Protein AF-A0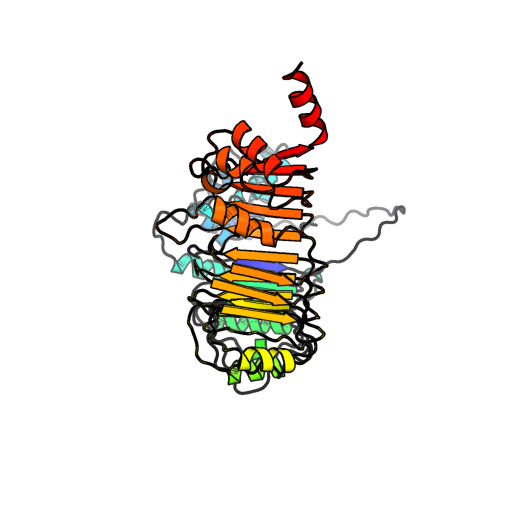A8K0HP21-F1 (afdb_monomer)

Secondary structure (DSSP, 8-state):
--------------S-----EEEEE--------------PPPPPPPPPPPPHHHHHHHHHHHTTTHHHHHHHHHSS----HHHHHHHHHH-HHHHHHHHHHHHTSGGGTTTHHHHHHHHHHHHH--GGGSSTTSS---HHHHHHHHHHHHHHHHHHHHH-TT-GGG--SEEEEEES---HHHHHHHHHHHHHTT-SEEEEEETTPBPPHHHHT-TT-SEEEEES-B---SS----TT--EEEEES-B--HHHHHHHHHT-TT--EEEEEEEEEE------TT-S---EEEEEEE---HHHHHHHHHH-TT--EEEEES-----SEEE--SS--EEEEEE-S--SEEEEEESS-SEEEEEE--SS-EEEEE-TT--EEEEEE-TT-EEEEE-TT--EEEEEE---SSSPPPHHHHHHHHHTTTT-SEEEEEE-HHHHS--HHHHHHS--S-TT--EEEEEESS--S-HHHHHHHHHHH-TT-SEEEEEEE-TTSS-EEEEEEEGGGTHHHHTTT--

Nearest PDB structures (foldseek):
  6bro-assembly1_B  TM=3.069E-01  e=3.587E-05  Oryza sativa Japonica Group
  5yud-assembly1_A  TM=3.662E-01  e=2.326E-01  Mus musculus

Sequence (515 aa):
MIVFVLAATHGKADEHFSTYDVLVLGEHSTSSFDPTGLAIRVPAPAPAPVSYEFLKECASKLEPCGEKIYEAVFENGKVSDNCCAKLVSTGKDCHDGLVKHLIADPNFKGNAAQVLAKSEQVWNSYSFYRNLKEDGFNRKLEEQSFLKFVGGCLRYRKLHKQVPETSIVRFRLRTSCYPASRIKDWFSFLIERNVKELDLNFDCYCLARSVLNATSLTVLKLCRMTLRTRSLSTLHSLKVLSLIDVIFDAKSLKNIISGCPIIEELYVHRESYARDHVDFSVSKTLKYLLLSGLQFNCQWLEGLIYGLPLLEGLTLYSCIGLKNIRIGSHSLKSLYFRNDFVSENLSIDSHSLTALEVNTRSGAWKATFRTPNLVYLRLHCGVRAVISIQAPNLFEGILDLRHYSKYAPSYDDTVHFLANFNSMKKMMLRIDEQEIIFPRNIRNTCSPPLPNLKHLKLKIRRELKTKSELEDSVYWCAPSLETLELDVMEYCNRKHLKVKMRCNELKRKSELEDS

InterPro domains:
  IPR008502 Prolamin-like domain [PF05617] (57-124)
  IPR032675 Leucine-rich repeat domain superfamily [G3DSA:3.80.10.10] (138-492)
  IPR050232 F-box/LRR-repeat protein 13/AtMIF1-like [PTHR31900] (113-292)
  IPR055411 F-box/LRR-repeat protein 15/At3g58940/PEG3-like, LRR domain [PF24758] (184-291)

Mean predicted aligned error: 17.19 Å

Radius of gyration: 30.57 Å; Cα contacts (8 Å, |Δi|>4): 953; chains: 1; bounding box: 83×54×82 Å

Structure (mmCIF, N/CA/C/O backbone):
data_AF-A0A8K0HP21-F1
#
_entry.id   AF-A0A8K0HP21-F1
#
loop_
_atom_site.group_PDB
_atom_site.id
_atom_site.type_symbol
_atom_site.label_atom_id
_atom_site.label_alt_id
_atom_site.label_comp_id
_atom_site.label_asym_id
_atom_site.label_entity_id
_atom_site.label_seq_id
_atom_site.pdbx_PDB_ins_code
_atom_site.Cartn_x
_atom_site.Cartn_y
_atom_site.Cartn_z
_atom_site.occupancy
_atom_site.B_iso_or_equiv
_atom_site.auth_seq_id
_atom_site.auth_comp_id
_atom_site.auth_asym_id
_atom_site.auth_atom_id
_atom_site.pdbx_PDB_model_num
ATOM 1 N N . MET A 1 1 ? -36.493 0.996 1.844 1.00 26.66 1 MET A N 1
ATOM 2 C CA . MET A 1 1 ? -35.662 0.890 0.625 1.00 26.66 1 MET A CA 1
ATOM 3 C C . MET A 1 1 ? -35.243 2.298 0.224 1.00 26.66 1 MET A C 1
ATOM 5 O O . MET A 1 1 ? -36.103 3.034 -0.222 1.00 26.66 1 MET A O 1
ATOM 9 N N . ILE A 1 2 ? -33.991 2.685 0.501 1.00 19.92 2 ILE A N 1
ATOM 10 C CA . ILE A 1 2 ? -33.126 3.611 -0.263 1.00 19.92 2 ILE A CA 1
ATOM 11 C C . ILE A 1 2 ? -31.751 3.572 0.428 1.00 19.92 2 ILE A C 1
ATOM 13 O O . ILE A 1 2 ? -31.605 3.912 1.599 1.00 19.92 2 ILE A O 1
ATOM 17 N N . VAL A 1 3 ? -30.772 3.081 -0.324 1.00 21.25 3 VAL A N 1
ATOM 18 C CA . VAL A 1 3 ? -29.335 3.026 -0.045 1.00 21.25 3 VAL A CA 1
ATOM 19 C C . VAL A 1 3 ? -28.669 3.848 -1.145 1.00 21.25 3 VAL A C 1
ATOM 21 O O . VAL A 1 3 ? -28.965 3.603 -2.306 1.00 21.25 3 VAL A O 1
ATOM 24 N N . PHE A 1 4 ? -27.750 4.746 -0.792 1.00 23.33 4 PHE A N 1
ATOM 25 C CA . PHE A 1 4 ? -26.614 5.223 -1.607 1.00 23.33 4 PHE A CA 1
ATOM 26 C C . PHE A 1 4 ? -25.562 5.691 -0.579 1.00 23.33 4 PHE A C 1
ATOM 28 O O . PHE A 1 4 ? -25.914 6.431 0.333 1.00 23.33 4 PHE A O 1
ATOM 35 N N . VAL A 1 5 ? -24.317 5.206 -0.468 1.00 22.02 5 VAL A N 1
ATOM 36 C CA . VAL A 1 5 ? -23.218 4.886 -1.406 1.00 22.02 5 VAL A CA 1
ATOM 37 C C . VAL A 1 5 ? -22.818 6.055 -2.304 1.00 22.02 5 VAL A C 1
ATOM 39 O O . VAL A 1 5 ? -23.428 6.293 -3.338 1.00 22.02 5 VAL A O 1
ATOM 42 N N . LEU A 1 6 ? -21.689 6.679 -1.955 1.00 23.58 6 LEU A N 1
ATOM 43 C CA . LEU A 1 6 ? -20.711 7.161 -2.928 1.00 23.58 6 LEU A CA 1
ATOM 44 C C . LEU A 1 6 ? -19.371 6.468 -2.649 1.00 23.58 6 LEU A C 1
ATOM 46 O O . LEU A 1 6 ? -18.816 6.548 -1.550 1.00 23.58 6 LEU A O 1
ATOM 50 N N . ALA A 1 7 ? -18.916 5.727 -3.658 1.00 21.53 7 ALA A N 1
ATOM 51 C CA . ALA A 1 7 ? -17.666 4.987 -3.702 1.00 21.53 7 ALA A CA 1
ATOM 52 C C . ALA A 1 7 ? -16.485 5.889 -4.093 1.00 21.53 7 ALA A C 1
ATOM 54 O O . ALA A 1 7 ? -16.639 6.917 -4.749 1.00 21.53 7 ALA A O 1
ATOM 55 N N . ALA A 1 8 ? -15.293 5.447 -3.695 1.00 22.34 8 ALA A N 1
ATOM 56 C CA . ALA A 1 8 ? -14.007 5.977 -4.119 1.00 22.34 8 ALA A CA 1
ATOM 57 C C . ALA A 1 8 ? -13.652 5.543 -5.553 1.00 22.34 8 ALA A C 1
ATOM 59 O O . ALA A 1 8 ? -13.962 4.425 -5.960 1.00 22.34 8 ALA A O 1
ATOM 60 N N . THR A 1 9 ? -12.862 6.361 -6.251 1.00 21.39 9 THR A N 1
ATOM 61 C CA . THR A 1 9 ? -11.942 5.897 -7.300 1.00 21.39 9 THR A CA 1
ATOM 62 C C . THR A 1 9 ? -10.532 6.405 -7.006 1.00 21.39 9 THR A C 1
ATOM 64 O O . THR A 1 9 ? -10.338 7.561 -6.640 1.00 21.39 9 THR A O 1
ATOM 67 N N . HIS A 1 10 ? -9.562 5.501 -7.139 1.00 23.30 10 HIS A N 1
ATOM 68 C CA . HIS A 1 10 ? -8.133 5.679 -6.893 1.00 23.30 10 HIS A CA 1
ATOM 69 C C . HIS A 1 10 ? -7.482 6.849 -7.650 1.00 23.30 10 HIS A C 1
ATOM 71 O O . HIS A 1 10 ? -7.695 7.017 -8.846 1.00 23.30 10 HIS A O 1
ATOM 77 N N . GLY A 1 11 ? -6.514 7.487 -6.982 1.00 21.72 11 GLY A N 1
ATOM 78 C CA . GLY A 1 11 ? -5.253 7.880 -7.615 1.00 21.72 11 GLY A CA 1
ATOM 79 C C . GLY A 1 11 ? -5.001 9.376 -7.783 1.00 21.72 11 GLY A C 1
ATOM 80 O O . GLY A 1 11 ? -5.144 9.890 -8.885 1.00 21.72 11 GLY A O 1
ATOM 81 N N . LYS A 1 12 ? -4.497 10.027 -6.728 1.00 22.25 12 LYS A N 1
ATOM 82 C CA . LYS A 1 12 ? -3.242 10.810 -6.703 1.00 22.25 12 LYS A CA 1
ATOM 83 C C . LYS A 1 12 ? -3.126 11.532 -5.358 1.00 22.25 12 LYS A C 1
ATOM 85 O O . LYS A 1 12 ? -4.093 12.113 -4.879 1.00 22.25 12 LYS A O 1
ATOM 90 N N . ALA A 1 13 ? -1.947 11.420 -4.753 1.00 27.02 13 ALA A N 1
ATOM 91 C CA . ALA A 1 13 ? -1.504 12.329 -3.710 1.00 27.02 13 ALA A CA 1
ATOM 92 C C . ALA A 1 13 ? -1.216 13.703 -4.336 1.00 27.02 13 ALA A C 1
ATOM 94 O O . ALA A 1 13 ? -0.842 13.767 -5.509 1.00 27.02 13 ALA A O 1
ATOM 95 N N . ASP A 1 14 ? -1.376 14.726 -3.502 1.00 24.50 14 ASP A N 1
ATOM 96 C CA . ASP A 1 14 ? -1.069 16.144 -3.701 1.00 24.50 14 ASP A CA 1
ATOM 97 C C . ASP A 1 14 ? -2.053 16.933 -4.581 1.00 24.50 14 ASP A C 1
ATOM 99 O O . ASP A 1 14 ? -1.966 16.938 -5.804 1.00 24.50 14 ASP A O 1
ATOM 103 N N . GLU A 1 15 ? -3.021 17.595 -3.928 1.00 24.00 15 GLU A N 1
ATOM 104 C CA . GLU A 1 15 ? -3.106 19.069 -3.851 1.00 24.00 15 GLU A CA 1
ATOM 105 C C . GLU A 1 15 ? -4.367 19.526 -3.070 1.00 24.00 15 GLU A C 1
ATOM 107 O O . GLU A 1 15 ? -5.497 19.173 -3.393 1.00 24.00 15 GLU A O 1
ATOM 112 N N . HIS A 1 16 ? -4.134 20.325 -2.019 1.00 24.20 16 HIS A N 1
ATOM 113 C CA . HIS A 1 16 ? -5.047 21.244 -1.312 1.00 24.20 16 HIS A CA 1
ATOM 114 C C . HIS A 1 16 ? -6.452 20.762 -0.872 1.00 24.20 16 HIS A C 1
ATOM 116 O O . HIS A 1 16 ? -7.456 20.893 -1.572 1.00 24.20 16 HIS A O 1
ATOM 122 N N . PHE A 1 17 ? -6.540 20.338 0.397 1.00 26.02 17 PHE A N 1
ATOM 123 C CA . PHE A 1 17 ? -7.786 20.015 1.099 1.00 26.02 17 PHE A CA 1
ATOM 124 C C . PHE A 1 17 ? -8.572 21.262 1.539 1.00 26.02 17 PHE A C 1
ATOM 126 O O . PHE A 1 17 ? -8.130 22.026 2.393 1.00 26.02 17 PHE A O 1
ATOM 133 N N . SER A 1 18 ? -9.796 21.381 1.033 1.00 27.30 18 SER A N 1
ATOM 134 C CA . SER A 1 18 ? -10.934 21.992 1.727 1.00 27.30 18 SER A CA 1
ATOM 135 C C . SER A 1 18 ? -12.155 21.146 1.378 1.00 27.30 18 SER A C 1
ATOM 137 O O . SER A 1 18 ? -12.477 21.056 0.196 1.00 27.30 18 SER A O 1
ATOM 139 N N . THR A 1 19 ? -12.755 20.448 2.351 1.00 30.88 19 THR A N 1
ATOM 140 C CA . THR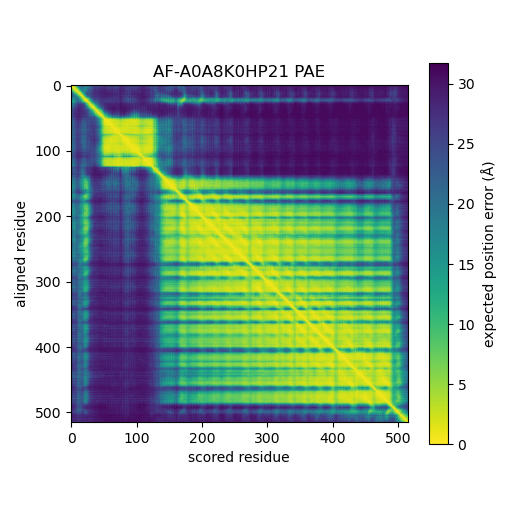 A 1 19 ? -14.117 19.865 2.276 1.00 30.88 19 THR A CA 1
ATOM 141 C C . THR A 1 19 ? -14.507 19.204 3.610 1.00 30.88 19 THR A C 1
ATOM 143 O O . THR A 1 19 ? -13.735 18.430 4.182 1.00 30.88 19 THR A O 1
ATOM 146 N N . TYR A 1 20 ? -15.714 19.507 4.099 1.00 32.03 20 TYR A N 1
ATOM 147 C CA . TYR A 1 20 ? -16.365 18.811 5.214 1.00 32.03 20 TYR A CA 1
ATOM 148 C C . TYR A 1 20 ? -17.140 17.611 4.666 1.00 32.03 20 TYR A C 1
ATOM 150 O O . TYR A 1 20 ? -18.029 17.792 3.841 1.00 32.03 20 TYR A O 1
ATOM 158 N N . ASP A 1 21 ? -16.843 16.406 5.154 1.00 30.67 21 ASP A N 1
ATOM 159 C CA . ASP A 1 21 ? -17.544 15.173 4.771 1.00 30.67 21 ASP A CA 1
ATOM 160 C C . ASP A 1 21 ? -18.009 14.421 6.025 1.00 30.67 21 ASP A C 1
ATOM 162 O O . ASP A 1 21 ? -17.208 14.200 6.942 1.00 30.67 21 ASP A O 1
ATOM 166 N N . VAL A 1 22 ? -19.266 13.951 6.038 1.00 30.39 22 VAL A N 1
ATOM 167 C CA . VAL A 1 22 ? -19.769 12.975 7.025 1.00 30.39 22 VAL A CA 1
ATOM 168 C C . VAL A 1 22 ? -20.365 11.771 6.319 1.00 30.39 22 VAL A C 1
ATOM 170 O O . VAL A 1 22 ? -21.227 11.917 5.459 1.00 30.39 22 VAL A O 1
ATOM 173 N N . LEU A 1 23 ? -19.945 10.570 6.716 1.00 35.72 23 LEU A N 1
ATOM 174 C CA . LEU A 1 23 ? -20.554 9.311 6.274 1.00 35.72 23 LEU A CA 1
ATOM 175 C C . LEU A 1 23 ? -20.951 8.490 7.503 1.00 35.72 23 LEU A C 1
ATOM 177 O O . LEU A 1 23 ? -20.104 8.203 8.352 1.00 35.72 23 LEU A O 1
ATOM 181 N N . VAL A 1 24 ? -22.231 8.112 7.582 1.00 36.50 24 VAL A N 1
ATOM 182 C CA . VAL A 1 24 ? -22.805 7.272 8.644 1.00 36.50 24 VAL A CA 1
ATOM 183 C C . VAL A 1 24 ? -23.508 6.079 8.001 1.00 36.50 24 VAL A C 1
ATOM 185 O O . VAL A 1 24 ? -24.458 6.277 7.249 1.00 36.50 24 VAL A O 1
ATOM 188 N N . LEU A 1 25 ? -23.050 4.854 8.277 1.00 37.31 25 LEU A N 1
ATOM 189 C CA . LEU A 1 25 ? -23.609 3.619 7.696 1.00 37.31 25 LEU A CA 1
ATOM 190 C C . LEU A 1 25 ? -24.157 2.686 8.791 1.00 37.31 25 LEU A C 1
ATOM 192 O O . LEU A 1 25 ? -23.563 2.606 9.869 1.00 37.31 25 LEU A O 1
ATOM 196 N N . GLY A 1 26 ? -25.267 1.996 8.501 1.00 31.80 26 GLY A N 1
ATOM 197 C CA . GLY A 1 26 ? -25.886 0.948 9.333 1.00 31.80 26 GLY A CA 1
ATOM 198 C C . GLY A 1 26 ? -25.810 -0.434 8.663 1.00 31.80 26 GLY A C 1
ATOM 199 O O . GLY A 1 26 ? -25.600 -0.507 7.453 1.00 31.80 26 GLY A O 1
ATOM 200 N N . GLU A 1 27 ? -25.947 -1.525 9.426 1.00 30.72 27 GLU A N 1
ATOM 201 C CA . GLU A 1 27 ? -25.954 -2.890 8.865 1.00 30.72 27 GLU A CA 1
ATOM 202 C C . GLU A 1 27 ? -27.314 -3.210 8.239 1.00 30.72 27 GLU A C 1
ATOM 204 O O . GLU A 1 27 ? -28.330 -3.041 8.903 1.00 30.72 27 GLU A O 1
ATOM 209 N N . HIS A 1 28 ? -27.330 -3.751 7.016 1.00 34.16 28 HIS A N 1
ATOM 210 C CA . HIS A 1 28 ? -28.262 -4.824 6.671 1.00 34.16 28 HIS A CA 1
ATOM 211 C C . HIS A 1 28 ? -27.667 -5.813 5.663 1.00 34.16 28 HIS A C 1
ATOM 213 O O . HIS A 1 28 ? -26.795 -5.501 4.853 1.00 34.16 28 HIS A O 1
ATOM 219 N N . SER A 1 29 ? -28.171 -7.029 5.835 1.00 25.97 29 SER A N 1
ATOM 220 C CA . SER A 1 29 ? -27.705 -8.365 5.500 1.00 25.97 29 SER A CA 1
ATOM 221 C C . SER A 1 29 ? -28.151 -8.890 4.132 1.00 25.97 29 SER A C 1
ATOM 223 O O . SER A 1 29 ? -29.118 -8.427 3.536 1.00 25.97 29 SER A O 1
ATOM 225 N N . THR A 1 30 ? -27.435 -9.934 3.715 1.00 29.47 30 THR A N 1
ATOM 226 C CA . THR A 1 30 ? -27.725 -10.965 2.706 1.00 29.47 30 THR A CA 1
ATOM 227 C C . THR A 1 30 ? -29.208 -11.300 2.485 1.00 29.47 30 THR A C 1
ATOM 229 O O . THR A 1 30 ? -29.922 -11.578 3.448 1.00 29.47 30 THR A O 1
ATOM 232 N N . SER A 1 31 ? -29.632 -11.415 1.221 1.00 25.92 31 SER A N 1
ATOM 233 C CA . SER A 1 31 ? -30.887 -12.081 0.838 1.00 25.92 31 SER A CA 1
ATOM 234 C C . SER A 1 31 ? -30.613 -13.293 -0.053 1.00 25.92 31 SER A C 1
ATOM 236 O O . SER A 1 31 ? -30.208 -13.148 -1.208 1.00 25.92 31 SER A O 1
ATOM 238 N N . SER A 1 32 ? -30.858 -14.484 0.492 1.00 25.78 32 SER A N 1
ATOM 239 C CA . SER A 1 32 ? -31.145 -15.699 -0.266 1.00 25.78 32 SER A CA 1
ATOM 240 C C . SER A 1 32 ? -32.537 -15.577 -0.888 1.00 25.78 32 SER A C 1
ATOM 242 O O . SER A 1 32 ? -33.491 -15.218 -0.198 1.00 25.78 32 SER A O 1
ATOM 244 N N . PHE A 1 33 ? -32.644 -15.878 -2.176 1.00 25.22 33 PHE A N 1
ATOM 245 C CA . PHE A 1 33 ? -33.914 -16.106 -2.857 1.00 25.22 33 PHE A CA 1
ATOM 246 C C . PHE A 1 33 ? -34.470 -17.485 -2.482 1.00 25.22 33 PHE A C 1
ATOM 248 O O . PHE A 1 33 ? -33.728 -18.458 -2.558 1.00 25.22 33 PHE A O 1
ATOM 255 N N . ASP A 1 34 ? -35.767 -17.564 -2.177 1.00 26.30 34 ASP A N 1
ATOM 256 C CA . ASP A 1 34 ? -36.649 -18.570 -2.785 1.00 26.30 34 ASP A CA 1
ATOM 257 C C . ASP A 1 34 ? -38.103 -18.034 -2.815 1.00 26.30 34 ASP A C 1
ATOM 259 O O . ASP A 1 34 ? -38.483 -17.280 -1.910 1.00 26.30 34 ASP A O 1
ATOM 263 N N . PRO A 1 35 ? -38.892 -18.305 -3.874 1.00 33.41 35 PRO A N 1
ATOM 264 C CA . PRO A 1 35 ? -40.133 -17.618 -4.185 1.00 33.41 35 PRO A CA 1
ATOM 265 C C . PRO A 1 35 ? -41.378 -18.414 -3.759 1.00 33.41 35 PRO A C 1
ATOM 267 O O . PRO A 1 35 ? -41.328 -19.607 -3.487 1.00 33.41 35 PRO A O 1
ATOM 270 N N . THR A 1 36 ? -42.524 -17.738 -3.864 1.00 32.97 36 THR A N 1
ATOM 271 C CA . THR A 1 36 ? -43.917 -18.229 -3.793 1.00 32.97 36 THR A CA 1
ATOM 272 C C . THR A 1 36 ? -44.574 -18.297 -2.410 1.00 32.97 36 THR A C 1
ATOM 274 O O . THR A 1 36 ? -44.114 -18.956 -1.489 1.00 32.97 36 THR A O 1
ATOM 277 N N . GLY A 1 37 ? -45.718 -17.608 -2.299 1.00 26.97 37 GLY A N 1
ATOM 278 C CA . GLY A 1 37 ? -46.654 -17.731 -1.179 1.00 26.97 37 GLY A CA 1
ATOM 279 C C . GLY A 1 37 ? -47.426 -16.443 -0.893 1.00 26.97 37 GLY A C 1
ATOM 280 O O . GLY A 1 37 ? -46.988 -15.621 -0.097 1.00 26.97 37 GLY A O 1
ATOM 281 N N . LEU A 1 38 ? -48.567 -16.258 -1.564 1.00 34.53 38 LEU A N 1
ATOM 282 C CA . LEU A 1 38 ? -49.511 -15.153 -1.358 1.00 34.53 38 LEU A CA 1
ATOM 283 C C . LEU A 1 38 ? -49.973 -15.020 0.107 1.00 34.53 38 LEU A C 1
ATOM 285 O O . LEU A 1 38 ? -50.334 -16.017 0.727 1.00 34.53 38 LEU A O 1
ATOM 289 N N . ALA A 1 39 ? -50.139 -13.780 0.585 1.00 29.25 39 ALA A N 1
ATOM 290 C CA . ALA A 1 39 ? -51.093 -13.454 1.646 1.00 29.25 39 ALA A CA 1
ATOM 291 C C . ALA A 1 39 ? -51.641 -12.021 1.499 1.00 29.25 39 ALA A C 1
ATOM 293 O O . ALA A 1 39 ? -50.972 -11.101 1.033 1.00 29.25 39 ALA A O 1
ATOM 294 N N . ILE A 1 40 ? -52.914 -11.890 1.852 1.00 29.73 40 ILE A N 1
ATOM 295 C CA . ILE A 1 40 ? -53.896 -10.873 1.467 1.00 29.73 40 ILE A CA 1
ATOM 296 C C . ILE A 1 40 ? -53.652 -9.513 2.154 1.00 29.73 40 ILE A C 1
ATOM 298 O O . ILE A 1 40 ? -53.381 -9.448 3.350 1.00 29.73 40 ILE A O 1
ATOM 302 N N . ARG A 1 41 ? -53.784 -8.410 1.396 1.00 29.88 41 ARG A N 1
ATOM 303 C CA . ARG A 1 41 ? -53.711 -7.021 1.894 1.00 29.88 41 ARG A CA 1
ATOM 304 C C . ARG A 1 41 ? -54.967 -6.650 2.690 1.00 29.88 41 ARG A C 1
ATOM 306 O O . ARG A 1 41 ? -56.055 -6.609 2.125 1.00 29.88 41 ARG A O 1
ATOM 313 N N . VAL A 1 42 ? -54.790 -6.250 3.947 1.00 32.62 42 VAL A N 1
ATOM 314 C CA . VAL A 1 42 ? -55.735 -5.370 4.658 1.00 32.62 42 VAL A CA 1
ATOM 315 C C . VAL A 1 42 ? -55.273 -3.919 4.443 1.00 32.62 42 VAL A C 1
ATOM 317 O O . VAL A 1 42 ? -54.076 -3.659 4.592 1.00 32.62 42 VAL A O 1
ATOM 320 N N . PRO A 1 43 ? -56.146 -2.961 4.070 1.00 33.09 43 PRO A N 1
ATOM 321 C CA . PRO A 1 43 ? -55.746 -1.562 3.942 1.00 33.09 43 PRO A CA 1
ATOM 322 C C . PRO A 1 43 ? -55.366 -0.990 5.312 1.00 33.09 43 PRO A C 1
ATOM 324 O O . PRO A 1 43 ? -56.156 -1.039 6.253 1.00 33.09 43 PRO A O 1
ATOM 327 N N . ALA A 1 44 ? -54.160 -0.434 5.417 1.00 32.41 44 ALA A N 1
ATOM 328 C CA . ALA A 1 44 ? -53.763 0.367 6.569 1.00 32.41 44 ALA A CA 1
ATOM 329 C C . ALA A 1 44 ? -54.599 1.665 6.624 1.00 32.41 44 ALA A C 1
ATOM 331 O O . ALA A 1 44 ? -54.923 2.215 5.565 1.00 32.41 44 ALA A O 1
ATOM 332 N N . PRO A 1 45 ? -54.938 2.180 7.820 1.00 34.22 45 PRO A N 1
ATOM 333 C CA . PRO A 1 45 ? -55.659 3.439 7.941 1.00 34.22 45 PRO A CA 1
ATOM 334 C C . PRO A 1 45 ? -54.802 4.600 7.422 1.00 34.22 45 PRO A C 1
ATOM 336 O O . PRO A 1 45 ? -53.582 4.618 7.603 1.00 34.22 45 PRO A O 1
ATOM 339 N N . ALA A 1 46 ? -55.447 5.563 6.761 1.00 35.28 46 ALA A N 1
ATOM 340 C CA . ALA A 1 46 ? -54.785 6.741 6.213 1.00 35.28 46 ALA A CA 1
ATOM 341 C C . ALA A 1 46 ? -54.055 7.535 7.323 1.00 35.28 46 ALA A C 1
ATOM 343 O O . ALA A 1 46 ? -54.623 7.725 8.402 1.00 35.28 46 ALA A O 1
ATOM 344 N N . PRO A 1 47 ? -52.814 8.004 7.087 1.00 39.84 47 PRO A N 1
ATOM 345 C CA . PRO A 1 47 ? -52.088 8.819 8.055 1.00 39.84 47 PRO A CA 1
ATOM 346 C C . PRO A 1 47 ? -52.814 10.149 8.311 1.00 39.84 47 PRO A C 1
ATOM 348 O O . PRO A 1 47 ? -53.377 10.746 7.393 1.00 39.84 47 PRO A O 1
ATOM 351 N N . ALA A 1 48 ? -52.802 10.599 9.569 1.00 42.38 48 ALA A N 1
ATOM 352 C CA . ALA A 1 48 ? -53.479 11.818 10.009 1.00 42.38 48 ALA A CA 1
ATOM 353 C C . ALA A 1 48 ? -52.987 13.072 9.245 1.00 42.38 48 ALA A C 1
ATOM 355 O O . ALA A 1 48 ? -51.801 13.144 8.904 1.00 42.38 48 ALA A O 1
ATOM 356 N N . PRO A 1 49 ? -53.854 14.076 8.994 1.00 51.84 49 PRO A N 1
ATOM 357 C CA . PRO A 1 49 ? -53.457 15.308 8.318 1.00 51.84 49 PRO A CA 1
ATOM 358 C C . PRO A 1 49 ? -52.409 16.081 9.129 1.00 51.84 49 PRO A C 1
ATOM 360 O O . PRO A 1 49 ? -52.532 16.231 10.344 1.00 51.84 49 PRO A O 1
ATOM 363 N N . VAL A 1 50 ? -51.395 16.610 8.445 1.00 58.12 50 VAL A N 1
ATOM 364 C CA . VAL A 1 50 ? -50.458 17.595 9.006 1.00 58.12 50 VAL A CA 1
ATOM 365 C C . VAL A 1 50 ? -51.252 18.842 9.433 1.00 58.12 50 VAL A C 1
ATOM 367 O O . VAL A 1 50 ? -52.061 19.335 8.648 1.00 58.12 50 VAL A O 1
ATOM 370 N N . SER A 1 51 ? -51.060 19.343 10.663 1.00 73.25 51 SER A N 1
ATOM 371 C CA . SER A 1 51 ? -51.826 20.494 11.180 1.00 73.25 51 SER A CA 1
ATOM 372 C C . SER A 1 51 ? -51.501 21.782 10.405 1.00 73.25 51 SER A C 1
ATOM 374 O O . SER A 1 51 ? -50.355 22.027 10.021 1.00 73.25 51 SER A O 1
ATOM 376 N N . TYR A 1 52 ? -52.515 22.618 10.170 1.00 63.56 52 TYR A N 1
ATOM 377 C CA . TYR A 1 52 ? -52.387 23.884 9.440 1.00 63.56 52 TYR A CA 1
ATOM 378 C C . TYR A 1 52 ? -51.411 24.860 10.124 1.00 63.56 52 TYR A C 1
ATOM 380 O O . TYR A 1 52 ? -50.662 25.569 9.454 1.00 63.56 52 TYR A O 1
ATOM 388 N N . GLU A 1 53 ? -51.347 24.850 11.457 1.00 67.38 53 GLU A N 1
ATOM 389 C CA . GLU A 1 53 ? -50.426 25.669 12.254 1.00 67.38 53 GLU A CA 1
ATOM 390 C C . GLU A 1 53 ? -48.960 25.332 11.967 1.00 67.38 53 GLU A C 1
ATOM 392 O O . GLU A 1 53 ? -48.139 26.240 11.827 1.00 67.38 53 GLU A O 1
ATOM 397 N N . PHE A 1 54 ? -48.642 24.044 11.810 1.00 77.56 54 PHE A N 1
ATOM 398 C CA . PHE A 1 54 ? -47.300 23.592 11.441 1.00 77.56 54 PHE A CA 1
ATOM 399 C C . PHE A 1 54 ? -46.898 24.114 10.057 1.00 77.56 54 PHE A C 1
ATOM 401 O O . PHE A 1 54 ? -45.801 24.644 9.882 1.00 77.56 54 PHE A O 1
ATOM 408 N N . LEU A 1 55 ? -47.803 24.026 9.078 1.00 64.88 55 LEU A N 1
ATOM 409 C CA . LEU A 1 55 ? -47.549 24.511 7.720 1.00 64.88 55 LEU A CA 1
ATOM 410 C C . LEU A 1 55 ? -47.400 26.039 7.675 1.00 64.88 55 LEU A C 1
ATOM 412 O O . LEU A 1 55 ? -46.538 26.557 6.969 1.00 64.88 55 LEU A O 1
ATOM 416 N N . LYS A 1 56 ? -48.175 26.769 8.482 1.00 65.25 56 LYS A N 1
ATOM 417 C CA . LYS A 1 56 ? -48.073 28.228 8.603 1.00 65.25 56 LYS A CA 1
ATOM 418 C C . LYS A 1 56 ? -46.736 28.672 9.204 1.00 65.25 56 LYS A C 1
ATOM 420 O O . LYS A 1 56 ? -46.131 29.627 8.719 1.00 65.25 56 LYS A O 1
ATOM 425 N N . GLU A 1 57 ? -46.254 27.981 10.237 1.00 75.06 57 GLU A N 1
ATOM 426 C CA . GLU A 1 57 ? -44.921 28.223 10.809 1.00 75.06 57 GLU A CA 1
ATOM 427 C C . GLU A 1 57 ? -43.808 27.880 9.806 1.00 75.06 57 GLU A C 1
ATOM 429 O O . GLU A 1 57 ? -42.774 28.544 9.739 1.00 75.06 57 GLU A O 1
ATOM 434 N N . CYS A 1 58 ? -44.032 26.851 8.996 1.00 73.56 58 CYS A N 1
ATOM 435 C CA . CYS A 1 58 ? -43.133 26.460 7.927 1.00 73.56 58 CYS A CA 1
ATOM 436 C C . CYS A 1 58 ? -42.999 27.522 6.835 1.00 73.56 58 CYS A C 1
ATOM 438 O O . CYS A 1 58 ? -41.883 27.896 6.475 1.00 73.56 58 CYS A O 1
ATOM 440 N N . ALA A 1 59 ? -44.125 28.047 6.355 1.00 65.25 59 ALA A N 1
ATOM 441 C CA . ALA A 1 59 ? -44.144 29.105 5.354 1.00 65.25 59 ALA A CA 1
ATOM 442 C C . ALA A 1 59 ? -43.451 30.381 5.862 1.00 65.25 59 ALA A C 1
ATOM 444 O O . ALA A 1 59 ? -42.602 30.934 5.167 1.00 65.25 59 ALA A O 1
ATOM 445 N N . SER A 1 60 ? -43.713 30.800 7.109 1.00 72.19 60 SER A N 1
ATOM 446 C CA . SER A 1 60 ? -43.102 32.016 7.669 1.00 72.19 60 SER A CA 1
ATOM 447 C C . SER A 1 60 ? -41.581 31.913 7.822 1.00 72.19 60 SER A C 1
ATOM 449 O O . SER A 1 60 ? -40.866 32.898 7.638 1.00 72.19 60 SER A O 1
ATOM 451 N N . LYS A 1 61 ? -41.057 30.714 8.107 1.00 76.44 61 LYS A N 1
ATOM 452 C CA . LYS A 1 61 ? -39.610 30.462 8.159 1.00 76.44 61 LYS A CA 1
ATOM 453 C C . LYS A 1 61 ? -38.946 30.545 6.792 1.00 76.44 61 LYS A C 1
ATOM 455 O O . LYS A 1 61 ? -37.741 30.787 6.751 1.00 76.44 61 LYS A O 1
ATOM 460 N N . LEU A 1 62 ? -39.685 30.346 5.704 1.00 70.88 62 LEU A N 1
ATOM 461 C CA . LEU A 1 62 ? -39.143 30.381 4.351 1.00 70.88 62 LEU A CA 1
ATOM 462 C C . LEU A 1 62 ? -39.144 31.775 3.729 1.00 70.88 62 LEU A C 1
ATOM 464 O O . LEU A 1 62 ? -38.533 31.922 2.683 1.00 70.88 62 LEU A O 1
ATOM 468 N N . GLU A 1 63 ? -39.724 32.803 4.345 1.00 65.88 63 GLU A N 1
ATOM 469 C CA . GLU A 1 63 ? -39.665 34.178 3.826 1.00 65.88 63 GLU A CA 1
ATOM 470 C C . GLU A 1 63 ? -38.222 34.737 3.791 1.00 65.88 63 GLU A C 1
ATOM 472 O O . GLU A 1 63 ? -37.454 34.526 4.744 1.00 65.88 63 GLU A O 1
ATOM 477 N N . PRO A 1 64 ? -37.805 35.448 2.716 1.00 71.88 64 PRO A N 1
ATOM 478 C CA . PRO A 1 64 ? -38.540 35.788 1.480 1.00 71.88 64 PRO A CA 1
ATOM 479 C C . PRO A 1 64 ? -38.375 34.754 0.341 1.00 71.88 64 PRO A C 1
ATOM 481 O O . PRO A 1 64 ? -38.568 35.043 -0.834 1.00 71.88 64 PRO A O 1
ATOM 484 N N . CYS A 1 65 ? -37.902 33.554 0.658 1.00 76.81 65 CYS A N 1
ATOM 485 C CA . CYS A 1 65 ? -37.534 32.510 -0.294 1.00 76.81 65 CYS A CA 1
ATOM 486 C C . CYS A 1 65 ? -38.681 31.589 -0.721 1.00 76.81 65 CYS A C 1
ATOM 488 O O . CYS A 1 65 ? -38.496 30.820 -1.665 1.00 76.81 65 CYS A O 1
ATOM 490 N N . GLY A 1 66 ? -39.835 31.651 -0.048 1.00 68.69 66 GLY A N 1
ATOM 491 C CA . GLY A 1 66 ? -40.983 30.780 -0.309 1.00 68.69 66 GLY A CA 1
ATOM 492 C C . GLY A 1 66 ? -41.423 30.795 -1.774 1.00 68.69 66 GLY A C 1
ATOM 493 O O . GLY A 1 66 ? -41.561 29.733 -2.375 1.00 68.69 66 GLY A O 1
ATOM 494 N N . GLU A 1 67 ? -41.534 31.984 -2.369 1.00 69.19 67 GLU A N 1
ATOM 495 C CA . GLU A 1 67 ? -41.941 32.182 -3.767 1.00 69.19 67 GLU A CA 1
ATOM 496 C C . GLU A 1 67 ? -40.966 31.526 -4.759 1.00 69.19 67 GLU A C 1
ATOM 498 O O . GLU A 1 67 ? -41.363 30.717 -5.591 1.00 69.19 67 GLU A O 1
ATOM 503 N N . LYS A 1 68 ? -39.658 31.752 -4.599 1.00 73.31 68 LYS A N 1
ATOM 504 C CA . LYS A 1 68 ? -38.634 31.169 -5.488 1.00 73.31 68 LYS A CA 1
ATOM 505 C C . LYS A 1 68 ? -38.555 29.647 -5.390 1.00 73.31 68 LYS A C 1
ATOM 507 O O . LYS A 1 68 ? -38.224 28.969 -6.360 1.00 73.31 68 LYS A O 1
ATOM 512 N N . ILE A 1 69 ? -38.813 29.103 -4.201 1.00 75.50 69 ILE A N 1
ATOM 513 C CA . ILE A 1 69 ? -38.865 27.654 -3.980 1.00 75.50 69 ILE A CA 1
ATOM 514 C C . ILE A 1 69 ? -40.124 27.082 -4.634 1.00 75.50 69 ILE A C 1
ATOM 516 O O . ILE A 1 69 ? -40.048 26.040 -5.281 1.00 75.50 69 ILE A O 1
ATOM 520 N N . TYR A 1 70 ? -41.254 27.781 -4.526 1.00 73.94 70 TYR A N 1
ATOM 521 C CA . TYR A 1 70 ? -42.485 27.420 -5.217 1.00 73.94 70 TYR A CA 1
ATOM 522 C C . TYR A 1 70 ? -42.287 27.387 -6.743 1.00 73.94 70 TYR A C 1
ATOM 524 O O . TYR A 1 70 ? -42.525 26.347 -7.354 1.00 73.94 70 TYR A O 1
ATOM 532 N N . GLU A 1 71 ? -41.746 28.448 -7.347 1.00 72.94 71 GLU A N 1
ATOM 533 C CA . GLU A 1 71 ? -41.461 28.513 -8.791 1.00 72.94 71 GLU A CA 1
ATOM 534 C C . GLU A 1 71 ? -40.530 27.380 -9.257 1.00 72.94 71 GLU A C 1
ATOM 536 O O . GLU A 1 71 ? -40.700 26.804 -10.331 1.00 72.94 71 GLU A O 1
ATOM 541 N N . ALA A 1 72 ? -39.529 27.014 -8.455 1.00 79.50 72 ALA A N 1
ATOM 542 C CA . ALA A 1 72 ? -38.612 25.937 -8.816 1.00 79.50 72 ALA A CA 1
ATOM 543 C C . ALA A 1 72 ? -39.251 24.539 -8.746 1.00 79.50 72 ALA A C 1
ATOM 545 O O . ALA A 1 72 ? -38.867 23.645 -9.502 1.00 79.50 72 ALA A O 1
ATOM 546 N N . VAL A 1 73 ? -40.208 24.330 -7.838 1.00 77.31 73 VAL A N 1
ATOM 547 C CA . VAL A 1 73 ? -40.867 23.029 -7.641 1.00 77.31 73 VAL A CA 1
ATOM 548 C C . VAL A 1 73 ? -42.060 22.848 -8.579 1.00 77.31 73 VAL A C 1
ATOM 550 O O . VAL A 1 73 ? -42.225 21.775 -9.165 1.00 77.31 73 VAL A O 1
ATOM 553 N N . PHE A 1 74 ? -42.889 23.880 -8.721 1.00 72.81 74 PHE A N 1
ATOM 554 C CA . PHE A 1 74 ? -44.156 23.822 -9.451 1.00 72.81 74 PHE A CA 1
ATOM 555 C C . PHE A 1 74 ? -44.036 24.336 -10.889 1.00 72.81 74 PHE A C 1
ATOM 557 O O . PHE A 1 74 ? -44.841 23.960 -11.739 1.00 72.81 74 PHE A O 1
ATOM 564 N N . GLU A 1 75 ? -42.992 25.107 -11.194 1.00 77.00 75 GLU A N 1
ATOM 565 C CA . GLU A 1 75 ? -42.749 25.680 -12.517 1.00 77.00 75 GLU A CA 1
ATOM 566 C C . GLU A 1 75 ? -41.352 25.273 -13.027 1.00 77.00 75 GLU A C 1
ATOM 568 O O . GLU A 1 75 ? -40.906 24.141 -12.808 1.00 77.00 75 GLU A O 1
ATOM 573 N N . ASN A 1 76 ? -40.668 26.151 -13.765 1.00 74.62 76 ASN A N 1
ATOM 574 C CA . ASN A 1 76 ? -39.304 25.938 -14.268 1.00 74.62 76 ASN A CA 1
ATOM 575 C C . ASN A 1 76 ? -38.314 26.970 -13.690 1.00 74.62 76 ASN A C 1
ATOM 577 O O . ASN A 1 76 ? -37.328 27.326 -14.341 1.00 74.62 76 ASN A O 1
ATOM 581 N N . GLY A 1 77 ? -38.597 27.468 -12.482 1.00 68.62 77 GLY A N 1
ATOM 582 C CA . GLY A 1 77 ? -37.761 28.434 -11.775 1.00 68.62 77 GLY A CA 1
ATOM 583 C C . GLY A 1 77 ? -36.428 27.853 -11.289 1.00 68.62 77 GLY A C 1
ATOM 584 O O . GLY A 1 77 ? -36.174 26.648 -11.344 1.00 68.62 77 GLY A O 1
ATOM 585 N N . LYS A 1 78 ? -35.551 28.729 -10.787 1.00 77.25 78 LYS A N 1
ATOM 586 C CA . LYS A 1 78 ? -34.290 28.352 -10.130 1.00 77.25 78 LYS A CA 1
ATOM 587 C C . LYS A 1 78 ? -34.245 28.958 -8.736 1.00 77.25 78 LYS A C 1
ATOM 589 O O . LYS A 1 78 ? -34.505 30.146 -8.565 1.00 77.25 78 LYS A O 1
ATOM 594 N N . VAL A 1 79 ? -33.845 28.160 -7.752 1.00 74.75 79 VAL A N 1
ATOM 595 C CA . VAL A 1 79 ? -33.646 28.642 -6.383 1.00 74.75 79 VAL A CA 1
ATOM 596 C C . VAL A 1 79 ? -32.246 29.243 -6.264 1.00 74.75 79 VAL A C 1
ATOM 598 O O . VAL A 1 79 ? -31.273 28.653 -6.731 1.00 74.75 79 VAL A O 1
ATOM 601 N N . SER A 1 80 ? -32.138 30.428 -5.659 1.00 72.12 80 SER A N 1
ATOM 602 C CA . SER A 1 80 ? -30.837 31.020 -5.337 1.00 72.12 80 SER A CA 1
ATOM 603 C C . SER A 1 80 ? -30.186 30.305 -4.157 1.00 72.12 80 SER A C 1
ATOM 605 O O . SER A 1 80 ? -30.865 29.734 -3.305 1.00 72.12 80 SER A O 1
ATOM 607 N N . ASP A 1 81 ? -28.870 30.414 -4.032 1.00 65.62 81 ASP A N 1
ATOM 608 C CA . ASP A 1 81 ? -28.118 29.670 -3.016 1.00 65.62 81 ASP A CA 1
ATOM 609 C C . ASP A 1 81 ? -28.506 30.044 -1.580 1.00 65.62 81 ASP A C 1
ATOM 611 O O . ASP A 1 81 ? -28.629 29.180 -0.710 1.00 65.62 81 ASP A O 1
ATOM 615 N N . ASN A 1 82 ? -28.818 31.323 -1.347 1.00 68.44 82 ASN A N 1
ATOM 616 C CA . ASN A 1 82 ? -29.357 31.798 -0.073 1.00 68.44 82 ASN A CA 1
ATOM 617 C C . ASN A 1 82 ? -30.715 31.145 0.256 1.00 68.44 82 ASN A C 1
ATOM 619 O O . ASN A 1 82 ? -30.981 30.774 1.400 1.00 68.44 82 ASN A O 1
ATOM 623 N N . CYS A 1 83 ? -31.564 30.946 -0.754 1.00 71.56 83 CYS A N 1
ATOM 624 C CA . CYS A 1 83 ? -32.866 30.311 -0.582 1.00 71.56 83 CYS A CA 1
ATOM 625 C C . CYS A 1 83 ? -32.774 28.790 -0.438 1.00 71.56 83 CYS A C 1
ATOM 627 O O . CYS A 1 83 ? -33.509 28.221 0.369 1.00 71.56 83 CYS A O 1
ATOM 629 N N . CYS A 1 84 ? -31.808 28.144 -1.095 1.00 72.56 84 CYS A N 1
ATOM 630 C CA . CYS A 1 84 ? -31.461 26.747 -0.835 1.00 72.56 84 CYS A CA 1
ATOM 631 C C . CYS A 1 84 ? -30.991 26.551 0.613 1.00 72.56 84 CYS A C 1
ATOM 633 O O . CYS A 1 84 ? -31.475 25.659 1.310 1.00 72.56 84 CYS A O 1
ATOM 635 N N . ALA A 1 85 ? -30.100 27.417 1.109 1.00 64.62 85 ALA A N 1
ATOM 636 C CA . ALA A 1 85 ? -29.625 27.361 2.490 1.00 64.62 85 ALA A CA 1
ATOM 637 C C . ALA A 1 85 ? -30.774 27.550 3.496 1.00 64.62 85 ALA A C 1
ATOM 639 O O . ALA A 1 85 ? -30.876 26.814 4.484 1.00 64.62 85 ALA A O 1
ATOM 640 N N . LYS A 1 86 ? -31.682 28.495 3.220 1.00 69.75 86 LYS A N 1
ATOM 641 C CA . LYS A 1 86 ? -32.871 28.731 4.044 1.00 69.75 86 LYS A CA 1
ATOM 642 C C . LYS A 1 86 ? -33.808 27.521 4.050 1.00 69.75 86 LYS A C 1
ATOM 644 O O . LYS A 1 86 ? -34.248 27.118 5.130 1.00 69.75 86 LYS A O 1
ATOM 649 N N . LEU A 1 87 ? -34.041 26.903 2.892 1.00 72.12 87 LEU A N 1
ATOM 650 C CA . LEU A 1 87 ? -34.851 25.695 2.744 1.00 72.12 87 LEU A CA 1
ATOM 651 C C . LEU A 1 87 ? -34.296 24.531 3.577 1.00 72.12 87 LEU A C 1
ATOM 653 O O . LEU A 1 87 ? -35.015 23.943 4.386 1.00 72.12 87 LEU A O 1
ATOM 657 N N . VAL A 1 88 ? -32.991 24.268 3.471 1.00 69.69 88 VAL A N 1
ATOM 658 C CA . VAL A 1 88 ? -32.317 23.218 4.251 1.00 69.69 88 VAL A CA 1
ATOM 659 C C . VAL A 1 88 ? -32.372 23.514 5.751 1.00 69.69 88 VAL A C 1
ATOM 661 O O . VAL A 1 88 ? -32.655 22.617 6.544 1.00 69.69 88 VAL A O 1
ATOM 664 N N . SER A 1 89 ? -32.152 24.771 6.155 1.00 60.91 89 SER A N 1
ATOM 665 C CA . SER A 1 89 ? -32.198 25.178 7.569 1.00 60.91 89 SER A CA 1
ATOM 666 C C . SER A 1 89 ? -33.585 25.028 8.201 1.00 60.91 89 SER A C 1
ATOM 668 O O . SER A 1 89 ? -33.697 24.802 9.407 1.00 60.91 89 SER A O 1
ATOM 670 N N . THR A 1 90 ? -34.625 25.138 7.374 1.00 69.38 90 THR A N 1
ATOM 671 C CA . THR A 1 90 ? -36.031 25.033 7.765 1.00 69.38 90 THR A CA 1
ATOM 672 C C . THR A 1 90 ? -36.461 23.569 7.919 1.00 69.38 90 THR A C 1
ATOM 674 O O . THR A 1 90 ? -37.308 23.257 8.755 1.00 69.38 90 THR A O 1
ATOM 677 N N . GLY A 1 91 ? -35.785 22.656 7.215 1.00 71.38 91 GLY A N 1
ATOM 678 C CA . GLY A 1 91 ? -35.869 21.214 7.424 1.00 71.38 91 GLY A CA 1
ATOM 679 C C . GLY A 1 91 ? -36.767 20.495 6.421 1.00 71.38 91 GLY A C 1
ATOM 680 O O . GLY A 1 91 ? -37.717 21.059 5.876 1.00 71.38 91 GLY A O 1
ATOM 681 N N . LYS A 1 92 ? -36.456 19.213 6.188 1.00 80.44 92 LYS A N 1
ATOM 682 C CA . LYS A 1 92 ? -37.112 18.409 5.149 1.00 80.44 92 LYS A CA 1
ATOM 683 C C . LYS A 1 92 ? -38.602 18.209 5.406 1.00 80.44 92 LYS A C 1
ATOM 685 O O . LYS A 1 92 ? -39.385 18.317 4.476 1.00 80.44 92 LYS A O 1
ATOM 690 N N . ASP A 1 93 ? -38.999 17.995 6.657 1.00 83.50 93 ASP A N 1
ATOM 691 C CA . ASP A 1 93 ? -40.411 17.804 7.017 1.00 83.50 93 ASP A CA 1
ATOM 692 C C . ASP A 1 93 ? -41.264 19.034 6.679 1.00 83.50 93 ASP A C 1
ATOM 694 O O . ASP A 1 93 ? -42.435 18.923 6.328 1.00 83.50 93 ASP A O 1
ATOM 698 N N . CYS A 1 94 ? -40.648 20.213 6.747 1.00 80.56 94 CYS A N 1
ATOM 699 C CA . CYS A 1 94 ? -41.273 21.491 6.464 1.00 80.56 94 CYS A CA 1
ATOM 700 C C . CYS A 1 94 ? -41.446 21.703 4.951 1.00 80.56 94 CYS A C 1
ATOM 702 O O . CYS A 1 94 ? -42.535 22.038 4.489 1.00 80.56 94 CYS A O 1
ATOM 704 N N . HIS A 1 95 ? -40.400 21.396 4.175 1.00 85.19 95 HIS A N 1
ATOM 705 C CA . HIS A 1 95 ? -40.444 21.354 2.708 1.00 85.19 95 HIS A CA 1
ATOM 706 C C . HIS A 1 95 ? -41.474 20.341 2.193 1.00 85.19 95 HIS A C 1
ATOM 708 O O . HIS A 1 95 ? -42.395 20.692 1.458 1.00 85.19 95 HIS A O 1
ATOM 714 N N . ASP A 1 96 ? -41.363 19.088 2.634 1.00 87.88 96 ASP A N 1
ATOM 715 C CA . ASP A 1 96 ? -42.229 17.996 2.198 1.00 87.88 96 ASP A CA 1
ATOM 716 C C . ASP A 1 96 ? -43.685 18.239 2.626 1.00 87.88 96 ASP A C 1
ATOM 718 O O . ASP A 1 96 ? -44.604 17.926 1.871 1.00 87.88 96 ASP A O 1
ATOM 722 N N . GLY A 1 97 ? -43.909 18.804 3.819 1.00 82.31 97 GLY A N 1
ATOM 723 C CA . GLY A 1 97 ? -45.234 19.161 4.323 1.00 82.31 97 GLY A CA 1
ATOM 724 C C . GLY A 1 97 ? -45.923 20.227 3.470 1.00 82.31 97 GLY A C 1
ATOM 725 O O . GLY A 1 97 ? -47.069 20.032 3.066 1.00 82.31 97 GLY A O 1
ATOM 726 N N . LEU A 1 98 ? -45.216 21.314 3.142 1.00 78.56 98 LEU A N 1
ATOM 727 C CA . LEU A 1 98 ? -45.734 22.387 2.286 1.00 78.56 98 LEU A CA 1
ATOM 728 C C . LEU A 1 98 ? -46.029 21.891 0.865 1.00 78.56 98 LEU A C 1
ATOM 730 O O . LEU A 1 98 ? -47.111 22.139 0.338 1.00 78.56 98 LEU A O 1
ATOM 734 N N . VAL A 1 99 ? -45.112 21.125 0.264 1.00 83.69 99 VAL A N 1
ATOM 735 C CA . VAL A 1 99 ? -45.303 20.576 -1.088 1.00 83.69 99 VAL A CA 1
ATOM 736 C C . VAL A 1 99 ? -46.479 19.601 -1.131 1.00 83.69 99 VAL A C 1
ATOM 738 O O . VAL A 1 99 ? -47.309 19.683 -2.033 1.00 83.69 99 VAL A O 1
ATOM 741 N N . LYS A 1 100 ? -46.607 18.702 -0.146 1.00 86.31 100 LYS A N 1
ATOM 742 C CA . LYS A 1 100 ? -47.741 17.765 -0.072 1.00 86.31 100 LYS A CA 1
ATOM 743 C C . LYS A 1 100 ? -49.074 18.483 0.129 1.00 86.31 100 LYS A C 1
ATOM 745 O O . LYS A 1 100 ? -50.070 18.042 -0.436 1.00 86.31 100 LYS A O 1
ATOM 750 N N . HIS A 1 101 ? -49.093 19.571 0.901 1.00 80.25 101 HIS A N 1
ATOM 751 C CA . HIS A 1 101 ? -50.288 20.393 1.075 1.00 80.25 101 HIS A CA 1
ATOM 752 C C . HIS A 1 101 ? -50.720 21.055 -0.240 1.00 80.25 101 HIS A C 1
ATOM 754 O O . HIS A 1 101 ? -51.891 20.985 -0.596 1.00 80.25 101 HIS A O 1
ATOM 760 N N . LEU A 1 102 ? -49.774 21.614 -1.000 1.00 71.81 102 LEU A N 1
ATOM 761 C CA . LEU A 1 102 ? -50.046 22.254 -2.292 1.00 71.81 102 LEU A CA 1
ATOM 762 C C . LEU A 1 102 ? -50.473 21.253 -3.377 1.00 71.81 102 LEU A C 1
ATOM 764 O O . LEU A 1 102 ? -51.385 21.528 -4.145 1.00 71.81 102 LEU A O 1
ATOM 768 N N . ILE A 1 103 ? -49.875 20.058 -3.419 1.00 79.31 103 ILE A N 1
ATOM 769 C CA . ILE A 1 103 ? -50.257 19.000 -4.376 1.00 79.31 103 ILE A CA 1
ATOM 770 C C . ILE A 1 103 ? -51.655 18.425 -4.082 1.00 79.31 103 ILE A C 1
ATOM 772 O O . ILE A 1 103 ? -52.290 17.861 -4.974 1.00 79.31 103 ILE A O 1
ATOM 776 N N . ALA A 1 104 ? -52.149 18.555 -2.846 1.00 74.81 104 ALA A N 1
ATOM 777 C CA . ALA A 1 104 ? -53.500 18.129 -2.492 1.00 74.81 104 ALA A CA 1
ATOM 778 C C . ALA A 1 104 ? -54.594 19.020 -3.117 1.00 74.81 104 ALA A C 1
ATOM 780 O O . ALA A 1 104 ? -55.755 18.599 -3.165 1.00 74.81 104 ALA A O 1
ATOM 781 N N . ASP A 1 105 ? -54.240 20.207 -3.623 1.00 70.12 105 ASP A N 1
ATOM 782 C CA . ASP A 1 105 ? -55.153 21.080 -4.356 1.00 70.12 105 ASP A CA 1
ATOM 783 C C . ASP A 1 105 ? -55.569 20.431 -5.702 1.00 70.12 105 ASP A C 1
ATOM 785 O O . ASP A 1 105 ? -54.717 19.923 -6.446 1.00 70.12 105 ASP A O 1
ATOM 789 N N . PRO A 1 106 ? -56.875 20.417 -6.046 1.00 71.62 106 PRO A N 1
ATOM 790 C CA . PRO A 1 106 ? -57.380 19.820 -7.283 1.00 71.62 106 PRO A CA 1
ATOM 791 C C . PRO A 1 106 ? -56.687 20.301 -8.564 1.00 71.62 106 PRO A C 1
ATOM 793 O O . PRO A 1 106 ? -56.618 19.530 -9.522 1.00 71.62 106 PRO A O 1
ATOM 796 N N . ASN A 1 107 ? -56.137 21.518 -8.575 1.00 66.31 107 ASN A N 1
ATOM 797 C CA . ASN A 1 107 ? -55.438 22.100 -9.720 1.00 66.31 107 ASN A CA 1
ATOM 798 C C . ASN A 1 107 ? -54.125 21.371 -10.067 1.00 66.31 107 ASN A C 1
ATOM 800 O O . ASN A 1 107 ? -53.664 21.449 -11.204 1.00 66.31 107 ASN A O 1
ATOM 804 N N . PHE A 1 108 ? -53.546 20.604 -9.132 1.00 62.12 108 PHE A N 1
ATOM 805 C CA . PHE A 1 108 ? -52.280 19.881 -9.325 1.00 62.12 108 PHE A CA 1
ATOM 806 C C . PHE A 1 108 ? -52.431 18.348 -9.372 1.00 62.12 108 PHE A C 1
ATOM 808 O O . PHE A 1 108 ? -51.435 17.636 -9.551 1.00 62.12 108 PHE A O 1
ATOM 815 N N . LYS A 1 109 ? -53.664 17.813 -9.292 1.00 60.09 109 LYS A N 1
ATOM 816 C CA . LYS A 1 109 ? -53.951 16.359 -9.245 1.00 60.09 109 LYS A CA 1
ATOM 817 C C . LYS A 1 109 ? -53.389 15.552 -10.425 1.00 60.09 109 LYS A C 1
ATOM 819 O O . LYS A 1 109 ? -53.112 14.368 -10.253 1.00 60.09 109 LYS A O 1
ATOM 824 N N . GLY A 1 110 ? -53.192 16.168 -11.595 1.00 64.44 110 GLY A N 1
ATOM 825 C CA . GLY A 1 110 ? -52.615 15.515 -12.782 1.00 64.44 110 GLY A CA 1
ATOM 826 C C . GLY A 1 110 ? -51.080 15.439 -12.807 1.00 64.44 110 GLY A C 1
ATOM 827 O O . GLY A 1 110 ? -50.531 14.568 -13.474 1.00 64.44 110 GLY A O 1
ATOM 828 N N . ASN A 1 111 ? -50.385 16.299 -12.050 1.00 71.12 111 ASN A N 1
ATOM 829 C CA . ASN A 1 111 ? -48.924 16.468 -12.120 1.00 71.12 111 ASN A CA 1
ATOM 830 C C . ASN A 1 111 ? -48.196 16.097 -10.815 1.00 71.12 111 ASN A C 1
ATOM 832 O O . ASN A 1 111 ? -46.982 16.270 -10.718 1.00 71.12 111 ASN A O 1
ATOM 836 N N . ALA A 1 112 ? -48.903 15.542 -9.826 1.00 76.38 112 ALA A N 1
ATOM 837 C CA . ALA A 1 112 ? -48.381 15.231 -8.492 1.00 76.38 112 ALA A CA 1
ATOM 838 C C . ALA A 1 112 ? -47.037 14.477 -8.500 1.00 76.38 112 ALA A C 1
ATOM 840 O O . ALA A 1 112 ? -46.107 14.862 -7.798 1.00 76.38 112 ALA A O 1
ATOM 841 N N . ALA A 1 113 ? -46.898 13.433 -9.325 1.00 80.12 113 ALA A N 1
ATOM 842 C CA . ALA A 1 113 ? -45.660 12.654 -9.410 1.00 80.12 113 ALA A CA 1
ATOM 843 C C . ALA A 1 113 ? -44.480 13.469 -9.974 1.00 80.12 113 ALA A C 1
ATOM 845 O O . ALA A 1 113 ? -43.356 13.344 -9.492 1.00 80.12 113 ALA A O 1
ATOM 846 N N . GLN A 1 114 ? -44.736 14.332 -10.962 1.00 80.25 114 GLN A N 1
ATOM 847 C CA . GLN A 1 114 ? -43.715 15.201 -11.552 1.00 80.25 114 GLN A CA 1
ATOM 848 C C . GLN A 1 114 ? -43.290 16.302 -10.577 1.00 80.25 114 GLN A C 1
ATOM 850 O O . GLN A 1 114 ? -42.100 16.568 -10.437 1.00 80.25 114 GLN A O 1
ATOM 855 N N . VAL A 1 115 ? -44.248 16.900 -9.865 1.00 78.31 115 VAL A N 1
ATOM 856 C CA . VAL A 1 115 ? -43.982 17.922 -8.844 1.00 78.31 115 VAL A CA 1
ATOM 857 C C . VAL A 1 115 ? -43.220 17.325 -7.661 1.00 78.31 115 VAL A C 1
ATOM 859 O O . VAL A 1 115 ? -42.282 17.943 -7.174 1.00 78.31 115 VAL A O 1
ATOM 862 N N . LEU A 1 116 ? -43.546 16.104 -7.221 1.00 82.81 116 LEU A N 1
ATOM 863 C CA . LEU A 1 116 ? -42.772 15.416 -6.180 1.00 82.81 116 LEU A CA 1
ATOM 864 C C . LEU A 1 116 ? -41.335 15.130 -6.634 1.00 82.81 116 LEU A C 1
ATOM 866 O O . LEU A 1 116 ? -40.403 15.383 -5.875 1.00 82.81 116 LEU A O 1
ATOM 870 N N . ALA A 1 117 ? -41.137 14.681 -7.877 1.00 83.12 117 ALA A N 1
ATOM 871 C CA . ALA A 1 117 ? -39.801 14.467 -8.430 1.00 83.12 117 ALA A CA 1
ATOM 872 C C . ALA A 1 117 ? -39.000 15.778 -8.535 1.00 83.12 117 ALA A C 1
ATOM 874 O O . ALA A 1 117 ? -37.829 15.817 -8.160 1.00 83.12 117 ALA A O 1
ATOM 875 N N . LYS A 1 118 ? -39.634 16.875 -8.975 1.00 80.88 118 LYS A N 1
ATOM 876 C CA . LYS A 1 118 ? -39.026 18.216 -8.983 1.00 80.88 118 LYS A CA 1
ATOM 877 C C . LYS A 1 118 ? -38.746 18.733 -7.575 1.00 80.88 118 LYS A C 1
ATOM 879 O O . LYS A 1 118 ? -37.700 19.320 -7.344 1.00 80.88 118 LYS A O 1
ATOM 884 N N . SER A 1 119 ? -39.631 18.481 -6.618 1.00 82.06 119 SER A N 1
ATOM 885 C CA . SER A 1 119 ? -39.445 18.826 -5.206 1.00 82.06 119 SER A CA 1
ATOM 886 C C . SER A 1 119 ? -38.229 18.129 -4.603 1.00 82.06 119 SER A C 1
ATOM 888 O O . SER A 1 119 ? -37.415 18.771 -3.935 1.00 82.06 119 SER A O 1
ATOM 890 N N . GLU A 1 120 ? -38.061 16.835 -4.884 1.00 80.75 120 GLU A N 1
ATOM 891 C CA . GLU A 1 120 ? -36.851 16.106 -4.516 1.00 80.75 120 GLU A CA 1
ATOM 892 C C . GLU A 1 120 ? -35.634 16.643 -5.256 1.00 80.75 120 GLU A C 1
ATOM 894 O O . GLU A 1 120 ? -34.581 16.796 -4.647 1.00 80.75 120 GLU A O 1
ATOM 899 N N . GLN A 1 121 ? -35.766 16.978 -6.540 1.00 76.94 121 GLN A N 1
ATOM 900 C CA . GLN A 1 121 ? -34.687 17.602 -7.289 1.00 76.94 121 GLN A CA 1
ATOM 901 C C . GLN A 1 121 ? -34.287 18.936 -6.665 1.00 76.94 121 GLN A C 1
ATOM 903 O O . GLN A 1 121 ? -33.100 19.137 -6.504 1.00 76.94 121 GLN A O 1
ATOM 908 N N . VAL A 1 122 ? -35.211 19.809 -6.259 1.00 77.44 122 VAL A N 1
ATOM 909 C CA . VAL A 1 122 ? -34.906 21.094 -5.608 1.00 77.44 122 VAL A CA 1
ATOM 910 C C . VAL A 1 122 ? -34.227 20.867 -4.258 1.00 77.44 122 VAL A C 1
ATOM 912 O O . VAL A 1 122 ? -33.170 21.444 -4.007 1.00 77.44 122 VAL A O 1
ATOM 915 N N . TRP A 1 123 ? -34.756 19.951 -3.441 1.00 76.62 123 TRP A N 1
ATOM 916 C CA . TRP A 1 123 ? -34.151 19.558 -2.163 1.00 76.62 123 TRP A CA 1
ATOM 917 C C . TRP A 1 123 ? -32.731 18.990 -2.334 1.00 76.62 123 TRP A C 1
ATOM 919 O O . TRP A 1 123 ? -31.837 19.268 -1.536 1.00 76.62 123 TRP A O 1
ATOM 929 N N . ASN A 1 124 ? -32.517 18.220 -3.403 1.00 67.25 124 ASN A N 1
ATOM 930 C CA . ASN A 1 124 ? -31.246 17.583 -3.734 1.00 67.25 124 ASN A CA 1
ATOM 931 C C . ASN A 1 124 ? -30.369 18.427 -4.676 1.00 67.25 124 ASN A C 1
ATOM 933 O O . ASN A 1 124 ? -29.228 18.036 -4.933 1.00 67.25 124 ASN A O 1
ATOM 937 N N . SER A 1 125 ? -30.857 19.567 -5.191 1.00 61.03 125 SER A N 1
ATOM 938 C CA . SER A 1 125 ? -30.169 20.465 -6.136 1.00 61.03 125 SER A CA 1
ATOM 939 C C . SER A 1 125 ? -29.153 21.319 -5.393 1.00 61.03 125 SER A C 1
ATOM 941 O O . SER A 1 125 ? -29.100 22.540 -5.439 1.00 61.03 125 SER A O 1
ATOM 943 N N . TYR A 1 126 ? -28.265 20.616 -4.714 1.00 51.12 126 TYR A N 1
ATOM 944 C CA . TYR A 1 126 ? -27.048 21.102 -4.113 1.00 51.12 126 TYR A CA 1
ATOM 945 C C . TYR A 1 126 ? -25.968 21.327 -5.184 1.00 51.12 126 TYR A C 1
ATOM 947 O O . TYR A 1 126 ? -24.784 21.044 -4.983 1.00 51.12 126 TYR A O 1
ATOM 955 N N . SER A 1 127 ? -26.342 21.920 -6.325 1.00 39.66 127 SER A N 1
ATOM 956 C CA . SER A 1 127 ? -25.376 22.511 -7.261 1.00 39.66 127 SER A CA 1
ATOM 957 C C . SER A 1 127 ? -24.524 23.614 -6.606 1.00 39.66 127 SER A C 1
ATOM 959 O O . SER A 1 127 ? -23.543 24.055 -7.197 1.00 39.66 127 SER A O 1
ATOM 961 N N . PHE A 1 128 ? -24.796 23.965 -5.344 1.00 40.88 128 PHE A N 1
ATOM 962 C CA . PHE A 1 128 ? -23.977 24.829 -4.500 1.00 40.88 128 PHE A CA 1
ATOM 963 C C . PHE A 1 128 ? -23.002 24.122 -3.533 1.00 40.88 128 PHE A C 1
ATOM 965 O O . PHE A 1 128 ? -22.450 24.765 -2.652 1.00 40.88 128 PHE A O 1
ATOM 972 N N . TYR A 1 129 ? -22.696 22.827 -3.694 1.00 41.78 129 TYR A N 1
ATOM 973 C CA . TYR A 1 129 ? -21.420 22.294 -3.163 1.00 41.78 129 TYR A CA 1
ATOM 974 C C . TYR A 1 129 ? -20.235 22.568 -4.107 1.00 41.78 129 TYR A C 1
ATOM 976 O O . TYR A 1 129 ? -19.089 22.282 -3.764 1.00 41.78 129 TYR A O 1
ATOM 984 N N . ARG A 1 130 ? -20.490 23.128 -5.302 1.00 36.78 130 ARG A N 1
ATOM 985 C CA . ARG A 1 130 ? -19.473 23.320 -6.347 1.00 36.78 130 ARG A CA 1
ATOM 986 C C . ARG A 1 130 ? -18.991 24.766 -6.523 1.00 36.78 130 ARG A C 1
ATOM 988 O O . ARG A 1 130 ? -17.861 24.936 -6.967 1.00 36.78 130 ARG A O 1
ATOM 995 N N . ASN A 1 131 ? -19.775 25.775 -6.123 1.00 30.25 131 ASN A N 1
ATOM 996 C CA . ASN A 1 131 ? -19.460 27.191 -6.389 1.00 30.25 131 ASN A CA 1
ATOM 997 C C . ASN A 1 131 ? -18.986 28.005 -5.166 1.00 30.25 131 ASN A C 1
ATOM 999 O O . ASN A 1 131 ? -18.642 29.172 -5.305 1.00 30.25 131 ASN A O 1
ATOM 1003 N N . LEU A 1 132 ? -18.824 27.387 -3.992 1.00 40.22 132 LEU A N 1
ATOM 1004 C CA . LEU A 1 132 ? -18.244 28.015 -2.786 1.00 40.22 132 LEU A CA 1
ATOM 1005 C C . LEU A 1 132 ? -16.716 28.251 -2.857 1.00 40.22 132 LEU A C 1
ATOM 1007 O O . LEU A 1 132 ? -16.057 28.426 -1.833 1.00 40.22 132 LEU A O 1
ATOM 1011 N N . LYS A 1 133 ? -16.121 28.222 -4.056 1.00 37.31 133 LYS A N 1
ATOM 1012 C CA . LYS A 1 133 ? -14.698 28.535 -4.254 1.00 37.31 133 LYS A CA 1
ATOM 1013 C C . LYS A 1 133 ? -14.431 29.969 -4.700 1.00 37.31 133 LYS A C 1
ATOM 1015 O O . LYS A 1 133 ? -13.269 30.355 -4.625 1.00 37.31 133 LYS A O 1
ATOM 1020 N N . GLU A 1 134 ? -15.436 30.737 -5.126 1.00 33.62 134 GLU A N 1
ATOM 1021 C CA . GLU A 1 134 ? -15.145 32.006 -5.811 1.00 33.62 134 GLU A CA 1
ATOM 1022 C C . GLU A 1 134 ? -15.463 33.293 -5.064 1.00 33.62 134 GLU A C 1
ATOM 1024 O O . GLU A 1 134 ? -14.783 34.269 -5.342 1.00 33.62 134 GLU A O 1
ATOM 1029 N N . ASP A 1 135 ? -16.304 33.312 -4.031 1.00 30.78 135 ASP A N 1
ATOM 1030 C CA . ASP A 1 135 ? -16.466 34.535 -3.238 1.00 30.78 135 ASP A CA 1
ATOM 1031 C C . ASP A 1 135 ? -16.326 34.241 -1.752 1.00 30.78 135 ASP A C 1
ATOM 1033 O O . ASP A 1 135 ? -16.990 33.360 -1.209 1.00 30.78 135 ASP A O 1
ATOM 1037 N N . GLY A 1 136 ? -15.404 34.963 -1.107 1.00 38.72 136 GLY A N 1
ATOM 1038 C CA . GLY A 1 136 ? -14.992 34.840 0.293 1.00 38.72 136 GLY A CA 1
ATOM 1039 C C . GLY A 1 136 ? -16.096 35.142 1.308 1.00 38.72 136 GLY A C 1
ATOM 1040 O O . GLY A 1 136 ? -15.965 36.054 2.123 1.00 38.72 136 GLY A O 1
ATOM 1041 N N . PHE A 1 137 ? -17.167 34.354 1.283 1.00 32.25 137 PHE A N 1
ATOM 1042 C CA . PHE A 1 137 ? -18.252 34.375 2.245 1.00 32.25 137 PHE A CA 1
ATOM 1043 C C . PHE A 1 137 ? -17.902 33.539 3.487 1.00 32.25 137 PHE A C 1
ATOM 1045 O O . PHE A 1 137 ? -17.010 32.691 3.503 1.00 32.25 137 PHE A O 1
ATOM 1052 N N . ASN A 1 138 ? -18.537 33.892 4.595 1.00 41.47 138 ASN A N 1
ATOM 1053 C CA . ASN A 1 138 ? -18.026 33.740 5.954 1.00 41.47 138 ASN A CA 1
ATOM 1054 C C . ASN A 1 138 ? -17.927 32.270 6.433 1.00 41.47 138 ASN A C 1
ATOM 1056 O O . ASN A 1 138 ? -18.851 31.743 7.053 1.00 41.47 138 ASN A O 1
ATOM 1060 N N . ARG A 1 139 ? -16.764 31.640 6.204 1.00 40.44 139 ARG A N 1
ATOM 1061 C CA . ARG A 1 139 ? -16.410 30.234 6.515 1.00 40.44 139 ARG A CA 1
ATOM 1062 C C . ARG A 1 139 ? -16.889 29.736 7.897 1.00 40.44 139 ARG A C 1
ATOM 1064 O O . ARG A 1 139 ? -17.334 28.603 8.034 1.00 40.44 139 ARG A O 1
ATOM 1071 N N . LYS A 1 140 ? -16.917 30.609 8.915 1.00 41.06 140 LYS A N 1
ATOM 1072 C CA . LYS A 1 140 ? -17.391 30.282 10.278 1.00 41.06 140 LYS A CA 1
ATOM 1073 C C . LYS A 1 140 ? -18.898 29.989 10.391 1.00 41.06 140 LYS A C 1
ATOM 1075 O O . LYS A 1 140 ? -19.291 29.223 11.269 1.00 41.06 140 LYS A O 1
ATOM 1080 N N . LEU A 1 141 ? -19.753 30.612 9.575 1.00 40.69 141 LEU A N 1
ATOM 1081 C CA . LEU A 1 141 ? -21.220 30.459 9.656 1.00 40.69 141 LEU A CA 1
ATOM 1082 C C . LEU A 1 141 ? -21.702 29.138 9.026 1.00 40.69 141 LEU A C 1
ATOM 1084 O O . LEU A 1 141 ? -22.608 28.484 9.551 1.00 40.69 141 LEU A O 1
ATOM 1088 N N . GLU A 1 142 ? -21.055 28.711 7.944 1.00 48.12 142 GLU A N 1
ATOM 1089 C CA . GLU A 1 142 ? -21.324 27.442 7.252 1.00 48.12 142 GLU A CA 1
ATOM 1090 C C . GLU A 1 142 ? -20.896 26.241 8.106 1.00 48.12 142 GLU A C 1
ATOM 1092 O O . GLU A 1 142 ? -21.653 25.289 8.310 1.00 48.12 142 GLU A O 1
ATOM 1097 N N . GLU A 1 143 ? -19.722 26.354 8.719 1.00 51.00 143 GLU A N 1
ATOM 1098 C CA . GLU A 1 143 ? -19.165 25.398 9.669 1.00 51.00 143 GLU A CA 1
ATOM 1099 C C . GLU A 1 143 ? -20.077 25.145 10.890 1.00 51.00 143 GLU A C 1
ATOM 1101 O O . GLU A 1 143 ? -20.334 24.001 11.276 1.00 51.00 143 GLU A O 1
ATOM 1106 N N . GLN A 1 144 ? -20.630 26.203 11.497 1.00 55.59 144 GLN A N 1
ATOM 1107 C CA . GLN A 1 144 ? -21.545 26.065 12.640 1.00 55.59 144 GLN A CA 1
ATOM 1108 C C . GLN A 1 144 ? -22.868 25.390 12.264 1.00 55.59 144 GLN A C 1
ATOM 1110 O O . GLN A 1 144 ? -23.429 24.627 13.061 1.00 55.59 144 GLN A O 1
ATOM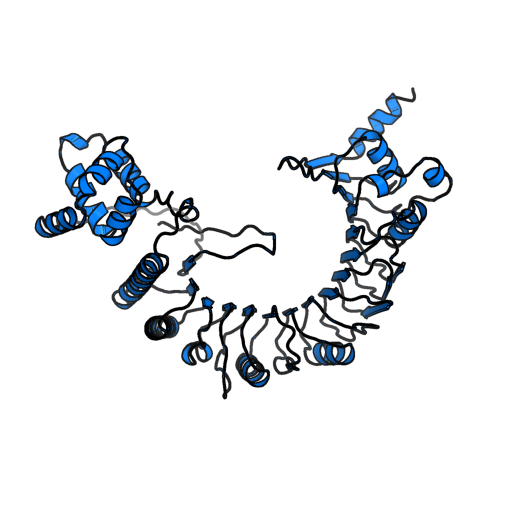 1115 N N . SER A 1 145 ? -23.359 25.659 11.056 1.00 54.16 145 SER A N 1
ATOM 1116 C CA . SER A 1 145 ? -24.596 25.080 10.533 1.00 54.16 145 SER A CA 1
ATOM 1117 C C . SER A 1 145 ? -24.433 23.582 10.276 1.00 54.16 145 SER A C 1
ATOM 1119 O O . SER A 1 145 ? -25.263 22.783 10.715 1.00 54.16 145 SER A O 1
ATOM 1121 N N . PHE A 1 146 ? -23.305 23.185 9.685 1.00 55.66 146 PHE A N 1
ATOM 1122 C CA . PHE A 1 146 ? -22.927 21.786 9.502 1.00 55.66 146 PHE A CA 1
ATOM 1123 C C . PHE A 1 146 ? -22.818 21.032 10.835 1.00 55.66 146 PHE A C 1
ATOM 1125 O O . PHE A 1 146 ? -23.392 19.955 11.007 1.00 55.66 146 PHE A O 1
ATOM 1132 N N . LEU A 1 147 ? -22.169 21.624 11.839 1.00 60.31 147 LEU A N 1
ATOM 1133 C CA . LEU A 1 147 ? -22.095 21.021 13.170 1.00 60.31 147 LEU A CA 1
ATOM 1134 C C . LEU A 1 147 ? -23.467 20.866 13.832 1.00 60.31 147 LEU A C 1
ATOM 1136 O O . LEU A 1 147 ? -23.731 19.865 14.500 1.00 60.31 147 LEU A O 1
ATOM 1140 N N . LYS A 1 148 ? -24.350 21.858 13.678 1.00 62.28 148 LYS A N 1
ATOM 1141 C CA . LYS A 1 148 ? -25.720 21.783 14.199 1.00 62.28 148 LYS A CA 1
ATOM 1142 C C . LYS A 1 148 ? -26.490 20.643 13.530 1.00 62.28 148 LYS A C 1
ATOM 1144 O O . LYS A 1 148 ? -27.188 19.912 14.230 1.00 62.28 148 LYS A O 1
ATOM 1149 N N . PHE A 1 149 ? -26.308 20.453 12.225 1.00 56.66 149 PHE A N 1
ATOM 1150 C CA . PHE A 1 149 ? -26.877 19.336 11.476 1.00 56.66 149 PHE A CA 1
ATOM 1151 C C . PHE A 1 149 ? -26.388 17.977 11.999 1.00 56.66 149 PHE A C 1
ATOM 1153 O O . PHE A 1 149 ? -27.212 17.130 12.350 1.00 56.66 149 PHE A O 1
ATOM 1160 N N . VAL A 1 150 ? -25.070 17.781 12.141 1.00 60.09 150 VAL A N 1
ATOM 1161 C CA . VAL A 1 150 ? -24.503 16.526 12.675 1.00 60.09 150 VAL A CA 1
ATOM 1162 C C . VAL A 1 150 ? -25.019 16.256 14.091 1.00 60.09 150 VAL A C 1
ATOM 1164 O O . VAL A 1 150 ? -25.477 15.152 14.392 1.00 60.09 150 VAL A O 1
ATOM 1167 N N . GLY A 1 151 ? -25.026 17.282 14.948 1.00 62.56 151 GLY A N 1
ATOM 1168 C CA . GLY A 1 151 ? -25.579 17.187 16.297 1.00 62.56 151 GLY A CA 1
ATOM 1169 C C . GLY A 1 151 ? -27.067 16.824 16.306 1.00 62.56 151 GLY A C 1
ATOM 1170 O O . GLY A 1 151 ? -27.488 15.996 17.112 1.00 62.56 151 GLY A O 1
ATOM 1171 N N . GLY A 1 152 ? -27.854 17.388 15.385 1.00 58.94 152 GLY A N 1
ATOM 1172 C CA . GLY A 1 152 ? -29.263 17.049 15.184 1.00 58.94 152 GLY A CA 1
ATOM 1173 C C . GLY A 1 152 ? -29.462 15.590 14.773 1.00 58.94 152 GLY A C 1
ATOM 1174 O O . GLY A 1 152 ? -30.260 14.890 15.394 1.00 58.94 152 GLY A O 1
ATOM 1175 N N . CYS A 1 153 ? -28.678 15.098 13.811 1.00 60.50 153 CYS A N 1
ATOM 1176 C CA . CYS A 1 153 ? -28.738 13.711 13.339 1.00 60.50 153 CYS A CA 1
ATOM 1177 C C . CYS A 1 153 ? -28.436 12.702 14.456 1.00 60.50 153 CYS A C 1
ATOM 1179 O O . CYS A 1 153 ? -29.163 11.723 14.642 1.00 60.50 153 CYS A O 1
ATOM 1181 N N . LEU A 1 154 ? -27.374 12.945 15.232 1.00 64.00 154 LEU A N 1
ATOM 1182 C CA . LEU A 1 154 ? -27.014 12.080 16.356 1.00 64.00 154 LEU A CA 1
ATOM 1183 C C . LEU A 1 154 ? -28.067 12.146 17.471 1.00 64.00 154 LEU A C 1
ATOM 1185 O O . LEU A 1 154 ? -28.433 11.114 18.033 1.00 64.00 154 LEU A O 1
ATOM 1189 N N . ARG A 1 155 ? -28.618 13.335 17.755 1.00 66.75 155 ARG A N 1
ATOM 1190 C CA . ARG A 1 155 ? -29.696 13.507 18.740 1.00 66.75 155 ARG A CA 1
ATOM 1191 C C . ARG A 1 155 ? -30.973 12.777 18.328 1.00 66.75 155 ARG A C 1
ATOM 1193 O O . ARG A 1 155 ? -31.571 12.119 19.174 1.00 66.75 155 ARG A O 1
ATOM 1200 N N . TYR A 1 156 ? -31.362 12.839 17.057 1.00 60.25 156 TYR A N 1
ATOM 1201 C CA . TYR A 1 156 ? -32.504 12.092 16.530 1.00 60.25 156 TYR A CA 1
ATOM 1202 C C . TYR A 1 156 ? -32.334 10.586 16.777 1.00 60.25 156 TYR A C 1
ATOM 1204 O O . TYR A 1 156 ? -33.167 9.950 17.423 1.00 60.25 156 TYR A O 1
ATOM 1212 N N . ARG A 1 157 ? -31.179 10.023 16.400 1.00 61.38 157 ARG A N 1
ATOM 1213 C CA . ARG A 1 157 ? -30.856 8.607 16.658 1.00 61.38 157 ARG A CA 1
ATOM 1214 C C . ARG A 1 157 ? -30.789 8.261 18.151 1.00 61.38 157 ARG A C 1
ATOM 1216 O O . ARG A 1 157 ? -31.045 7.117 18.530 1.00 61.38 157 ARG A O 1
ATOM 1223 N N . LYS A 1 158 ? -30.445 9.229 19.009 1.00 66.88 158 LYS A N 1
ATOM 1224 C CA . LYS A 1 158 ? -30.467 9.075 20.471 1.00 66.88 158 LYS A CA 1
ATOM 1225 C C . LYS A 1 158 ? -31.888 8.996 21.031 1.00 66.88 158 LYS A C 1
ATOM 1227 O O . LYS A 1 158 ? -32.072 8.298 22.024 1.00 66.88 158 LYS A O 1
ATOM 1232 N N . LEU A 1 159 ? -32.857 9.681 20.425 1.00 62.38 159 LEU A N 1
ATOM 1233 C CA . LEU A 1 159 ? -34.259 9.683 20.858 1.00 62.38 159 LEU A CA 1
ATOM 1234 C C . LEU A 1 159 ? -35.028 8.451 20.354 1.00 62.38 159 LEU A C 1
ATOM 1236 O O . LEU A 1 159 ? -35.837 7.899 21.090 1.00 62.38 159 LEU A O 1
ATOM 1240 N N . HIS A 1 160 ? -34.716 7.952 19.156 1.00 61.81 160 HIS A N 1
ATOM 1241 C CA . HIS A 1 160 ? -35.434 6.835 18.524 1.00 61.81 160 HIS A CA 1
ATOM 1242 C C . HIS A 1 160 ? -34.698 5.484 18.647 1.00 61.81 160 HIS A C 1
ATOM 1244 O O . HIS A 1 160 ? -34.530 4.760 17.671 1.00 61.81 160 HIS A O 1
ATOM 1250 N N . LYS A 1 161 ? -34.236 5.119 19.856 1.00 59.09 161 LYS A N 1
ATOM 1251 C CA . LYS A 1 161 ? -33.358 3.944 20.090 1.00 59.09 161 LYS A CA 1
ATOM 1252 C C . LYS A 1 161 ? -33.953 2.577 19.719 1.00 59.09 161 LYS A C 1
ATOM 1254 O O . LYS A 1 161 ? -33.186 1.637 19.545 1.00 59.09 161 LYS A O 1
ATOM 1259 N N . GLN A 1 162 ? -35.278 2.460 19.642 1.00 57.31 162 GLN A N 1
ATOM 1260 C CA . GLN A 1 162 ? -35.984 1.187 19.435 1.00 57.31 162 GLN A CA 1
ATOM 1261 C C . GLN A 1 162 ? -36.071 0.761 17.957 1.00 57.31 162 GLN A C 1
ATOM 1263 O O . GLN A 1 162 ? -36.514 -0.345 17.670 1.00 57.31 162 GLN A O 1
ATOM 1268 N N . VAL A 1 163 ? -35.641 1.610 17.016 1.00 51.62 163 VAL A N 1
ATOM 1269 C CA . VAL A 1 163 ? -35.680 1.304 15.579 1.00 51.62 163 VAL A CA 1
ATOM 1270 C C . VAL A 1 163 ? -34.375 0.596 15.158 1.00 51.62 163 VAL A C 1
ATOM 1272 O O . VAL A 1 163 ? -33.297 1.172 15.368 1.00 51.62 163 VAL A O 1
ATOM 1275 N N . PRO A 1 164 ? -34.432 -0.612 14.552 1.00 47.97 164 PRO A N 1
ATOM 1276 C CA . PRO A 1 164 ? -33.251 -1.397 14.157 1.00 47.97 164 PRO A CA 1
ATOM 1277 C C . PRO A 1 164 ? -32.264 -0.647 13.246 1.00 47.97 164 PRO A C 1
ATOM 1279 O O . PRO A 1 164 ? -31.052 -0.772 13.406 1.00 47.97 164 PRO A O 1
ATOM 1282 N N . GLU A 1 165 ? -32.767 0.225 12.368 1.00 48.97 165 GLU A N 1
ATOM 1283 C CA . GLU A 1 165 ? -31.984 1.014 11.398 1.00 48.97 165 GLU A CA 1
ATOM 1284 C C . GLU A 1 165 ? -31.128 2.139 12.031 1.00 48.97 165 GLU A C 1
ATOM 1286 O O . GLU A 1 165 ? -30.440 2.898 11.341 1.00 48.97 165 GLU A O 1
ATOM 1291 N N . THR A 1 166 ? -31.146 2.284 13.362 1.00 53.00 166 THR A N 1
ATOM 1292 C CA . THR A 1 166 ? -30.433 3.368 14.062 1.00 53.00 166 THR A CA 1
ATOM 1293 C C . THR A 1 166 ? -29.006 3.028 14.481 1.00 53.00 166 THR A C 1
ATOM 1295 O O . THR A 1 166 ? -28.301 3.930 14.951 1.00 53.00 166 THR A O 1
ATOM 1298 N N . SER A 1 167 ? -28.552 1.780 14.302 1.00 62.81 167 SER A N 1
ATOM 1299 C CA . SER A 1 167 ? -27.169 1.384 14.589 1.00 62.81 167 SER A CA 1
ATOM 1300 C C . SER A 1 167 ? -26.189 2.162 13.701 1.00 62.81 167 SER A C 1
ATOM 1302 O O . SER A 1 167 ? -26.414 2.378 12.510 1.00 62.81 167 SER A O 1
ATOM 1304 N N . ILE A 1 168 ? -25.120 2.673 14.315 1.00 66.31 168 ILE A N 1
ATOM 1305 C CA . ILE A 1 168 ? -24.045 3.365 13.604 1.00 66.31 168 ILE A CA 1
ATOM 1306 C C . ILE A 1 168 ? -22.865 2.411 13.587 1.00 66.31 168 ILE A C 1
ATOM 1308 O O . ILE A 1 168 ? -22.196 2.232 14.598 1.00 66.31 168 ILE A O 1
ATOM 1312 N N . VAL A 1 169 ? -22.624 1.795 12.438 1.00 77.31 169 VAL A N 1
ATOM 1313 C CA . VAL A 1 169 ? -21.488 0.890 12.235 1.00 77.31 169 VAL A CA 1
ATOM 1314 C C . VAL A 1 169 ? -20.243 1.703 11.966 1.00 77.31 169 VAL A C 1
ATOM 1316 O O . VAL A 1 169 ? -19.201 1.471 12.572 1.00 77.31 169 VAL A O 1
ATOM 1319 N N . ARG A 1 170 ? -20.374 2.693 11.083 1.00 76.94 170 ARG A N 1
ATOM 1320 C CA . ARG A 1 170 ? -19.287 3.558 10.650 1.00 76.94 170 ARG A CA 1
ATOM 1321 C C . ARG A 1 170 ? -19.654 5.008 10.857 1.00 76.94 170 ARG A C 1
ATOM 1323 O O . ARG A 1 170 ? -20.741 5.423 10.465 1.00 76.94 170 ARG A O 1
ATOM 1330 N N . PHE A 1 171 ? -18.719 5.773 11.398 1.00 78.31 171 PHE A N 1
ATOM 1331 C CA . PHE A 1 171 ? -18.806 7.219 11.493 1.00 78.31 171 PHE A CA 1
ATOM 1332 C C . PHE A 1 171 ? -17.531 7.845 10.932 1.00 78.31 171 PHE A C 1
ATOM 1334 O O . PHE A 1 171 ? -16.438 7.644 11.462 1.00 78.31 171 PHE A O 1
ATOM 1341 N N . ARG A 1 172 ? -17.674 8.612 9.851 1.00 77.31 172 ARG A N 1
ATOM 1342 C CA . ARG A 1 172 ? -16.610 9.457 9.308 1.00 77.31 172 ARG A CA 1
ATOM 1343 C C . ARG A 1 172 ? -16.958 10.914 9.525 1.00 77.31 172 ARG A C 1
ATOM 1345 O O . ARG A 1 172 ? -18.084 11.293 9.230 1.00 77.31 172 ARG A O 1
ATOM 1352 N N . LEU A 1 173 ? -15.989 11.716 9.944 1.00 73.44 173 LEU A N 1
ATOM 1353 C CA . LEU A 1 173 ? -16.137 13.161 10.046 1.00 73.44 173 LEU A CA 1
ATOM 1354 C C . LEU A 1 173 ? -14.819 13.849 9.703 1.00 73.44 173 LEU A C 1
ATOM 1356 O O . LEU A 1 173 ? -13.794 13.580 10.329 1.00 73.44 173 LEU A O 1
ATOM 1360 N N . ARG A 1 174 ? -14.862 14.751 8.721 1.00 70.00 174 ARG A N 1
ATOM 1361 C CA . ARG A 1 174 ? -13.733 15.614 8.362 1.00 70.00 174 ARG A CA 1
ATOM 1362 C C . ARG A 1 174 ? -14.067 17.059 8.635 1.00 70.00 174 ARG A C 1
ATOM 1364 O O . ARG A 1 174 ? -15.085 17.543 8.145 1.00 70.00 174 ARG A O 1
ATOM 1371 N N . THR A 1 175 ? -13.219 17.729 9.407 1.00 65.25 175 THR A N 1
ATOM 1372 C CA . THR A 1 175 ? -13.436 19.131 9.718 1.00 65.25 175 THR A CA 1
ATOM 1373 C C . THR A 1 175 ? -12.195 19.883 10.192 1.00 65.25 175 THR A C 1
ATOM 1375 O O . THR A 1 175 ? -11.363 19.349 10.921 1.00 65.25 175 THR A O 1
ATOM 1378 N N . SER A 1 176 ? -12.122 21.169 9.845 1.00 62.38 176 SER A N 1
ATOM 1379 C CA . SER A 1 176 ? -11.183 22.131 10.423 1.00 62.38 176 SER A CA 1
ATOM 1380 C C . SER A 1 176 ? -11.668 22.613 11.805 1.00 62.38 176 SER A C 1
ATOM 1382 O O . SER A 1 176 ? -12.839 22.936 11.957 1.00 62.38 176 SER A O 1
ATOM 1384 N N . CYS A 1 177 ? -10.770 22.601 12.801 1.00 56.81 177 CYS A N 1
ATOM 1385 C CA . CYS A 1 177 ? -10.798 23.192 14.161 1.00 56.81 177 CYS A CA 1
ATOM 1386 C C . CYS A 1 177 ? -12.147 23.670 14.780 1.00 56.81 177 CYS A C 1
ATOM 1388 O O . CYS A 1 177 ? -12.763 24.614 14.293 1.00 56.81 177 CYS A O 1
ATOM 1390 N N . TYR A 1 178 ? -12.545 23.127 15.950 1.00 60.12 178 TYR A N 1
ATOM 1391 C CA . TYR A 1 178 ? -13.835 23.429 16.612 1.00 60.12 178 TYR A CA 1
ATOM 1392 C C . TYR A 1 178 ? -13.840 23.432 18.150 1.00 60.12 178 TYR A C 1
ATOM 1394 O O . TYR A 1 178 ? -12.942 22.862 18.775 1.00 60.12 178 TYR A O 1
ATOM 1402 N N . PRO A 1 179 ? -14.895 23.996 18.793 1.00 57.53 179 PRO A N 1
ATOM 1403 C CA . PRO A 1 179 ? -15.080 23.906 20.239 1.00 57.53 179 PRO A CA 1
ATOM 1404 C C . PRO A 1 179 ? -15.218 22.447 20.691 1.00 57.53 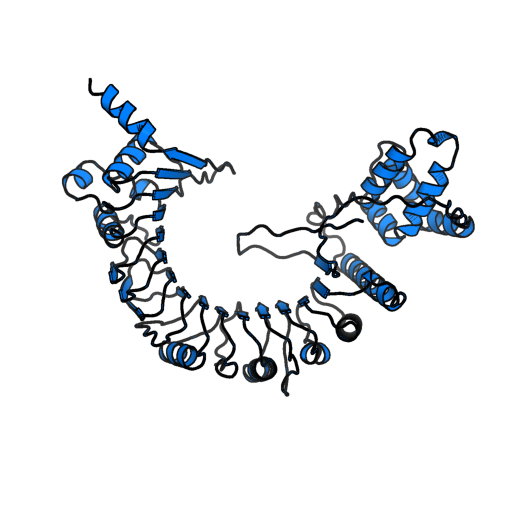179 PRO A C 1
ATOM 1406 O O . PRO A 1 179 ? -16.172 21.742 20.352 1.00 57.53 179 PRO A O 1
ATOM 1409 N N . ALA A 1 180 ? -14.259 22.008 21.508 1.00 61.72 180 ALA A N 1
ATOM 1410 C CA . ALA A 1 180 ? -14.070 20.614 21.897 1.00 61.72 180 ALA A CA 1
ATOM 1411 C C . ALA A 1 180 ? -15.264 19.963 22.628 1.00 61.72 180 ALA A C 1
ATOM 1413 O O . ALA A 1 180 ? -15.353 18.733 22.674 1.00 61.72 180 ALA A O 1
ATOM 1414 N N . SER A 1 181 ? -16.179 20.765 23.187 1.00 66.69 181 SER A N 1
ATOM 1415 C CA . SER A 1 181 ? -17.317 20.295 23.986 1.00 66.69 181 SER A CA 1
ATOM 1416 C C . SER A 1 181 ? -18.322 19.478 23.171 1.00 66.69 181 SER A C 1
ATOM 1418 O O . SER A 1 181 ? -18.658 18.369 23.574 1.00 66.69 181 SER A O 1
ATOM 1420 N N . ARG A 1 182 ? -18.740 19.952 21.989 1.00 67.25 182 ARG A N 1
ATOM 1421 C CA . ARG A 1 182 ? -19.736 19.242 21.157 1.00 67.25 182 ARG A CA 1
ATOM 1422 C C . ARG A 1 182 ? -19.208 17.922 20.595 1.00 67.25 182 ARG A C 1
ATOM 1424 O O . ARG A 1 182 ? -19.937 16.938 20.535 1.00 67.25 182 ARG A O 1
ATOM 1431 N N . ILE A 1 183 ? -17.930 17.891 20.223 1.00 75.12 183 ILE A N 1
ATOM 1432 C CA . ILE A 1 183 ? -17.268 16.696 19.681 1.00 75.12 183 ILE A CA 1
ATOM 1433 C C . ILE A 1 183 ? -17.212 15.580 20.737 1.00 75.12 183 ILE A C 1
ATOM 1435 O O . ILE A 1 183 ? -17.421 14.407 20.425 1.00 75.12 183 ILE A O 1
ATOM 1439 N N . LYS A 1 184 ? -16.991 15.941 22.008 1.00 80.50 184 LYS A N 1
ATOM 1440 C CA . LYS A 1 184 ? -16.968 14.985 23.122 1.00 80.50 184 LYS A CA 1
ATOM 1441 C C . LYS A 1 184 ? -18.309 14.264 23.291 1.00 80.50 184 LYS A C 1
ATOM 1443 O O . LYS A 1 184 ? -18.321 13.047 23.499 1.00 80.50 184 LYS A O 1
ATOM 1448 N N . ASP A 1 185 ? -19.422 14.986 23.176 1.00 80.56 185 ASP A N 1
ATOM 1449 C CA . ASP A 1 185 ? -20.764 14.405 23.297 1.00 80.56 185 ASP A CA 1
ATOM 1450 C C . ASP A 1 185 ? -21.053 13.421 22.159 1.00 80.56 185 ASP A C 1
ATOM 1452 O O . ASP A 1 185 ? -21.638 12.359 22.380 1.00 80.56 185 ASP A O 1
ATOM 1456 N N . TRP A 1 186 ? -20.587 13.734 20.947 1.00 82.25 186 TRP A N 1
ATOM 1457 C CA . TRP A 1 186 ? -20.729 12.852 19.789 1.00 82.25 186 TRP A CA 1
ATOM 1458 C C . TRP A 1 186 ? -19.971 11.550 19.977 1.00 82.25 186 TRP A C 1
ATOM 1460 O O . TRP A 1 186 ? -20.541 10.482 19.781 1.00 82.25 186 TRP A O 1
ATOM 1470 N N . PHE A 1 187 ? -18.713 11.620 20.410 1.00 86.75 187 PHE A N 1
ATOM 1471 C CA . PHE A 1 187 ? -17.932 10.415 20.674 1.00 86.75 187 PHE A CA 1
ATOM 1472 C C . PHE A 1 187 ? -18.543 9.579 21.789 1.00 86.75 187 PHE A C 1
ATOM 1474 O O . PHE A 1 187 ? -18.644 8.368 21.637 1.00 86.75 187 PHE A O 1
ATOM 1481 N N . SER A 1 188 ? -19.013 10.209 22.867 1.00 86.62 188 SER A N 1
ATOM 1482 C CA . SER A 1 188 ? -19.678 9.492 23.962 1.00 86.62 188 SER A CA 1
ATOM 1483 C C . SER A 1 188 ? -20.894 8.717 23.447 1.00 86.62 188 SER A C 1
ATOM 1485 O O . SER A 1 188 ? -20.999 7.517 23.683 1.00 86.62 188 SER A O 1
ATOM 1487 N N . PHE A 1 189 ? -21.737 9.360 22.632 1.00 82.75 189 PHE A N 1
ATOM 1488 C CA . PHE A 1 189 ? -22.870 8.700 21.986 1.00 82.75 189 PHE A CA 1
ATOM 1489 C C . PHE A 1 189 ? -22.449 7.557 21.049 1.00 82.75 189 PHE A C 1
ATOM 1491 O O . PHE A 1 189 ? -23.042 6.484 21.088 1.00 82.75 189 PHE A O 1
ATOM 1498 N N . LEU A 1 190 ? -21.431 7.754 20.208 1.00 84.44 190 LEU A N 1
ATOM 1499 C CA . LEU A 1 190 ? -20.965 6.722 19.276 1.00 84.44 190 LEU A CA 1
ATOM 1500 C C . LEU A 1 190 ? -20.404 5.495 20.009 1.00 84.44 190 LEU A C 1
ATOM 1502 O O . LEU A 1 190 ? -20.684 4.364 19.611 1.00 84.44 190 LEU A O 1
ATOM 1506 N N . ILE A 1 191 ? -19.661 5.713 21.099 1.00 88.81 191 ILE A N 1
ATOM 1507 C CA . ILE A 1 191 ? -19.123 4.633 21.932 1.00 88.81 191 ILE A CA 1
ATOM 1508 C C . ILE A 1 191 ? -20.253 3.894 22.659 1.00 88.81 191 ILE A C 1
ATOM 1510 O O . ILE A 1 191 ? -20.281 2.667 22.619 1.00 88.81 191 ILE A O 1
ATOM 1514 N N . GLU A 1 192 ? -21.233 4.606 23.231 1.00 85.62 192 GLU A N 1
ATOM 1515 C CA . GLU A 1 192 ? -22.444 3.997 23.817 1.00 85.62 192 GLU A CA 1
ATOM 1516 C C . GLU A 1 192 ? -23.210 3.120 22.813 1.00 85.62 192 GLU A C 1
ATOM 1518 O O . GLU A 1 192 ? -23.878 2.161 23.198 1.00 85.62 192 GLU A O 1
ATOM 1523 N N . ARG A 1 193 ? -23.131 3.441 21.516 1.00 80.38 193 ARG A N 1
ATOM 1524 C CA . ARG A 1 193 ? -23.788 2.690 20.436 1.00 80.38 193 ARG A CA 1
ATOM 1525 C C . ARG A 1 193 ? -22.911 1.616 19.800 1.00 80.38 193 ARG A C 1
ATOM 1527 O O . ARG A 1 193 ? -23.328 1.033 18.803 1.00 80.38 193 ARG A O 1
ATOM 1534 N N . ASN A 1 194 ? -21.758 1.311 20.391 1.00 87.56 194 ASN A N 1
ATOM 1535 C CA . ASN A 1 194 ? -20.854 0.258 19.939 1.00 87.56 194 ASN A CA 1
ATOM 1536 C C . ASN A 1 194 ? -20.421 0.386 18.471 1.00 87.56 194 ASN A C 1
ATOM 1538 O O . ASN A 1 194 ? -20.372 -0.612 17.745 1.00 87.56 194 ASN A O 1
ATOM 1542 N N . VAL A 1 195 ? -20.109 1.614 18.043 1.00 88.44 195 VAL A N 1
ATOM 1543 C CA . VAL A 1 195 ? -19.586 1.877 16.698 1.00 88.44 195 VAL A CA 1
ATOM 1544 C C . VAL A 1 195 ? -18.376 0.986 16.386 1.00 88.44 195 VAL A C 1
ATOM 1546 O O . VAL A 1 195 ? -17.543 0.723 17.253 1.00 88.44 195 VAL A O 1
ATOM 1549 N N . LYS A 1 196 ? -18.286 0.505 15.142 1.00 91.31 196 LYS A N 1
ATOM 1550 C CA . LYS A 1 196 ? -17.224 -0.404 14.682 1.00 91.31 196 LYS A CA 1
ATOM 1551 C C . LYS A 1 196 ? -16.094 0.338 13.980 1.00 91.31 196 LYS A C 1
ATOM 1553 O O . LYS A 1 196 ? -14.926 0.048 14.216 1.00 91.31 196 LYS A O 1
ATOM 1558 N N . GLU A 1 197 ? -16.429 1.321 13.153 1.00 91.50 197 GLU A N 1
ATOM 1559 C CA . GLU A 1 197 ? -15.463 2.077 12.363 1.00 91.50 197 GLU A CA 1
ATOM 1560 C C . GLU A 1 197 ? -15.551 3.574 12.657 1.00 91.50 197 GLU A C 1
ATOM 1562 O O . GLU A 1 197 ? -16.608 4.193 12.512 1.00 91.50 197 GLU A O 1
ATOM 1567 N N . LEU A 1 198 ? -14.418 4.176 13.007 1.00 91.19 198 LEU A N 1
ATOM 1568 C CA . LEU A 1 198 ? -14.317 5.606 13.266 1.00 91.19 198 LEU A CA 1
ATOM 1569 C C . LEU A 1 198 ? -13.220 6.220 12.391 1.00 91.19 198 LEU A C 1
ATOM 1571 O O . LEU A 1 198 ? -12.079 5.770 12.430 1.00 91.19 198 LEU A O 1
ATOM 1575 N N . ASP A 1 199 ? -13.567 7.222 11.583 1.00 86.00 199 ASP A N 1
ATOM 1576 C CA . ASP A 1 199 ? -12.671 7.874 10.616 1.00 86.00 199 ASP A CA 1
ATOM 1577 C C . ASP A 1 199 ? -12.727 9.395 10.797 1.00 86.00 199 ASP A C 1
ATOM 1579 O O . ASP A 1 199 ? -13.679 10.056 10.382 1.00 86.00 199 ASP A O 1
ATOM 1583 N N . LEU A 1 200 ? -11.742 9.942 11.500 1.00 86.50 200 LEU A N 1
ATOM 1584 C CA . LEU A 1 200 ? -11.760 11.305 12.009 1.00 86.50 200 LEU A CA 1
ATOM 1585 C C . LEU A 1 200 ? -10.643 12.136 11.393 1.00 86.50 200 LEU A C 1
ATOM 1587 O O . LEU A 1 200 ? -9.483 11.733 11.408 1.00 86.50 200 LEU A O 1
ATOM 1591 N N . ASN A 1 201 ? -10.982 13.337 10.939 1.00 82.62 201 ASN A N 1
ATOM 1592 C CA . ASN A 1 201 ? -10.018 14.374 10.604 1.00 82.62 201 ASN A CA 1
ATOM 1593 C C . ASN A 1 201 ? -10.379 15.643 11.379 1.00 82.62 201 ASN A C 1
ATOM 1595 O O . ASN A 1 201 ? -11.429 16.233 11.116 1.00 82.62 201 ASN A O 1
ATOM 1599 N N . PHE A 1 202 ? -9.534 16.004 12.347 1.00 77.94 202 PHE A N 1
ATOM 1600 C CA . PHE A 1 202 ? -9.692 17.203 13.166 1.00 77.94 202 PHE A CA 1
ATOM 1601 C C . PHE A 1 202 ? -8.341 17.851 13.424 1.00 77.94 202 PHE A C 1
ATOM 1603 O O . PHE A 1 202 ? -7.541 17.312 14.191 1.00 77.94 202 PHE A O 1
ATOM 1610 N N . ASP A 1 203 ? -8.147 19.053 12.899 1.00 72.38 203 ASP A N 1
ATOM 1611 C CA . ASP A 1 203 ? -6.972 19.849 13.236 1.00 72.38 203 ASP A CA 1
ATOM 1612 C C . ASP A 1 203 ? -6.974 20.209 14.734 1.00 72.38 203 ASP A C 1
ATOM 1614 O O . ASP A 1 203 ? -7.978 20.673 15.284 1.00 72.38 203 ASP A O 1
ATOM 1618 N N . CYS A 1 204 ? -5.835 20.005 15.400 1.00 70.81 204 CYS A N 1
ATOM 1619 C CA . CYS A 1 204 ? -5.568 20.435 16.781 1.00 70.81 204 CYS A CA 1
ATOM 1620 C C . CYS A 1 204 ? -6.473 19.832 17.883 1.00 70.81 204 CYS A C 1
ATOM 1622 O O . CYS A 1 204 ? -6.441 20.303 19.021 1.00 70.81 204 CYS A O 1
ATOM 1624 N N . TYR A 1 205 ? -7.248 18.773 17.609 1.00 81.31 205 TYR A N 1
ATOM 1625 C CA . TYR A 1 205 ? -8.075 18.109 18.628 1.00 81.31 205 TYR A CA 1
ATOM 1626 C C . TYR A 1 205 ? -7.338 16.939 19.295 1.00 81.31 205 TYR A C 1
ATOM 1628 O O . TYR A 1 205 ? -6.815 16.049 18.623 1.00 81.31 205 TYR A O 1
ATOM 1636 N N . CYS A 1 206 ? -7.338 16.900 20.630 1.00 86.25 206 CYS A N 1
ATOM 1637 C CA . CYS A 1 206 ? -6.793 15.780 21.396 1.00 86.25 206 CYS A CA 1
ATOM 1638 C C . CYS A 1 206 ? -7.843 14.673 21.535 1.00 86.25 206 CYS A C 1
ATOM 1640 O O . CYS A 1 206 ? -8.876 14.889 22.167 1.00 86.25 206 CYS A O 1
ATOM 1642 N N . LEU A 1 207 ? -7.581 13.492 20.964 1.00 89.06 207 LEU A N 1
ATOM 1643 C CA . LEU A 1 207 ? -8.536 12.385 20.958 1.00 89.06 207 LEU A CA 1
ATOM 1644 C C . LEU A 1 207 ? -8.996 12.036 22.383 1.00 89.06 207 LEU A C 1
ATOM 1646 O O . LEU A 1 207 ? -8.186 11.872 23.298 1.00 89.06 207 LEU A O 1
ATOM 1650 N N . ALA A 1 208 ? -10.310 11.902 22.561 1.00 88.06 208 ALA A N 1
ATOM 1651 C CA . ALA A 1 208 ? -10.896 11.590 23.854 1.00 88.06 208 ALA A CA 1
ATOM 1652 C C . ALA A 1 208 ? -10.533 10.166 24.311 1.00 88.06 208 ALA A C 1
ATOM 1654 O O . ALA A 1 208 ? -10.616 9.203 23.548 1.00 88.06 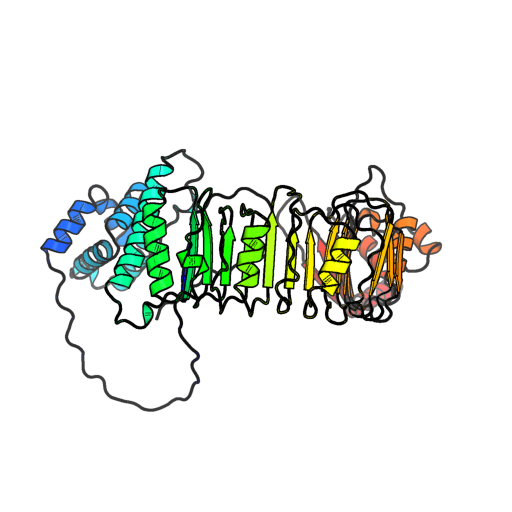208 ALA A O 1
ATOM 1655 N N . ARG A 1 209 ? -10.214 10.020 25.603 1.00 88.81 209 ARG A N 1
ATOM 1656 C CA . ARG A 1 209 ? -9.883 8.733 26.242 1.00 88.81 209 ARG A CA 1
ATOM 1657 C C . ARG A 1 209 ? -10.992 7.684 26.084 1.00 88.81 209 ARG A C 1
ATOM 1659 O O . ARG A 1 209 ? -10.684 6.504 25.986 1.00 88.81 209 ARG A O 1
ATOM 1666 N N . SER A 1 210 ? -12.258 8.101 26.027 1.00 90.31 210 SER A N 1
ATOM 1667 C CA . SER A 1 210 ? -13.397 7.201 25.797 1.00 90.31 210 SER A CA 1
ATOM 1668 C C . SER A 1 210 ? -13.290 6.449 24.470 1.00 90.31 210 SER A C 1
ATOM 1670 O O . SER A 1 210 ? -13.606 5.266 24.424 1.00 90.31 210 SER A O 1
ATOM 1672 N N . VAL A 1 211 ? -12.772 7.094 23.419 1.00 92.25 211 VAL A N 1
ATOM 1673 C CA . VAL A 1 211 ? -12.537 6.452 22.116 1.00 92.25 211 VAL A CA 1
ATOM 1674 C C . VAL A 1 211 ? -11.438 5.398 22.226 1.00 92.25 211 VAL A C 1
ATOM 1676 O O . VAL A 1 211 ? -11.601 4.296 21.719 1.00 92.25 211 VAL A O 1
ATOM 1679 N N . LEU A 1 212 ? -10.358 5.688 22.962 1.00 92.38 212 LEU A N 1
ATOM 1680 C CA . LEU A 1 212 ? -9.271 4.730 23.228 1.00 92.38 212 LEU A CA 1
ATOM 1681 C C . LEU A 1 212 ? -9.684 3.554 24.121 1.00 92.38 212 LEU A C 1
ATOM 1683 O O . LEU A 1 212 ? -8.916 2.606 24.276 1.00 92.38 212 LEU A O 1
ATOM 1687 N N . ASN A 1 213 ? -10.875 3.608 24.710 1.00 91.88 213 ASN A N 1
ATOM 1688 C CA . ASN A 1 213 ? -11.407 2.535 25.533 1.00 91.88 213 ASN A CA 1
ATOM 1689 C C . ASN A 1 213 ? -12.583 1.798 24.874 1.00 91.88 213 ASN A C 1
ATOM 1691 O O . ASN A 1 213 ? -13.178 0.911 25.488 1.00 91.88 213 ASN A O 1
ATOM 1695 N N . ALA A 1 214 ? -12.935 2.152 23.638 1.00 92.56 214 ALA A N 1
ATOM 1696 C CA . ALA A 1 214 ? -14.077 1.581 22.947 1.00 92.56 214 ALA A CA 1
ATOM 1697 C C . ALA A 1 214 ? -13.784 0.148 22.480 1.00 92.56 214 ALA A C 1
ATOM 1699 O O . ALA A 1 214 ? -13.136 -0.083 21.462 1.00 92.56 214 ALA A O 1
ATOM 1700 N N . THR A 1 215 ? -14.293 -0.831 23.225 1.00 92.75 215 THR A N 1
ATOM 1701 C CA . THR A 1 215 ? -14.050 -2.263 22.985 1.00 92.75 215 THR A CA 1
ATOM 1702 C C . THR A 1 215 ? -14.699 -2.792 21.708 1.00 92.75 215 THR A C 1
ATOM 1704 O O . THR A 1 215 ? -14.314 -3.852 21.222 1.00 92.75 215 THR A O 1
ATOM 1707 N N . SER A 1 216 ? -15.673 -2.066 21.161 1.00 93.38 216 SER A N 1
ATOM 1708 C CA . SER A 1 216 ? -16.417 -2.409 19.949 1.00 93.38 216 SER A CA 1
ATOM 1709 C C . SER A 1 216 ? -15.718 -1.998 18.652 1.00 93.38 216 SER A C 1
ATOM 1711 O O . SER A 1 216 ? -16.045 -2.574 17.613 1.00 93.38 216 SER A O 1
ATOM 1713 N N . LEU A 1 217 ? -14.764 -1.059 18.705 1.00 95.38 217 LEU A N 1
ATOM 1714 C CA . LEU A 1 217 ? -14.068 -0.555 17.523 1.00 95.38 217 LEU A CA 1
ATOM 1715 C C . LEU A 1 217 ? -13.196 -1.637 16.882 1.00 95.38 217 LEU A C 1
ATOM 1717 O O . LEU A 1 217 ? -12.350 -2.238 17.540 1.00 95.38 217 LEU A O 1
ATOM 1721 N N . THR A 1 218 ? -13.367 -1.822 15.575 1.00 96.56 218 THR A N 1
ATOM 1722 C CA . THR A 1 218 ? -12.549 -2.685 14.716 1.00 96.56 218 THR A CA 1
ATOM 1723 C C . THR A 1 218 ? -11.622 -1.876 13.809 1.00 96.56 218 THR A C 1
ATOM 1725 O O . THR A 1 218 ? -10.527 -2.342 13.489 1.00 96.56 218 THR A O 1
ATOM 1728 N N . VAL A 1 219 ? -12.018 -0.649 13.447 1.00 94.69 219 VAL A N 1
ATOM 1729 C CA . VAL A 1 219 ? -11.242 0.268 12.600 1.00 94.69 219 VAL A CA 1
ATOM 1730 C C . VAL A 1 219 ? -11.206 1.662 13.222 1.00 94.69 219 VAL A C 1
ATOM 1732 O O . VAL A 1 219 ? -12.249 2.265 13.474 1.00 94.69 219 VAL A O 1
ATOM 1735 N N . LEU A 1 220 ? -10.004 2.211 13.395 1.00 96.00 220 LEU A N 1
ATOM 1736 C CA . LEU A 1 220 ? -9.788 3.580 13.854 1.00 96.00 220 LEU A CA 1
ATOM 1737 C C . LEU A 1 220 ? -8.842 4.304 12.895 1.00 96.00 220 LEU A C 1
ATOM 1739 O O . LEU A 1 220 ? -7.677 3.934 12.755 1.00 96.00 220 LEU A O 1
ATOM 1743 N N . LYS A 1 221 ? -9.338 5.349 12.235 1.00 92.81 221 LYS A N 1
ATOM 1744 C CA . LYS A 1 221 ? -8.562 6.215 11.345 1.00 92.81 221 LYS A CA 1
ATOM 1745 C C . LYS A 1 221 ? -8.578 7.631 11.894 1.00 92.81 221 LYS A C 1
ATOM 1747 O O . LYS A 1 221 ? -9.642 8.182 12.154 1.00 92.81 221 LYS A O 1
ATOM 1752 N N . LEU A 1 222 ? -7.397 8.196 12.085 1.00 91.62 222 LEU A N 1
ATO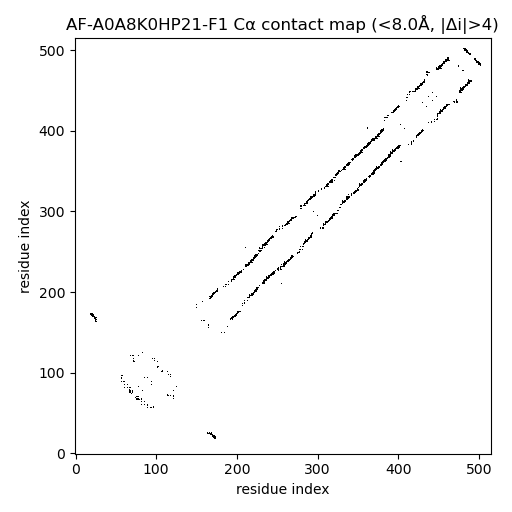M 1753 C CA . LEU A 1 222 ? -7.185 9.522 12.643 1.00 91.62 222 LEU A CA 1
ATOM 1754 C C . LEU A 1 222 ? -6.309 10.319 11.682 1.00 91.62 222 LEU A C 1
ATOM 1756 O O . LEU A 1 222 ? -5.278 9.824 11.224 1.00 91.62 222 LEU A O 1
ATOM 1760 N N . CYS A 1 223 ? -6.715 11.550 11.403 1.00 88.19 223 CYS A N 1
ATOM 1761 C CA . CYS A 1 223 ? -6.017 12.467 10.518 1.00 88.19 223 CYS A CA 1
ATOM 1762 C C . CYS A 1 223 ? -5.866 13.841 11.187 1.00 88.19 223 CYS A C 1
ATOM 1764 O O . CYS A 1 223 ? -6.855 14.383 11.683 1.00 88.19 223 CYS A O 1
ATOM 1766 N N . ARG A 1 224 ? -4.642 14.385 11.235 1.00 82.62 224 ARG A N 1
ATOM 1767 C CA . ARG A 1 224 ? -4.312 15.727 11.775 1.00 82.62 224 ARG A CA 1
ATOM 1768 C C . ARG A 1 224 ? -4.680 15.981 13.246 1.00 82.62 224 ARG A C 1
ATOM 1770 O O . ARG A 1 224 ? -4.742 17.119 13.706 1.00 82.62 224 ARG A O 1
ATOM 1777 N N . MET A 1 225 ? -4.877 14.909 14.013 1.00 85.75 225 MET A N 1
ATOM 1778 C CA . MET A 1 225 ? -5.263 14.962 15.427 1.00 85.75 225 MET A CA 1
ATOM 1779 C C . MET A 1 225 ? -4.056 14.902 16.369 1.00 85.75 225 MET A C 1
ATOM 1781 O O . MET A 1 225 ? -2.943 14.563 15.979 1.00 85.75 225 MET A O 1
ATOM 1785 N N . THR A 1 226 ? -4.284 15.164 17.655 1.00 88.25 226 THR A N 1
ATOM 1786 C CA . THR A 1 226 ? -3.318 14.878 18.722 1.00 88.25 226 THR A CA 1
ATOM 1787 C C . THR A 1 226 ? -3.733 13.634 19.504 1.00 88.25 226 THR A C 1
ATOM 1789 O O . THR A 1 226 ? -4.890 13.480 19.894 1.00 88.25 226 THR A O 1
ATOM 1792 N N . LEU A 1 227 ? -2.774 12.758 19.781 1.00 88.81 227 LEU A N 1
ATOM 1793 C CA . LEU A 1 227 ? -2.972 11.501 20.484 1.00 88.81 227 LEU A CA 1
ATOM 1794 C C . LEU A 1 227 ? -2.008 11.429 21.670 1.00 88.81 227 LEU A C 1
ATOM 1796 O O . LEU A 1 227 ? -0.797 11.304 21.503 1.00 88.81 227 LEU A O 1
ATOM 1800 N N . ARG A 1 228 ? -2.555 11.529 22.885 1.00 88.69 228 ARG A N 1
ATOM 1801 C CA . ARG A 1 228 ? -1.787 11.484 24.137 1.00 88.69 228 ARG A CA 1
ATOM 1802 C C . ARG A 1 228 ? -2.398 10.478 25.089 1.00 88.69 228 ARG A C 1
ATOM 1804 O O . ARG A 1 228 ? -3.588 10.553 25.391 1.00 88.69 228 ARG A O 1
ATOM 1811 N N . THR A 1 229 ? -1.582 9.566 25.606 1.00 87.62 229 THR A N 1
ATOM 1812 C CA . THR A 1 229 ? -2.043 8.620 26.617 1.00 87.62 229 THR A CA 1
ATOM 1813 C C . THR A 1 229 ? -0.950 8.187 27.589 1.00 87.62 229 THR A C 1
ATOM 1815 O O . THR A 1 229 ? 0.164 7.840 27.205 1.00 87.62 229 THR A O 1
ATOM 1818 N N . ARG A 1 230 ? -1.297 8.153 28.881 1.00 86.62 230 ARG A N 1
ATOM 1819 C CA . ARG A 1 230 ? -0.412 7.671 29.952 1.00 86.62 230 ARG A CA 1
ATOM 1820 C C . ARG A 1 230 ? -0.599 6.186 30.275 1.00 86.62 230 ARG A C 1
ATOM 1822 O O . ARG A 1 230 ? 0.297 5.599 30.868 1.00 86.62 230 ARG A O 1
ATOM 1829 N N . SER A 1 231 ? -1.728 5.597 29.884 1.00 87.94 231 SER A N 1
ATOM 1830 C CA . SER A 1 231 ? -2.122 4.222 30.207 1.00 87.94 231 SER A CA 1
ATOM 1831 C C . SER A 1 231 ? -2.528 3.436 28.961 1.00 87.94 231 SER A C 1
ATOM 1833 O O . SER A 1 231 ? -2.879 4.024 27.930 1.00 87.94 231 SER A O 1
ATOM 1835 N N . LEU A 1 232 ? -2.494 2.106 29.073 1.00 87.44 232 LEU A N 1
ATOM 1836 C CA . LEU A 1 232 ? -2.891 1.184 28.008 1.00 87.44 232 LEU A CA 1
ATOM 1837 C C . LEU A 1 232 ? -4.312 1.492 27.521 1.00 87.44 232 LEU A C 1
ATOM 1839 O O . LEU A 1 232 ? -5.179 1.862 28.320 1.00 87.44 232 LEU A O 1
ATOM 1843 N N . SER A 1 233 ? -4.538 1.404 26.213 1.00 87.88 233 SER A N 1
ATOM 1844 C CA . SER A 1 233 ? -5.892 1.418 25.648 1.00 87.88 233 SER A CA 1
ATOM 1845 C C . SER A 1 233 ? -6.598 0.083 25.900 1.00 87.88 233 SER A C 1
ATOM 1847 O O . SER A 1 233 ? -5.956 -0.912 26.223 1.00 87.88 233 SER A O 1
ATOM 1849 N N . THR A 1 234 ? -7.920 0.052 25.730 1.00 92.75 234 THR A N 1
ATOM 1850 C CA . THR A 1 234 ? -8.730 -1.178 25.840 1.00 92.75 234 THR A CA 1
ATOM 1851 C C . THR A 1 234 ? -9.438 -1.490 24.523 1.00 92.75 234 THR A C 1
ATOM 1853 O O . THR A 1 234 ? -10.607 -1.878 24.488 1.00 92.75 234 THR A O 1
ATOM 1856 N N . LEU A 1 235 ? -8.730 -1.276 23.414 1.00 93.50 235 LEU A N 1
ATOM 1857 C CA . LEU A 1 235 ? -9.206 -1.455 22.041 1.00 93.50 235 LEU A CA 1
ATOM 1858 C C . LEU A 1 235 ? -9.146 -2.943 21.646 1.00 93.50 235 LEU A C 1
ATOM 1860 O O . LEU A 1 235 ? -8.483 -3.334 20.690 1.00 93.50 235 LEU A O 1
ATOM 1864 N N . HIS A 1 236 ? -9.842 -3.785 22.415 1.00 92.94 236 HIS A N 1
ATOM 1865 C CA . HIS A 1 236 ? -9.737 -5.247 22.341 1.00 92.94 236 HIS A CA 1
ATOM 1866 C C . HIS A 1 236 ? -10.135 -5.846 20.985 1.00 92.94 236 HIS A C 1
ATOM 1868 O O . HIS A 1 236 ? -9.621 -6.901 20.627 1.00 92.94 236 HIS A O 1
ATOM 1874 N N . SER A 1 237 ? -11.022 -5.180 20.237 1.00 95.69 237 SER A N 1
ATOM 1875 C CA . SER A 1 237 ? -11.497 -5.642 18.924 1.00 95.69 237 SER A CA 1
ATOM 1876 C C . SER A 1 237 ? -10.788 -4.974 17.742 1.00 95.69 237 SER A C 1
ATOM 1878 O O . SER A 1 237 ? -11.147 -5.236 16.591 1.00 95.69 237 SER A O 1
ATOM 1880 N N . LEU A 1 238 ? -9.820 -4.087 17.995 1.00 97.50 238 LEU A N 1
ATOM 1881 C CA . LEU A 1 238 ? -9.248 -3.253 16.946 1.00 97.50 238 LEU A CA 1
ATOM 1882 C C . LEU A 1 238 ? -8.308 -4.062 16.058 1.00 97.50 238 LEU A C 1
ATOM 1884 O O . LEU A 1 238 ? -7.304 -4.596 16.525 1.00 97.50 238 LEU A O 1
ATOM 1888 N N . LYS A 1 239 ? -8.625 -4.088 14.762 1.00 97.12 239 LYS A N 1
ATOM 1889 C CA . LYS A 1 239 ? -7.834 -4.749 13.722 1.00 97.12 239 LYS A CA 1
ATOM 1890 C C . LYS A 1 239 ? -7.024 -3.769 12.889 1.00 97.12 239 LYS A C 1
ATOM 1892 O O . LYS A 1 239 ? -5.921 -4.108 12.477 1.00 97.12 239 LYS A O 1
ATOM 1897 N N . VAL A 1 240 ? -7.564 -2.572 12.650 1.00 96.69 240 VAL A N 1
ATOM 1898 C CA . VAL A 1 240 ? -6.957 -1.564 11.772 1.00 96.69 240 VAL A CA 1
ATOM 1899 C C . VAL A 1 240 ? -6.795 -0.240 12.508 1.00 96.69 240 VAL A C 1
ATOM 1901 O O . VAL A 1 240 ? -7.783 0.366 12.933 1.00 96.69 240 VAL A O 1
ATOM 1904 N N . LEU A 1 241 ? -5.556 0.243 12.589 1.00 96.50 241 LEU A N 1
ATOM 1905 C CA . LEU A 1 241 ? -5.225 1.575 13.089 1.00 96.50 241 LEU A CA 1
ATOM 1906 C C . LEU A 1 241 ? -4.519 2.384 11.997 1.00 96.50 241 LEU A C 1
ATOM 1908 O O . LEU A 1 241 ? -3.482 1.978 11.484 1.00 96.50 241 LEU A O 1
ATOM 1912 N N . SER A 1 242 ? -5.064 3.550 11.654 1.00 93.56 242 SER A N 1
ATOM 1913 C CA . SER A 1 242 ? -4.464 4.476 10.690 1.00 93.56 242 SER A CA 1
ATOM 1914 C C . SER A 1 242 ? -4.249 5.840 11.324 1.00 93.56 242 SER A C 1
ATOM 1916 O O . SER A 1 242 ? -5.201 6.470 11.775 1.00 93.56 242 SER A O 1
ATOM 1918 N N . LEU A 1 243 ? -3.009 6.313 11.310 1.00 91.06 243 LEU A N 1
ATOM 1919 C CA . LEU A 1 243 ? -2.568 7.586 11.863 1.00 91.06 243 LEU A CA 1
ATOM 1920 C C . LEU A 1 243 ? -1.914 8.399 10.744 1.00 91.06 243 LEU A C 1
ATOM 1922 O O . LEU A 1 243 ? -0.817 8.066 10.304 1.00 91.06 243 LEU A O 1
ATOM 1926 N N . ILE A 1 244 ? -2.589 9.442 10.271 1.00 87.38 244 ILE A N 1
ATOM 1927 C CA . ILE A 1 244 ? -2.108 10.323 9.200 1.00 87.38 244 ILE A CA 1
ATOM 1928 C C . ILE A 1 244 ? -1.902 11.717 9.788 1.00 87.38 244 ILE A C 1
ATOM 1930 O O . ILE A 1 244 ? -2.844 12.327 10.282 1.00 87.38 244 ILE A O 1
ATOM 1934 N N . ASP A 1 245 ? -0.665 12.198 9.810 1.00 84.25 245 ASP A N 1
ATOM 1935 C CA . ASP A 1 245 ? -0.284 13.496 10.384 1.00 84.25 245 ASP A CA 1
ATOM 1936 C C . ASP A 1 245 ? -0.782 13.692 11.822 1.00 84.25 245 ASP A C 1
ATOM 1938 O O . ASP A 1 245 ? -1.134 14.786 12.257 1.00 84.25 245 ASP A O 1
ATOM 1942 N N . VAL A 1 246 ? -0.833 12.592 12.579 1.00 86.12 246 VAL A N 1
ATOM 1943 C CA . VAL A 1 246 ? -1.229 12.597 13.987 1.00 86.12 246 VAL A CA 1
ATOM 1944 C C . VAL A 1 246 ? -0.016 12.925 14.850 1.00 86.12 246 VAL A C 1
ATOM 1946 O O . VAL A 1 246 ? 1.034 12.289 14.745 1.00 86.12 246 VAL A O 1
ATOM 1949 N N . ILE A 1 247 ? -0.182 13.880 15.762 1.00 86.75 247 ILE A N 1
ATOM 1950 C CA . ILE A 1 247 ? 0.829 14.248 16.753 1.00 86.75 247 ILE A CA 1
ATOM 1951 C C . ILE A 1 247 ? 0.752 13.260 17.924 1.00 86.75 247 ILE A C 1
ATOM 1953 O O . ILE A 1 247 ? -0.235 13.249 18.661 1.00 86.75 247 ILE A O 1
ATOM 1957 N N . PHE A 1 248 ? 1.794 12.454 18.125 1.00 87.75 248 PHE A N 1
ATOM 1958 C CA . PHE A 1 248 ? 1.935 11.524 19.251 1.00 87.75 248 PHE A CA 1
ATOM 1959 C C . PHE A 1 248 ? 3.403 11.377 19.661 1.00 87.75 248 PHE A C 1
ATOM 1961 O O . PHE A 1 248 ? 4.293 11.512 18.824 1.00 87.75 248 PHE A O 1
ATOM 1968 N N . ASP A 1 249 ? 3.645 11.047 20.931 1.00 86.88 249 ASP A N 1
ATOM 1969 C CA . ASP A 1 249 ? 4.953 10.593 21.417 1.00 86.88 249 ASP A CA 1
ATOM 1970 C C . ASP A 1 249 ? 5.075 9.053 21.351 1.00 86.88 249 ASP A C 1
ATOM 1972 O O . ASP A 1 249 ? 4.070 8.332 21.283 1.00 86.88 249 ASP A O 1
ATOM 1976 N N . ALA A 1 250 ? 6.306 8.529 21.391 1.00 85.75 250 ALA A N 1
ATOM 1977 C CA . ALA A 1 250 ? 6.573 7.089 21.285 1.00 85.75 250 ALA A CA 1
ATOM 1978 C C . ALA A 1 250 ? 5.877 6.252 22.376 1.00 85.75 250 ALA A C 1
ATOM 1980 O O . ALA A 1 250 ? 5.409 5.142 22.107 1.00 85.75 250 ALA A O 1
ATOM 1981 N N . LYS A 1 251 ? 5.769 6.780 23.603 1.00 89.44 251 LYS A N 1
ATOM 1982 C CA . LYS A 1 251 ? 5.139 6.086 24.736 1.00 89.44 251 LYS A CA 1
ATOM 1983 C C . LYS A 1 251 ? 3.626 5.993 24.548 1.00 89.44 251 LYS A C 1
ATOM 1985 O O . LYS A 1 251 ? 3.044 4.943 24.809 1.00 89.44 251 LYS A O 1
ATOM 1990 N N . SER A 1 252 ? 3.000 7.059 24.060 1.00 90.75 252 SER A N 1
ATOM 1991 C CA . SER A 1 252 ? 1.578 7.111 23.739 1.00 90.75 252 SER A CA 1
ATOM 1992 C C . SER A 1 252 ? 1.224 6.077 22.669 1.00 90.75 252 SER A C 1
ATOM 1994 O O . SER A 1 252 ? 0.286 5.307 22.863 1.00 90.75 252 SER A O 1
ATOM 1996 N N . LEU A 1 253 ? 1.998 5.997 21.580 1.00 90.94 253 LEU A N 1
ATOM 1997 C CA . LEU A 1 253 ? 1.753 5.008 20.527 1.00 90.94 253 LEU A CA 1
ATOM 1998 C C . LEU A 1 253 ? 1.974 3.572 21.025 1.00 90.94 253 LEU A C 1
ATOM 2000 O O . LEU A 1 253 ? 1.121 2.715 20.797 1.00 90.94 253 LEU A O 1
ATOM 2004 N N . LYS A 1 254 ? 3.053 3.323 21.781 1.00 91.00 254 LYS A N 1
ATOM 2005 C CA . LYS A 1 254 ? 3.307 2.021 22.416 1.00 91.00 254 LYS A CA 1
ATOM 2006 C C . LYS A 1 254 ? 2.130 1.577 23.286 1.00 91.00 254 LYS A C 1
ATOM 2008 O O . LYS A 1 254 ? 1.631 0.471 23.117 1.00 91.00 254 LYS A O 1
ATOM 2013 N N . ASN A 1 255 ? 1.640 2.456 24.162 1.00 91.94 255 ASN A N 1
ATOM 2014 C CA . ASN A 1 255 ? 0.506 2.170 25.045 1.00 91.94 255 ASN A CA 1
ATOM 2015 C C . ASN A 1 255 ? -0.775 1.804 24.282 1.00 91.94 255 ASN A C 1
ATOM 2017 O O . ASN A 1 255 ? -1.579 1.018 24.782 1.00 91.94 255 ASN A O 1
ATOM 2021 N N . ILE A 1 256 ? -0.980 2.388 23.099 1.00 93.31 256 ILE A N 1
ATOM 2022 C CA . ILE A 1 256 ? -2.155 2.109 22.272 1.00 93.31 256 ILE A CA 1
ATOM 2023 C C . ILE A 1 256 ? -2.018 0.751 21.597 1.00 93.31 256 ILE A C 1
ATOM 2025 O O . ILE A 1 256 ? -2.907 -0.086 21.708 1.00 93.31 256 ILE A O 1
ATOM 2029 N N . ILE A 1 257 ? -0.884 0.499 20.944 1.00 92.88 257 ILE A N 1
ATOM 2030 C CA . ILE A 1 257 ? -0.650 -0.769 20.246 1.00 92.88 257 ILE A CA 1
ATOM 2031 C C . ILE A 1 257 ? -0.682 -1.938 21.241 1.00 92.88 257 ILE A C 1
ATOM 2033 O O . ILE A 1 257 ? -1.342 -2.938 20.980 1.00 92.88 257 ILE A O 1
ATOM 2037 N N . SER A 1 258 ? -0.062 -1.793 22.418 1.00 91.69 258 SER A N 1
ATOM 2038 C CA . SER A 1 258 ? -0.101 -2.814 23.477 1.00 91.69 258 SER A CA 1
ATOM 2039 C C . SER A 1 258 ? -1.511 -3.098 24.009 1.00 91.69 258 SER A C 1
ATOM 2041 O O . SER A 1 258 ? -1.749 -4.174 24.545 1.00 91.69 258 SER A O 1
ATOM 2043 N N . GLY A 1 259 ? -2.448 -2.158 23.867 1.00 91.44 259 GLY A N 1
ATOM 2044 C CA . GLY A 1 259 ? -3.854 -2.336 24.233 1.00 91.44 259 GLY A CA 1
ATOM 2045 C C . GLY A 1 259 ? -4.741 -2.904 23.117 1.00 91.44 259 GLY A C 1
ATOM 2046 O O . GLY A 1 259 ? -5.960 -2.937 23.285 1.00 91.44 259 GLY A O 1
ATOM 2047 N N . CYS A 1 260 ? -4.160 -3.298 21.975 1.00 94.31 260 CYS A N 1
ATOM 2048 C CA . CYS A 1 260 ? -4.856 -3.864 20.814 1.00 94.31 260 CYS A CA 1
ATOM 2049 C C . CYS A 1 260 ? -4.357 -5.302 20.551 1.00 94.31 260 CYS A C 1
ATOM 2051 O O . CYS A 1 260 ? -3.460 -5.497 19.730 1.00 94.31 260 CYS A O 1
ATOM 2053 N N . PRO A 1 261 ? -4.899 -6.332 21.226 1.00 92.62 261 PRO A N 1
ATOM 2054 C CA . PRO A 1 261 ? -4.357 -7.693 21.168 1.00 92.62 261 PRO A CA 1
ATOM 2055 C C . PRO A 1 261 ? -4.459 -8.344 19.780 1.00 92.62 261 PRO A C 1
ATOM 2057 O O . PRO A 1 261 ? -3.655 -9.212 19.450 1.00 92.62 261 PRO A O 1
ATOM 2060 N N . ILE A 1 262 ? -5.418 -7.920 18.952 1.00 95.75 262 ILE A N 1
ATOM 2061 C CA . ILE A 1 262 ? -5.707 -8.523 17.642 1.00 95.75 262 ILE A CA 1
ATOM 2062 C C . ILE A 1 262 ? -5.411 -7.590 16.459 1.00 95.75 262 ILE A C 1
ATOM 2064 O O . ILE A 1 262 ? -5.970 -7.780 15.383 1.00 95.75 262 ILE A O 1
ATOM 2068 N N . ILE A 1 263 ? -4.577 -6.562 16.647 1.00 96.50 263 ILE A N 1
ATOM 2069 C CA . ILE A 1 263 ? -4.264 -5.607 15.578 1.00 96.50 263 ILE A CA 1
ATOM 2070 C C . ILE A 1 263 ? -3.526 -6.293 14.421 1.00 96.50 263 ILE A C 1
ATOM 2072 O O . ILE A 1 263 ? -2.457 -6.867 14.601 1.00 96.50 263 ILE A O 1
ATOM 2076 N N . GLU A 1 264 ? -4.091 -6.202 13.219 1.00 97.19 264 GLU A N 1
ATOM 2077 C CA . GLU A 1 264 ? -3.551 -6.830 12.008 1.00 97.19 264 GLU A CA 1
ATOM 2078 C C . GLU A 1 264 ? -2.878 -5.786 11.102 1.00 97.19 264 GLU A C 1
ATOM 2080 O O . GLU A 1 264 ? -1.875 -6.085 10.453 1.00 97.19 264 GLU A O 1
ATOM 2085 N N . GLU A 1 265 ? -3.390 -4.551 11.088 1.00 96.94 265 GLU A N 1
ATOM 2086 C CA . GLU A 1 265 ? -2.940 -3.485 10.191 1.00 96.94 265 GLU A CA 1
ATOM 2087 C C . GLU A 1 265 ? -2.642 -2.185 10.941 1.00 96.94 265 GLU A C 1
ATOM 2089 O O . GLU A 1 265 ? -3.487 -1.647 11.667 1.00 96.94 265 GLU A O 1
ATOM 2094 N N . LEU A 1 266 ? -1.449 -1.639 10.703 1.00 94.69 266 LEU A N 1
ATOM 2095 C CA . LEU A 1 266 ? -1.020 -0.364 11.257 1.00 94.69 266 LEU A CA 1
ATOM 2096 C C . LEU A 1 266 ? -0.436 0.536 10.168 1.00 94.69 266 LEU A C 1
ATOM 2098 O O . LEU A 1 266 ? 0.572 0.216 9.539 1.00 94.69 266 LEU A O 1
ATOM 2102 N N . TYR A 1 267 ? -1.049 1.702 9.992 1.00 92.19 267 TYR A N 1
ATOM 2103 C CA . TYR A 1 267 ? -0.612 2.728 9.054 1.00 92.19 267 TYR A CA 1
ATOM 2104 C C . TYR A 1 267 ? -0.198 3.974 9.827 1.00 92.19 267 TYR A C 1
ATOM 2106 O O . TYR A 1 267 ? -1.002 4.548 10.559 1.00 92.19 267 TYR A O 1
ATOM 2114 N N . VAL A 1 268 ? 1.047 4.409 9.657 1.00 88.19 268 VAL A N 1
ATOM 2115 C CA . VAL A 1 268 ? 1.587 5.623 10.270 1.00 88.19 268 VAL A CA 1
ATOM 2116 C C . VAL A 1 268 ? 2.215 6.481 9.182 1.00 88.19 268 VAL A C 1
ATOM 2118 O O . VAL A 1 268 ? 3.225 6.114 8.584 1.00 88.19 268 VAL A O 1
ATOM 2121 N N . HIS A 1 269 ? 1.626 7.646 8.945 1.00 85.06 269 HIS A N 1
ATOM 2122 C CA . HIS A 1 269 ? 2.143 8.665 8.045 1.00 85.06 269 HIS A CA 1
ATOM 2123 C C . HIS A 1 269 ? 2.348 9.970 8.803 1.00 85.06 269 HIS A C 1
ATOM 2125 O O . HIS A 1 269 ? 1.447 10.414 9.510 1.00 85.06 269 HIS A O 1
ATOM 2131 N N . ARG A 1 270 ? 3.533 10.567 8.665 1.00 76.44 270 ARG A N 1
ATOM 2132 C CA . ARG A 1 270 ? 3.846 11.904 9.172 1.00 76.44 270 ARG A CA 1
ATOM 2133 C C . ARG A 1 270 ? 4.509 12.721 8.067 1.00 76.44 270 ARG A C 1
ATOM 2135 O O . ARG A 1 270 ? 5.462 12.245 7.455 1.00 76.44 270 ARG A O 1
ATOM 2142 N N . GLU A 1 271 ? 4.047 13.946 7.851 1.00 68.25 271 GLU A N 1
ATOM 2143 C CA . GLU A 1 271 ? 4.722 14.908 6.969 1.00 68.25 271 GLU A CA 1
ATOM 2144 C C . GLU A 1 271 ? 6.100 15.341 7.516 1.00 68.25 271 GLU A C 1
ATOM 2146 O O . GLU A 1 271 ? 7.038 15.551 6.748 1.00 68.25 271 GLU A O 1
ATOM 2151 N N . SER A 1 272 ? 6.257 15.443 8.844 1.00 64.12 272 SER A N 1
ATOM 2152 C CA . SER A 1 272 ? 7.505 15.876 9.493 1.00 64.12 272 SER A CA 1
ATOM 2153 C C . SER A 1 272 ? 8.335 14.702 10.025 1.00 64.12 272 SER A C 1
ATOM 2155 O O . SER A 1 272 ? 7.812 13.818 10.710 1.00 64.12 272 SER A O 1
ATOM 2157 N N . TYR A 1 273 ? 9.646 14.721 9.749 1.00 61.06 273 TYR A N 1
ATOM 2158 C CA . TYR A 1 273 ? 10.607 13.717 10.212 1.00 61.06 273 TYR A CA 1
ATOM 2159 C C . TYR A 1 273 ? 10.793 13.795 11.730 1.00 61.06 273 TYR A C 1
ATOM 2161 O O . TYR A 1 273 ? 11.589 14.581 12.243 1.00 61.06 273 TYR A O 1
ATOM 2169 N N . ALA A 1 274 ? 10.087 12.944 12.462 1.00 59.06 274 ALA A N 1
ATOM 2170 C CA . ALA A 1 274 ? 10.299 12.785 13.893 1.00 59.06 274 ALA A CA 1
ATOM 2171 C C . ALA A 1 274 ? 11.354 11.698 14.157 1.00 59.06 274 ALA A C 1
ATOM 2173 O O . ALA A 1 274 ? 11.299 10.610 13.580 1.00 59.06 274 ALA A O 1
ATOM 2174 N N . ARG A 1 275 ? 12.300 11.987 15.062 1.00 60.31 275 ARG A N 1
ATOM 2175 C CA . ARG A 1 275 ? 13.361 11.057 15.506 1.00 60.31 275 ARG A CA 1
ATOM 2176 C C . ARG A 1 275 ? 12.880 10.020 16.529 1.00 60.31 275 ARG A C 1
ATOM 2178 O O . ARG A 1 275 ? 13.694 9.338 17.142 1.00 60.31 275 ARG A O 1
ATOM 2185 N N . ASP A 1 276 ? 11.574 9.918 16.750 1.00 64.19 276 ASP A N 1
ATOM 2186 C CA . ASP A 1 276 ? 11.031 9.005 17.747 1.00 64.19 276 ASP A CA 1
ATOM 2187 C C . ASP A 1 276 ? 11.265 7.552 17.328 1.00 64.19 276 ASP A C 1
ATOM 2189 O O . ASP A 1 276 ? 10.701 7.074 16.340 1.00 64.19 276 ASP A O 1
ATOM 2193 N N . HIS A 1 277 ? 12.052 6.827 18.119 1.00 69.75 277 HIS A N 1
ATOM 2194 C CA . HIS A 1 277 ? 12.157 5.380 18.006 1.00 69.75 277 HIS A CA 1
ATOM 2195 C C . HIS A 1 277 ? 10.894 4.738 18.583 1.00 69.75 277 HIS A C 1
ATOM 2197 O O . HIS A 1 277 ? 10.734 4.611 19.797 1.00 69.75 277 HIS A O 1
ATOM 2203 N N . VAL A 1 278 ? 9.976 4.349 17.701 1.00 76.88 278 VAL A N 1
ATOM 2204 C CA . VAL A 1 278 ? 8.776 3.599 18.076 1.00 76.88 278 VAL A CA 1
ATOM 2205 C C . VAL A 1 278 ? 9.085 2.105 18.029 1.00 76.88 278 VAL A C 1
ATOM 2207 O O . VAL A 1 278 ? 9.542 1.582 17.013 1.00 76.88 278 VAL A O 1
ATOM 2210 N N . ASP A 1 279 ? 8.811 1.421 19.135 1.00 83.00 279 ASP A N 1
ATOM 2211 C CA . ASP A 1 279 ? 8.882 -0.033 19.232 1.00 83.00 279 ASP A CA 1
ATOM 2212 C C . ASP A 1 279 ? 7.529 -0.649 18.854 1.00 83.00 279 ASP A C 1
ATOM 2214 O O . ASP A 1 279 ? 6.576 -0.619 19.633 1.00 83.00 279 ASP A O 1
ATOM 2218 N N . PHE A 1 280 ? 7.448 -1.198 17.642 1.00 86.88 280 PHE A N 1
ATOM 2219 C CA . PHE A 1 280 ? 6.259 -1.893 17.144 1.00 86.88 280 PHE A CA 1
ATOM 2220 C C . PHE A 1 280 ? 6.219 -3.371 17.544 1.00 86.88 280 PHE A C 1
ATOM 2222 O O . PHE A 1 280 ? 5.173 -4.002 17.413 1.00 86.88 280 PHE A O 1
ATOM 2229 N N . SER A 1 281 ? 7.316 -3.924 18.078 1.00 85.38 281 SER A N 1
ATOM 2230 C CA . SER A 1 281 ? 7.416 -5.347 18.430 1.00 85.38 281 SER A CA 1
ATOM 2231 C C . SER A 1 281 ? 6.465 -5.761 19.562 1.00 85.38 281 SER A C 1
ATOM 2233 O O . SER A 1 281 ? 6.280 -6.953 19.813 1.00 85.38 281 SER A O 1
ATOM 2235 N N . VAL A 1 282 ? 5.833 -4.779 20.212 1.00 86.38 282 VAL A N 1
ATOM 2236 C CA . VAL A 1 282 ? 4.775 -4.952 21.212 1.00 86.38 282 VAL A CA 1
ATOM 2237 C C . VAL A 1 282 ? 3.500 -5.597 20.668 1.00 86.38 282 VAL A C 1
ATOM 2239 O O . VAL A 1 282 ? 2.731 -6.126 21.464 1.00 86.38 282 VAL A O 1
ATOM 2242 N N . SER A 1 283 ? 3.269 -5.581 19.350 1.00 89.25 283 SER A N 1
ATOM 2243 C CA . SER A 1 283 ? 2.195 -6.360 18.728 1.00 89.25 283 SER A CA 1
ATOM 2244 C C . SER A 1 283 ? 2.769 -7.481 17.875 1.00 89.25 283 SER A C 1
ATOM 2246 O O . SER A 1 283 ? 3.387 -7.244 16.843 1.00 89.25 283 SER A O 1
ATOM 2248 N N . LYS A 1 284 ? 2.524 -8.726 18.288 1.00 91.25 284 LYS A N 1
ATOM 2249 C CA . LYS A 1 284 ? 2.931 -9.922 17.536 1.00 91.25 284 LYS A CA 1
ATOM 2250 C C . LYS A 1 284 ? 1.901 -10.354 16.486 1.00 91.25 284 LYS A C 1
ATOM 2252 O O . LYS A 1 284 ? 2.169 -11.294 15.747 1.00 91.25 284 LYS A O 1
ATOM 2257 N N . THR A 1 285 ? 0.749 -9.682 16.424 1.00 95.50 285 THR A N 1
ATOM 2258 C CA . THR A 1 285 ? -0.376 -9.998 15.528 1.00 95.50 285 THR A CA 1
ATOM 2259 C C . THR A 1 285 ? -0.378 -9.198 14.226 1.00 95.50 285 THR A C 1
ATOM 2261 O O . THR A 1 285 ? -1.122 -9.542 13.308 1.00 95.50 285 THR A O 1
ATOM 2264 N N . LEU A 1 286 ? 0.490 -8.183 14.114 1.00 96.44 286 LEU A N 1
ATOM 2265 C CA . LEU A 1 286 ? 0.598 -7.345 12.921 1.00 96.44 286 LEU A CA 1
ATOM 2266 C C . LEU A 1 286 ? 0.988 -8.158 11.682 1.00 96.44 286 LEU A C 1
ATOM 2268 O O . LEU A 1 286 ? 2.020 -8.828 11.664 1.00 96.44 286 LEU A O 1
ATOM 2272 N N . LYS A 1 287 ? 0.186 -8.000 10.628 1.00 96.19 287 LYS A N 1
ATOM 2273 C CA . LYS A 1 287 ? 0.404 -8.555 9.287 1.00 96.19 287 LYS A CA 1
ATOM 2274 C C . LYS A 1 287 ? 0.817 -7.486 8.284 1.00 96.19 287 LYS A C 1
ATOM 2276 O O . LYS A 1 287 ? 1.610 -7.774 7.392 1.00 96.19 287 LYS A O 1
ATOM 2281 N N . TYR A 1 288 ? 0.317 -6.260 8.437 1.00 95.69 288 TYR A N 1
ATOM 2282 C CA . TYR A 1 288 ? 0.603 -5.158 7.521 1.00 95.69 288 TYR A CA 1
ATOM 2283 C C . TYR A 1 288 ? 1.040 -3.908 8.271 1.00 95.69 288 TYR A C 1
ATOM 2285 O O . TYR A 1 288 ? 0.355 -3.430 9.178 1.00 95.69 288 TYR A O 1
ATOM 2293 N N . LEU A 1 289 ? 2.184 -3.363 7.862 1.00 92.50 289 LEU A N 1
ATOM 2294 C CA . LEU A 1 289 ? 2.770 -2.175 8.463 1.00 92.50 289 LEU A CA 1
ATOM 2295 C C . LEU A 1 289 ? 3.178 -1.177 7.380 1.00 92.50 289 LEU A C 1
ATOM 2297 O O . LEU A 1 289 ? 3.983 -1.491 6.502 1.00 92.50 289 LEU A O 1
ATOM 2301 N N . LEU A 1 290 ? 2.641 0.039 7.461 1.00 91.00 290 LEU A N 1
ATOM 2302 C CA . LEU A 1 290 ? 3.042 1.165 6.621 1.00 91.00 290 LEU A CA 1
ATOM 2303 C C . LEU A 1 290 ? 3.613 2.270 7.491 1.00 91.00 290 LEU A C 1
ATOM 2305 O O . LEU A 1 290 ? 2.934 2.760 8.391 1.00 91.00 290 LEU A O 1
ATOM 2309 N N . LEU A 1 291 ? 4.830 2.700 7.179 1.00 86.31 291 LEU A N 1
ATOM 2310 C CA . LEU A 1 291 ? 5.530 3.757 7.892 1.00 86.31 291 LEU A CA 1
ATOM 2311 C C . LEU A 1 291 ? 6.025 4.820 6.913 1.00 86.31 291 LEU A C 1
ATOM 2313 O O . LEU A 1 291 ? 6.685 4.510 5.925 1.00 86.31 291 LEU A O 1
ATOM 2317 N N . SER A 1 292 ? 5.730 6.083 7.197 1.00 82.94 292 SER A N 1
ATOM 2318 C CA . SER A 1 292 ? 6.156 7.236 6.403 1.00 82.94 292 SER A CA 1
ATOM 2319 C C . SER A 1 292 ? 6.548 8.397 7.309 1.00 82.94 292 SER A C 1
ATOM 2321 O O . SER A 1 292 ? 5.873 8.647 8.307 1.00 82.94 292 SER A O 1
ATOM 2323 N N . GLY A 1 293 ? 7.611 9.121 6.944 1.00 70.56 293 GLY A N 1
ATOM 2324 C CA . GLY A 1 293 ? 8.089 10.283 7.711 1.00 70.56 293 GLY A CA 1
ATOM 2325 C C . GLY A 1 293 ? 8.873 9.920 8.973 1.00 70.56 293 GLY A C 1
ATOM 2326 O O . GLY A 1 293 ? 8.870 10.661 9.955 1.00 70.56 293 GLY A O 1
ATOM 2327 N N . LEU A 1 294 ? 9.521 8.756 8.975 1.00 68.75 294 LEU A N 1
ATOM 2328 C CA . LEU A 1 294 ? 10.324 8.248 10.085 1.00 68.75 294 LEU A CA 1
ATOM 2329 C C . LEU A 1 294 ? 11.754 7.979 9.601 1.00 68.75 294 LEU A C 1
ATOM 2331 O O . LEU A 1 294 ? 11.959 7.493 8.488 1.00 68.75 294 LEU A O 1
ATOM 2335 N N . GLN A 1 295 ? 12.750 8.306 10.429 1.00 67.81 295 GLN A N 1
ATOM 2336 C CA . GLN A 1 295 ? 14.153 8.009 10.130 1.00 67.81 295 GLN A CA 1
ATOM 2337 C C . GLN A 1 295 ? 14.501 6.598 10.615 1.00 67.81 295 GLN A C 1
ATOM 2339 O O . GLN A 1 295 ? 14.348 6.291 11.795 1.00 67.81 295 GLN A O 1
ATOM 2344 N N . PHE A 1 296 ? 14.994 5.751 9.710 1.00 70.56 296 PHE A N 1
ATOM 2345 C CA . PHE A 1 296 ? 15.363 4.364 10.003 1.00 70.56 296 PHE A CA 1
ATOM 2346 C C . PHE A 1 296 ? 16.769 4.058 9.506 1.00 70.56 296 PHE A C 1
ATOM 2348 O O . PHE A 1 296 ? 17.242 4.692 8.573 1.00 70.56 296 PHE A O 1
ATOM 2355 N N . ASN A 1 297 ? 17.409 3.048 10.086 1.00 71.06 297 ASN A N 1
ATOM 2356 C CA . ASN A 1 297 ? 18.622 2.432 9.553 1.00 71.06 297 ASN A CA 1
ATOM 2357 C C . ASN A 1 297 ? 18.392 0.918 9.376 1.00 71.06 297 ASN A C 1
ATOM 2359 O O . ASN A 1 297 ? 17.330 0.395 9.724 1.00 71.06 297 ASN A O 1
ATOM 2363 N N . CYS A 1 298 ? 19.374 0.201 8.830 1.00 73.56 298 CYS A N 1
ATOM 2364 C CA . CYS A 1 298 ? 19.230 -1.228 8.530 1.00 73.56 298 CYS A CA 1
ATOM 2365 C C . CYS A 1 298 ? 19.063 -2.093 9.783 1.00 73.56 298 CYS A C 1
ATOM 2367 O O . CYS A 1 298 ? 18.237 -2.998 9.783 1.00 73.56 298 CYS A O 1
ATOM 2369 N N . GLN A 1 299 ? 19.784 -1.773 10.862 1.00 78.56 299 GLN A N 1
ATOM 2370 C CA . GLN A 1 299 ? 19.689 -2.497 12.136 1.00 78.56 299 GLN A CA 1
ATOM 2371 C C . GLN A 1 299 ? 18.279 -2.412 12.725 1.00 78.56 299 GLN A C 1
ATOM 2373 O O . GLN A 1 299 ? 17.738 -3.404 13.208 1.00 78.56 299 GLN A O 1
ATOM 2378 N N . TRP A 1 300 ? 17.658 -1.233 12.645 1.00 81.06 300 TRP A N 1
ATOM 2379 C CA . TRP A 1 300 ? 16.281 -1.049 13.081 1.00 81.06 300 TRP A CA 1
ATOM 2380 C C . TRP A 1 300 ? 15.307 -1.877 12.237 1.00 81.06 300 TRP A C 1
ATOM 2382 O O . TRP A 1 300 ? 14.415 -2.512 12.793 1.00 81.06 300 TRP A O 1
ATOM 2392 N N . LEU A 1 301 ? 15.488 -1.907 10.912 1.00 82.62 301 LEU A N 1
ATOM 2393 C CA . LEU A 1 301 ? 14.627 -2.676 10.011 1.00 82.62 301 LEU A CA 1
ATOM 2394 C C . LEU A 1 301 ? 14.717 -4.184 10.285 1.00 82.62 301 LEU A C 1
ATOM 2396 O O . LEU A 1 301 ? 13.690 -4.855 10.355 1.00 82.62 301 LEU A O 1
ATOM 2400 N N . GLU A 1 302 ? 15.926 -4.709 10.480 1.00 82.31 302 GLU A N 1
ATOM 2401 C CA . GLU A 1 302 ? 16.140 -6.115 10.839 1.00 82.31 302 GLU A CA 1
ATOM 2402 C C . GLU A 1 302 ? 15.496 -6.450 12.191 1.00 82.31 302 GLU A C 1
ATOM 2404 O O . GLU A 1 302 ? 14.758 -7.431 12.295 1.00 82.31 302 GLU A O 1
ATOM 2409 N N . GLY A 1 303 ? 15.688 -5.594 13.201 1.00 85.62 303 GLY A N 1
ATOM 2410 C CA . GLY A 1 303 ? 15.060 -5.746 14.515 1.00 85.62 303 GLY A CA 1
ATOM 2411 C C . GLY A 1 303 ? 13.530 -5.673 14.469 1.00 85.62 303 GLY A C 1
ATOM 2412 O O . GLY A 1 303 ? 12.858 -6.452 15.143 1.00 85.62 303 GLY A O 1
ATOM 2413 N N . LEU A 1 304 ? 12.966 -4.789 13.639 1.00 87.94 304 LEU A N 1
ATOM 2414 C CA . LEU A 1 304 ? 11.524 -4.687 13.409 1.00 87.94 304 LEU A CA 1
ATOM 2415 C C . LEU A 1 304 ? 10.974 -5.979 12.805 1.00 87.94 304 LEU A C 1
ATOM 2417 O O . LEU A 1 304 ? 10.008 -6.536 13.322 1.00 87.94 304 LEU A O 1
ATOM 2421 N N . ILE A 1 305 ? 11.586 -6.444 11.713 1.00 88.19 305 ILE A N 1
ATOM 2422 C CA . ILE A 1 305 ? 11.149 -7.639 10.988 1.00 88.19 305 ILE A CA 1
ATOM 2423 C C . ILE A 1 305 ? 11.243 -8.868 11.899 1.00 88.19 305 ILE A C 1
ATOM 2425 O O . ILE A 1 305 ? 10.305 -9.658 11.955 1.00 88.19 305 ILE A O 1
ATOM 2429 N N . TYR A 1 306 ? 12.329 -9.002 12.665 1.00 88.25 306 TYR A N 1
ATOM 2430 C CA . TYR A 1 306 ? 12.477 -10.070 13.656 1.00 88.25 306 TYR A CA 1
ATOM 2431 C C . TYR A 1 306 ? 11.443 -9.961 14.789 1.00 88.25 306 TYR A C 1
ATOM 2433 O O . TYR A 1 306 ? 10.901 -10.957 15.266 1.00 88.25 306 TYR A O 1
ATOM 2441 N N . GLY A 1 307 ? 11.127 -8.735 15.209 1.00 90.25 307 GLY A N 1
ATOM 2442 C CA . GLY A 1 307 ? 10.151 -8.450 16.254 1.00 90.25 307 GLY A CA 1
ATOM 2443 C C . GLY A 1 307 ? 8.692 -8.709 15.862 1.00 90.25 307 GLY A C 1
ATOM 2444 O O . GLY A 1 307 ? 7.851 -8.763 16.764 1.00 90.25 307 GLY A O 1
ATOM 2445 N N . LEU A 1 308 ? 8.385 -8.881 14.574 1.00 93.12 308 LEU A N 1
ATOM 2446 C CA . LEU A 1 308 ? 7.031 -9.024 14.032 1.00 93.12 308 LEU A CA 1
ATOM 2447 C C . LEU A 1 308 ? 6.891 -10.343 13.244 1.00 93.12 308 LEU A C 1
ATOM 2449 O O . LEU A 1 308 ? 6.961 -10.348 12.015 1.00 93.12 308 LEU A O 1
ATOM 2453 N N . PRO A 1 309 ? 6.670 -11.480 13.928 1.00 92.38 309 PRO A N 1
ATOM 2454 C CA . PRO A 1 309 ? 6.759 -12.807 13.312 1.00 92.38 309 PRO A CA 1
ATOM 2455 C C . PRO A 1 309 ? 5.674 -13.088 12.262 1.00 92.38 309 PRO A C 1
ATOM 2457 O O . PRO A 1 309 ? 5.884 -13.920 11.384 1.00 92.38 309 PRO A O 1
ATOM 2460 N N . LEU A 1 310 ? 4.528 -12.403 12.325 1.00 95.31 310 LEU A N 1
ATOM 2461 C CA . LEU A 1 310 ? 3.405 -12.575 11.395 1.00 95.31 310 LEU A CA 1
ATOM 2462 C C . LEU A 1 310 ? 3.358 -11.513 10.285 1.00 95.31 310 LEU A C 1
ATOM 2464 O O . LEU A 1 310 ? 2.392 -11.477 9.529 1.00 95.31 310 LEU A O 1
ATOM 2468 N N . LEU A 1 311 ? 4.375 -10.651 10.177 1.00 95.50 311 LEU A N 1
ATOM 2469 C CA . LEU A 1 311 ? 4.375 -9.547 9.222 1.00 95.50 311 LEU A CA 1
ATOM 2470 C C . LEU A 1 311 ? 4.461 -10.064 7.780 1.00 95.50 311 LEU A C 1
ATOM 2472 O O . LEU A 1 311 ? 5.494 -10.575 7.364 1.00 95.50 311 LEU A O 1
ATOM 2476 N N . GLU A 1 312 ? 3.395 -9.873 7.006 1.00 95.81 312 GLU A N 1
ATOM 2477 C CA . GLU A 1 312 ? 3.289 -10.293 5.605 1.00 95.81 312 GLU A CA 1
ATOM 2478 C C . GLU A 1 312 ? 3.605 -9.161 4.621 1.00 95.81 312 GLU A C 1
ATOM 2480 O O . GLU A 1 312 ? 4.130 -9.413 3.533 1.00 95.81 312 GLU A O 1
ATOM 2485 N N . GLY A 1 313 ? 3.307 -7.914 4.992 1.00 95.12 313 GLY A N 1
ATOM 2486 C CA . GLY A 1 313 ? 3.520 -6.741 4.152 1.00 95.12 313 GLY A CA 1
ATOM 2487 C C . GLY A 1 313 ? 4.145 -5.575 4.907 1.00 95.12 313 GLY A C 1
ATOM 2488 O O . GLY A 1 313 ? 3.613 -5.119 5.919 1.00 95.12 313 GLY A O 1
ATOM 2489 N N . LEU A 1 314 ? 5.246 -5.047 4.375 1.00 91.81 314 LEU A N 1
ATOM 2490 C CA . LEU A 1 314 ? 5.940 -3.886 4.924 1.00 91.81 314 LEU A CA 1
ATOM 2491 C C . LEU A 1 314 ? 6.085 -2.798 3.864 1.00 91.81 314 LEU A C 1
ATOM 2493 O O . LEU A 1 314 ? 6.594 -3.041 2.773 1.00 91.81 314 LEU A O 1
ATOM 2497 N N . THR A 1 315 ? 5.643 -1.590 4.195 1.00 89.94 315 THR A N 1
ATOM 2498 C CA . THR A 1 315 ? 5.707 -0.419 3.319 1.00 89.94 315 THR A CA 1
ATOM 2499 C C . THR A 1 315 ? 6.421 0.712 4.036 1.00 89.94 315 THR A C 1
ATOM 2501 O O . THR A 1 315 ? 5.972 1.166 5.084 1.00 89.94 315 THR A O 1
ATOM 2504 N N . LEU A 1 316 ? 7.521 1.192 3.467 1.00 84.88 316 LEU A N 1
ATOM 2505 C CA . LEU A 1 316 ? 8.333 2.246 4.062 1.00 84.88 316 LEU A CA 1
ATOM 2506 C C . LEU A 1 316 ? 8.478 3.439 3.104 1.00 84.88 316 LEU A C 1
ATOM 2508 O O . LEU A 1 316 ? 8.889 3.282 1.958 1.00 84.88 316 LEU A O 1
ATOM 2512 N N . TYR A 1 317 ? 8.168 4.650 3.552 1.00 79.88 317 TYR A N 1
ATOM 2513 C CA . TYR A 1 317 ? 8.331 5.874 2.764 1.00 79.88 317 TYR A CA 1
ATOM 2514 C C . TYR A 1 317 ? 9.388 6.793 3.372 1.00 79.88 317 TYR A C 1
ATOM 2516 O O . TYR A 1 317 ? 9.428 6.998 4.587 1.00 79.88 317 TYR A O 1
ATOM 2524 N N . SER A 1 318 ? 10.199 7.383 2.492 1.00 68.25 318 SER A N 1
ATOM 2525 C CA . SER A 1 318 ? 11.209 8.396 2.814 1.00 68.25 318 SER A CA 1
ATOM 2526 C C . SER A 1 318 ? 12.255 7.912 3.826 1.00 68.25 318 SER A C 1
ATOM 2528 O O . SER A 1 318 ? 12.673 8.650 4.716 1.00 68.25 318 SER A O 1
ATOM 2530 N N . CYS A 1 319 ? 12.700 6.659 3.679 1.00 63.28 319 CYS A N 1
ATOM 2531 C CA . CYS A 1 319 ? 13.771 6.098 4.503 1.00 63.28 319 CYS A CA 1
ATOM 2532 C C . CYS A 1 319 ? 15.130 6.676 4.112 1.00 63.28 319 CYS A C 1
ATOM 2534 O O . CYS A 1 319 ? 15.463 6.734 2.929 1.00 63.28 319 CYS A O 1
ATOM 2536 N N . ILE A 1 320 ? 15.941 7.034 5.106 1.00 66.06 320 ILE A N 1
ATOM 2537 C CA . ILE A 1 320 ? 17.314 7.512 4.913 1.00 66.06 320 ILE A CA 1
ATOM 2538 C C . ILE A 1 320 ? 18.278 6.347 5.137 1.00 66.06 320 ILE A C 1
ATOM 2540 O O . ILE A 1 320 ? 18.148 5.619 6.107 1.00 66.06 320 ILE A O 1
ATOM 2544 N N . GLY A 1 321 ? 19.283 6.181 4.276 1.00 62.75 321 GLY A N 1
ATOM 2545 C CA . GLY A 1 321 ? 20.459 5.369 4.618 1.00 62.75 321 GLY A CA 1
ATOM 2546 C C . GLY A 1 321 ? 20.268 3.846 4.655 1.00 62.75 321 GLY A C 1
ATOM 2547 O O . GLY A 1 321 ? 21.131 3.156 5.194 1.00 62.75 321 GLY A O 1
ATOM 2548 N N . LEU A 1 322 ? 19.196 3.298 4.069 1.00 71.06 322 LEU A N 1
ATOM 2549 C CA . LEU A 1 322 ? 19.051 1.846 3.913 1.00 71.06 322 LEU A CA 1
ATOM 2550 C C . LEU A 1 322 ? 20.043 1.309 2.862 1.00 71.06 322 LEU A C 1
ATOM 2552 O O . LEU A 1 322 ? 19.919 1.598 1.669 1.00 71.06 322 LEU A O 1
ATOM 2556 N N . LYS A 1 323 ? 21.021 0.517 3.315 1.00 76.50 323 LYS A N 1
ATOM 2557 C CA . LYS A 1 323 ? 22.016 -0.210 2.506 1.00 76.50 323 LYS A CA 1
ATOM 2558 C C . LYS A 1 323 ? 22.133 -1.649 3.024 1.00 76.50 323 LYS A C 1
ATOM 2560 O O . LYS A 1 323 ? 22.200 -1.841 4.226 1.00 76.50 323 LYS A O 1
ATOM 2565 N N . ASN A 1 324 ? 22.242 -2.649 2.152 1.00 76.81 324 ASN A N 1
ATOM 2566 C CA . ASN A 1 324 ? 22.405 -4.063 2.551 1.00 76.81 324 ASN A CA 1
ATOM 2567 C C . ASN A 1 324 ? 21.315 -4.577 3.513 1.00 76.81 324 ASN A C 1
ATOM 2569 O O . ASN A 1 324 ? 21.576 -4.845 4.680 1.00 76.81 324 ASN A O 1
ATOM 2573 N N . ILE A 1 325 ? 20.094 -4.729 3.012 1.00 80.25 325 ILE A N 1
ATOM 2574 C CA . ILE A 1 325 ? 18.961 -5.259 3.768 1.00 80.25 325 ILE A CA 1
ATOM 2575 C C . ILE A 1 325 ? 18.990 -6.789 3.702 1.00 80.25 325 ILE A C 1
ATOM 2577 O O . ILE A 1 325 ? 18.927 -7.370 2.616 1.00 80.25 325 ILE A O 1
ATOM 2581 N N . ARG A 1 326 ? 19.041 -7.449 4.859 1.00 84.06 326 ARG A N 1
ATOM 2582 C CA . ARG A 1 326 ? 18.875 -8.903 4.965 1.00 84.06 326 ARG A CA 1
ATOM 2583 C C . ARG A 1 326 ? 17.552 -9.212 5.644 1.00 84.06 326 ARG A C 1
ATOM 2585 O O . ARG A 1 326 ? 17.305 -8.797 6.769 1.00 84.06 326 ARG A O 1
ATOM 2592 N N . ILE A 1 327 ? 16.685 -9.939 4.953 1.00 83.88 327 ILE A N 1
ATOM 2593 C CA . ILE A 1 327 ? 15.351 -10.279 5.444 1.00 83.88 327 ILE A CA 1
ATOM 2594 C C . ILE A 1 327 ? 15.351 -11.765 5.769 1.00 83.88 327 ILE A C 1
ATOM 2596 O O . ILE A 1 327 ? 15.085 -12.606 4.913 1.00 83.88 327 ILE A O 1
ATOM 2600 N N . GLY A 1 328 ? 15.632 -12.070 7.034 1.00 78.19 328 GLY A N 1
ATOM 2601 C CA . GLY A 1 328 ? 15.551 -13.426 7.582 1.00 78.19 328 GLY A CA 1
ATOM 2602 C C . GLY A 1 328 ? 14.137 -13.866 7.982 1.00 78.19 328 GLY A C 1
ATOM 2603 O O . GLY A 1 328 ? 13.990 -14.919 8.588 1.00 78.19 328 GLY A O 1
ATOM 2604 N N . SER A 1 329 ? 13.097 -13.071 7.701 1.00 81.94 329 SER A N 1
ATOM 2605 C CA . SER A 1 329 ? 11.712 -13.449 8.021 1.00 81.94 329 SER A CA 1
ATOM 2606 C C . SER A 1 329 ? 11.200 -14.538 7.082 1.00 81.94 329 SER A C 1
ATOM 2608 O O . SER A 1 329 ? 11.476 -14.512 5.884 1.00 81.94 329 SER A O 1
ATOM 2610 N N . HIS A 1 330 ? 10.394 -15.455 7.614 1.00 87.50 330 HIS A N 1
ATOM 2611 C CA . HIS A 1 330 ? 9.687 -16.477 6.840 1.00 87.50 330 HIS A CA 1
ATOM 2612 C C . HIS A 1 330 ? 8.280 -16.039 6.398 1.00 87.50 330 HIS A C 1
ATOM 2614 O O . HIS A 1 330 ? 7.693 -16.677 5.528 1.00 87.50 330 HIS A O 1
ATOM 2620 N N . SER A 1 331 ? 7.735 -14.968 6.983 1.00 93.19 331 SER A N 1
ATOM 2621 C CA . SER A 1 331 ? 6.360 -14.500 6.761 1.00 93.19 331 SER A CA 1
ATOM 2622 C C . SER A 1 331 ? 6.257 -13.311 5.809 1.00 93.19 331 SER A C 1
ATOM 2624 O O . SER A 1 331 ? 5.215 -13.150 5.174 1.00 93.19 331 SER A O 1
ATOM 2626 N N . LEU A 1 332 ? 7.316 -12.504 5.670 1.00 95.00 332 LEU A N 1
ATOM 2627 C CA . LEU A 1 332 ? 7.277 -11.283 4.865 1.00 95.00 332 LEU A CA 1
ATOM 2628 C C . LEU A 1 332 ? 7.213 -11.609 3.369 1.00 95.00 332 LEU A C 1
ATOM 2630 O O . LEU A 1 332 ? 8.196 -12.027 2.766 1.00 95.00 332 LEU A O 1
ATOM 2634 N N . LYS A 1 333 ? 6.051 -11.368 2.760 1.00 95.50 333 LYS A N 1
ATOM 2635 C CA . LYS A 1 333 ? 5.769 -11.661 1.347 1.00 95.50 333 LYS A CA 1
ATOM 2636 C C . LYS A 1 333 ? 5.932 -10.439 0.455 1.00 95.50 333 LYS A C 1
ATOM 2638 O O . LYS A 1 333 ? 6.300 -10.598 -0.708 1.00 95.50 333 LYS A O 1
ATOM 2643 N N . SER A 1 334 ? 5.633 -9.248 0.973 1.00 95.81 334 SER A N 1
ATOM 2644 C CA . SER A 1 334 ? 5.645 -7.997 0.214 1.00 95.81 334 SER A CA 1
ATOM 2645 C C . SER A 1 334 ? 6.475 -6.932 0.914 1.00 95.81 334 SER A C 1
ATOM 2647 O O . SER A 1 334 ? 6.214 -6.591 2.069 1.00 95.81 334 SER A O 1
ATOM 2649 N N . LEU A 1 335 ? 7.420 -6.345 0.183 1.00 91.94 335 LEU A N 1
ATOM 2650 C CA . LEU A 1 335 ? 8.199 -5.201 0.641 1.00 91.94 335 LEU A CA 1
ATOM 2651 C C . LEU A 1 335 ? 8.093 -4.049 -0.357 1.00 91.94 335 LEU A C 1
ATOM 2653 O O . LEU A 1 335 ? 8.465 -4.184 -1.520 1.00 91.94 335 LEU A O 1
ATOM 2657 N N . TYR A 1 336 ? 7.644 -2.900 0.129 1.00 89.94 336 TYR A N 1
ATOM 2658 C CA . TYR A 1 336 ? 7.744 -1.622 -0.558 1.00 89.94 336 TYR A CA 1
ATOM 2659 C C . TYR A 1 336 ? 8.693 -0.722 0.221 1.00 89.94 336 TYR A C 1
ATOM 2661 O O . TYR A 1 336 ? 8.528 -0.542 1.431 1.00 89.94 336 TYR A O 1
ATOM 2669 N N . PHE A 1 337 ? 9.629 -0.074 -0.466 1.00 82.75 337 PHE A N 1
ATOM 2670 C CA . PHE A 1 337 ? 10.301 1.082 0.109 1.00 82.75 337 PHE A CA 1
ATOM 2671 C C . PHE A 1 337 ? 10.537 2.187 -0.918 1.00 82.75 337 PHE A C 1
ATOM 2673 O O . PHE A 1 337 ? 10.872 1.954 -2.082 1.00 82.75 337 PHE A O 1
ATOM 2680 N N . ARG A 1 338 ? 10.400 3.426 -0.449 1.00 80.88 338 ARG A N 1
ATOM 2681 C CA . ARG A 1 338 ? 10.768 4.633 -1.180 1.00 80.88 338 ARG A CA 1
ATOM 2682 C C . ARG A 1 338 ? 11.945 5.305 -0.495 1.00 80.88 338 ARG A C 1
ATOM 2684 O O . ARG A 1 338 ? 11.836 5.752 0.646 1.00 80.88 338 ARG A O 1
ATOM 2691 N N . ASN A 1 339 ? 13.050 5.396 -1.220 1.00 72.12 339 ASN A N 1
ATOM 2692 C CA . ASN A 1 339 ? 14.240 6.119 -0.823 1.00 72.12 339 ASN A CA 1
ATOM 2693 C C . ASN A 1 339 ? 14.311 7.440 -1.600 1.00 72.12 339 ASN A C 1
ATOM 2695 O O . ASN A 1 339 ? 14.579 7.467 -2.802 1.00 72.12 339 ASN A O 1
ATOM 2699 N N . ASP A 1 340 ? 14.034 8.543 -0.908 1.00 68.75 340 ASP A N 1
ATOM 2700 C CA . ASP A 1 340 ? 14.122 9.885 -1.488 1.00 68.75 340 ASP A CA 1
ATOM 2701 C C . ASP A 1 340 ? 15.560 10.449 -1.455 1.00 68.75 340 ASP A C 1
ATOM 2703 O O . ASP A 1 340 ? 15.801 11.519 -2.012 1.00 68.75 340 ASP A O 1
ATOM 2707 N N . PHE A 1 341 ? 16.518 9.731 -0.853 1.00 63.62 341 PHE A N 1
ATOM 2708 C CA . PHE A 1 341 ? 17.911 10.151 -0.694 1.00 63.62 341 PHE A CA 1
ATOM 2709 C C . PHE A 1 341 ? 18.851 9.360 -1.614 1.00 63.62 341 PHE A C 1
ATOM 2711 O O . PHE A 1 341 ? 18.558 8.241 -2.040 1.00 63.62 341 PHE A O 1
ATOM 2718 N N . VAL A 1 342 ? 20.010 9.945 -1.926 1.00 57.75 342 VAL A N 1
ATOM 2719 C CA . VAL A 1 342 ? 21.022 9.320 -2.788 1.00 57.75 342 VAL A CA 1
ATOM 2720 C C . VAL A 1 342 ? 21.606 8.102 -2.066 1.00 57.75 342 VAL A C 1
ATOM 2722 O O . VAL A 1 342 ? 22.393 8.238 -1.133 1.00 57.75 342 VAL A O 1
ATOM 2725 N N . SER A 1 343 ? 21.196 6.899 -2.472 1.00 62.03 343 SER A N 1
ATOM 2726 C CA . SER A 1 343 ? 21.859 5.657 -2.070 1.00 62.03 343 SER A CA 1
ATOM 2727 C C . SER A 1 343 ? 22.753 5.178 -3.201 1.00 62.03 343 SER A C 1
ATOM 2729 O O . SER A 1 343 ? 22.300 5.052 -4.337 1.00 62.03 343 SER A O 1
ATOM 2731 N N . GLU A 1 344 ? 24.016 4.910 -2.885 1.00 67.62 344 GLU A N 1
ATOM 2732 C CA . GLU A 1 344 ? 24.989 4.392 -3.850 1.00 67.62 344 GLU A CA 1
ATOM 2733 C C . GLU A 1 344 ? 24.751 2.906 -4.138 1.00 67.62 344 GLU A C 1
ATOM 2735 O O . GLU A 1 344 ? 24.852 2.477 -5.284 1.00 67.62 344 GLU A O 1
ATOM 2740 N N . ASN A 1 345 ? 24.395 2.123 -3.111 1.00 80.38 345 ASN A N 1
ATOM 2741 C CA . ASN A 1 345 ? 24.307 0.666 -3.189 1.00 80.38 345 ASN A CA 1
ATOM 2742 C C . ASN A 1 345 ? 23.168 0.121 -2.316 1.00 80.38 345 ASN A C 1
ATOM 2744 O O . ASN A 1 345 ? 23.067 0.444 -1.130 1.00 80.38 345 ASN A O 1
ATOM 2748 N N . LEU A 1 346 ? 22.367 -0.780 -2.880 1.00 84.12 346 LEU A N 1
ATOM 2749 C CA . LEU A 1 346 ? 21.332 -1.536 -2.190 1.00 84.12 346 LEU A CA 1
ATOM 2750 C C . LEU A 1 346 ? 21.467 -3.022 -2.527 1.00 84.12 346 LEU A C 1
ATOM 2752 O O . LEU A 1 346 ? 21.441 -3.414 -3.689 1.00 84.12 346 LEU A O 1
ATOM 2756 N N . SER A 1 347 ? 21.528 -3.852 -1.494 1.00 88.62 347 SER A N 1
ATOM 2757 C CA . SER A 1 347 ? 21.398 -5.300 -1.617 1.00 88.62 347 SER A CA 1
ATOM 2758 C C . SER A 1 347 ? 20.178 -5.739 -0.821 1.00 88.62 347 SER A C 1
ATOM 2760 O O . SER A 1 347 ? 20.000 -5.253 0.294 1.00 88.62 347 SER A O 1
ATOM 2762 N N . ILE A 1 348 ? 19.364 -6.634 -1.375 1.00 89.94 348 ILE A N 1
ATOM 2763 C CA . ILE A 1 348 ? 18.254 -7.293 -0.680 1.00 89.94 348 ILE A CA 1
ATOM 2764 C C . ILE A 1 348 ? 18.460 -8.794 -0.794 1.00 89.94 348 ILE A C 1
ATOM 2766 O O . ILE A 1 348 ? 18.587 -9.316 -1.900 1.00 89.94 348 ILE A O 1
ATOM 2770 N N . ASP A 1 349 ? 18.493 -9.460 0.352 1.00 92.19 349 ASP A N 1
ATOM 2771 C CA . ASP A 1 349 ? 18.590 -10.913 0.459 1.00 92.19 349 ASP A CA 1
ATOM 2772 C C . ASP A 1 349 ? 17.366 -11.439 1.215 1.00 92.19 349 ASP A C 1
ATOM 2774 O O . ASP A 1 349 ? 17.119 -11.018 2.350 1.00 92.19 349 ASP A O 1
ATOM 2778 N N . SER A 1 350 ? 16.543 -12.264 0.562 1.00 92.06 350 SER A N 1
ATOM 2779 C CA . SER A 1 350 ? 15.318 -12.806 1.158 1.00 92.06 350 SER A CA 1
ATOM 2780 C C . SER A 1 350 ? 14.793 -14.037 0.430 1.00 92.06 350 SER A C 1
ATOM 2782 O O . SER A 1 350 ? 14.551 -14.001 -0.771 1.00 92.06 350 SER A O 1
ATOM 2784 N N . HIS A 1 351 ? 14.480 -15.096 1.174 1.00 92.94 351 HIS A N 1
ATOM 2785 C CA . HIS A 1 351 ? 13.820 -16.284 0.623 1.00 92.94 351 HIS A CA 1
ATOM 2786 C C . HIS A 1 351 ? 12.284 -16.244 0.706 1.00 92.94 351 HIS A C 1
ATOM 2788 O O . HIS A 1 351 ? 11.632 -17.083 0.094 1.00 92.94 351 HIS A O 1
ATOM 2794 N N . SER A 1 352 ? 11.684 -15.304 1.437 1.00 94.44 352 SER A N 1
ATOM 2795 C CA . SER A 1 352 ? 10.227 -15.237 1.661 1.00 94.44 352 SER A CA 1
ATOM 2796 C C . SER A 1 352 ? 9.500 -14.254 0.743 1.00 94.44 352 SER A C 1
ATOM 2798 O O . SER A 1 352 ? 8.305 -14.420 0.491 1.00 94.44 352 SER A O 1
ATOM 2800 N N . LEU A 1 353 ? 10.209 -13.254 0.211 1.00 95.56 353 LEU A N 1
ATOM 2801 C CA . LEU A 1 353 ? 9.600 -12.227 -0.629 1.00 95.56 353 LEU A CA 1
ATOM 2802 C C . LEU A 1 353 ? 9.060 -12.793 -1.947 1.00 95.56 353 LEU A C 1
ATOM 2804 O O . LEU A 1 353 ? 9.771 -13.449 -2.705 1.00 95.56 353 LEU A O 1
ATOM 2808 N N . THR A 1 354 ? 7.812 -12.431 -2.239 1.00 96.19 354 THR A N 1
ATOM 2809 C CA . THR A 1 354 ? 7.093 -12.723 -3.492 1.00 96.19 354 THR A CA 1
ATOM 2810 C C . THR A 1 354 ? 6.824 -11.457 -4.308 1.00 96.19 354 THR A C 1
ATOM 2812 O O . THR A 1 354 ? 6.736 -11.524 -5.535 1.00 96.19 354 THR A O 1
ATOM 2815 N N . ALA A 1 355 ? 6.760 -10.296 -3.647 1.00 96.56 355 ALA A N 1
ATOM 2816 C CA . ALA A 1 355 ? 6.582 -8.989 -4.263 1.00 96.56 355 ALA A CA 1
ATOM 2817 C C . ALA A 1 355 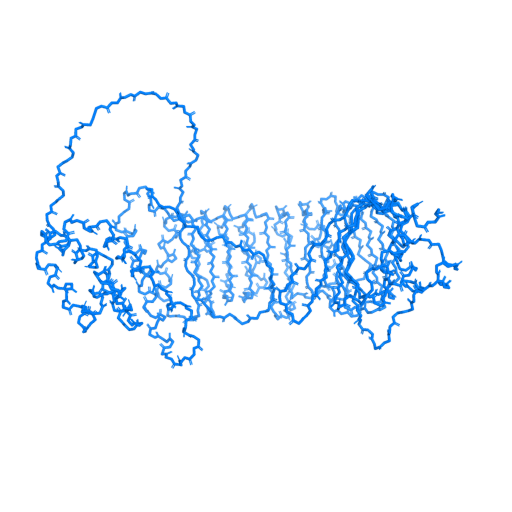? 7.580 -7.968 -3.694 1.00 96.56 355 ALA A C 1
ATOM 2819 O O . ALA A 1 355 ? 7.726 -7.829 -2.477 1.00 96.56 355 ALA A O 1
ATOM 2820 N N . LEU A 1 356 ? 8.240 -7.228 -4.585 1.00 94.00 356 LEU A N 1
ATOM 2821 C CA . LEU A 1 356 ? 9.191 -6.178 -4.231 1.00 94.00 356 LEU A CA 1
ATOM 2822 C C . LEU A 1 356 ? 8.888 -4.910 -5.027 1.00 94.00 356 LEU A C 1
ATOM 2824 O O . LEU A 1 356 ? 8.825 -4.943 -6.254 1.00 94.00 356 LEU A O 1
ATOM 2828 N N . GLU A 1 357 ? 8.748 -3.783 -4.336 1.00 92.88 357 GLU A N 1
ATOM 2829 C CA . GLU A 1 357 ? 8.658 -2.463 -4.950 1.00 92.88 357 GLU A CA 1
ATOM 2830 C C . GLU A 1 357 ? 9.740 -1.531 -4.404 1.00 92.88 357 GLU A C 1
ATOM 2832 O O . GLU A 1 357 ? 9.855 -1.307 -3.197 1.00 92.88 357 GLU A O 1
ATOM 2837 N N . VAL A 1 358 ? 10.527 -0.969 -5.320 1.00 88.75 358 VAL A N 1
ATOM 2838 C CA . VAL A 1 358 ? 11.627 -0.054 -5.018 1.00 88.75 358 VAL A CA 1
ATOM 2839 C C . VAL A 1 358 ? 11.402 1.257 -5.740 1.00 88.75 358 VAL A C 1
ATOM 2841 O O . VAL A 1 358 ? 11.339 1.296 -6.971 1.00 88.75 358 VAL A O 1
ATOM 2844 N N . ASN A 1 359 ? 11.345 2.346 -4.978 1.00 85.56 359 ASN A N 1
ATOM 2845 C CA . ASN A 1 359 ? 11.325 3.689 -5.532 1.00 85.56 359 ASN A CA 1
ATOM 2846 C C . ASN A 1 359 ? 12.547 4.483 -5.094 1.00 85.56 359 ASN A C 1
ATOM 2848 O O . ASN A 1 359 ? 12.761 4.690 -3.903 1.00 85.56 359 ASN A O 1
ATOM 2852 N N . THR A 1 360 ? 13.344 4.923 -6.063 1.00 77.88 360 THR A N 1
ATOM 2853 C CA . THR A 1 360 ? 14.540 5.724 -5.830 1.00 77.88 360 THR A CA 1
ATOM 2854 C C . THR A 1 360 ? 14.562 6.936 -6.745 1.00 77.88 360 THR A C 1
ATOM 2856 O O . THR A 1 360 ? 14.256 6.855 -7.935 1.00 77.88 360 THR A O 1
ATOM 2859 N N . ARG A 1 361 ? 14.949 8.079 -6.175 1.00 72.44 361 ARG A N 1
ATOM 2860 C CA . ARG A 1 361 ? 15.222 9.311 -6.930 1.00 72.44 361 ARG A CA 1
ATOM 2861 C C . ARG A 1 361 ? 16.679 9.411 -7.400 1.00 72.44 361 ARG A C 1
ATOM 2863 O O . ARG A 1 361 ? 17.037 10.401 -8.031 1.00 72.44 361 ARG A O 1
ATOM 2870 N N . SER A 1 362 ? 17.523 8.420 -7.092 1.00 68.38 362 SER A N 1
ATOM 2871 C CA . SER A 1 362 ? 18.928 8.408 -7.514 1.00 68.38 362 SER A CA 1
ATOM 2872 C C . SER A 1 362 ? 19.065 7.993 -8.982 1.00 68.38 362 SER A C 1
ATOM 2874 O O . SER A 1 362 ? 18.541 6.957 -9.398 1.00 68.38 362 SER A O 1
ATOM 2876 N N . GLY A 1 363 ? 19.792 8.797 -9.763 1.00 63.34 363 GLY A N 1
ATOM 2877 C CA . GLY A 1 363 ? 20.034 8.545 -11.187 1.00 63.34 363 GLY A CA 1
ATOM 2878 C C . GLY A 1 363 ? 21.041 7.424 -11.461 1.00 63.34 363 GLY A C 1
ATOM 2879 O O . GLY A 1 363 ? 20.886 6.715 -12.450 1.00 63.34 363 GLY A O 1
ATOM 2880 N N . ALA A 1 364 ? 22.031 7.235 -10.585 1.00 67.06 364 ALA A N 1
ATOM 2881 C CA . ALA A 1 364 ? 23.015 6.157 -10.657 1.00 67.06 364 ALA A CA 1
ATOM 2882 C C . ALA A 1 364 ? 23.104 5.487 -9.282 1.00 67.06 364 ALA A C 1
ATOM 2884 O O . ALA A 1 364 ? 23.469 6.115 -8.289 1.00 67.06 364 ALA A O 1
ATOM 2885 N N . TRP A 1 365 ? 22.706 4.223 -9.216 1.00 80.50 365 TRP A N 1
ATOM 2886 C CA . TRP A 1 365 ? 22.773 3.405 -8.010 1.00 80.50 365 TRP A CA 1
ATOM 2887 C C . TRP A 1 365 ? 22.955 1.947 -8.414 1.00 80.50 365 TRP A C 1
ATOM 2889 O O . TRP A 1 365 ? 22.577 1.551 -9.519 1.00 80.50 365 TRP A O 1
ATOM 2899 N N . LYS A 1 366 ? 23.527 1.148 -7.517 1.00 86.56 366 LYS A N 1
ATOM 2900 C CA . LYS A 1 366 ? 23.667 -0.292 -7.710 1.00 86.56 366 LYS A CA 1
ATOM 2901 C C . LYS A 1 366 ? 22.640 -1.047 -6.878 1.00 86.56 366 LYS A C 1
ATOM 2903 O O . LYS A 1 366 ? 22.518 -0.808 -5.677 1.00 86.56 366 LYS A O 1
ATOM 2908 N N . ALA A 1 367 ? 21.951 -1.989 -7.504 1.00 88.81 367 ALA A N 1
ATOM 2909 C CA . ALA A 1 367 ? 20.984 -2.879 -6.883 1.00 88.81 367 ALA A CA 1
ATOM 2910 C C . ALA A 1 367 ? 21.435 -4.332 -7.008 1.00 88.81 367 ALA A C 1
ATOM 2912 O O . ALA A 1 367 ? 21.883 -4.769 -8.069 1.00 88.81 367 ALA A O 1
ATOM 2913 N N . THR A 1 368 ? 21.265 -5.120 -5.956 1.00 92.00 368 THR A N 1
ATOM 2914 C CA . THR A 1 368 ? 21.378 -6.578 -6.032 1.00 92.00 368 THR A CA 1
ATOM 2915 C C . THR A 1 368 ? 20.221 -7.213 -5.282 1.00 92.00 368 THR A C 1
ATOM 2917 O O . THR A 1 368 ? 20.060 -6.981 -4.087 1.00 92.00 368 THR A O 1
ATOM 2920 N N . PHE A 1 369 ? 19.411 -8.009 -5.973 1.00 93.19 369 PHE A N 1
ATOM 2921 C CA . PHE A 1 369 ? 18.270 -8.711 -5.391 1.00 93.19 369 PHE A CA 1
ATOM 2922 C C . PHE A 1 369 ? 18.521 -10.214 -5.446 1.00 93.19 369 PHE A C 1
ATOM 2924 O O . PHE A 1 369 ? 18.562 -10.794 -6.529 1.00 93.19 369 PHE A O 1
ATOM 2931 N N . ARG A 1 370 ? 18.706 -10.840 -4.282 1.00 95.12 370 ARG A N 1
ATOM 2932 C CA . ARG A 1 370 ? 18.789 -12.295 -4.118 1.00 95.12 370 ARG A CA 1
ATOM 2933 C C . ARG A 1 370 ? 17.499 -12.772 -3.481 1.00 95.12 370 ARG A C 1
ATOM 2935 O O . ARG A 1 370 ? 17.362 -12.787 -2.261 1.00 95.12 370 ARG A O 1
ATOM 2942 N N . THR A 1 371 ? 16.517 -13.050 -4.331 1.00 94.62 371 THR A N 1
ATOM 2943 C CA . THR A 1 371 ? 15.140 -13.297 -3.902 1.00 94.62 371 THR A CA 1
ATOM 2944 C C . THR A 1 371 ? 14.510 -14.398 -4.747 1.00 94.62 371 THR A C 1
ATOM 2946 O O . THR A 1 371 ? 13.785 -14.102 -5.700 1.00 94.62 371 THR A O 1
ATOM 2949 N N . PRO A 1 372 ? 14.799 -15.679 -4.451 1.00 94.69 372 PRO A N 1
ATOM 2950 C CA . PRO A 1 372 ? 14.480 -16.771 -5.362 1.00 94.69 372 PRO A CA 1
ATOM 2951 C C . PRO A 1 372 ? 12.975 -16.969 -5.603 1.00 94.69 372 PRO A C 1
ATOM 2953 O O . PRO A 1 372 ? 12.572 -17.404 -6.680 1.00 94.69 372 PRO A O 1
ATOM 2956 N N . ASN A 1 373 ? 12.145 -16.605 -4.623 1.00 95.31 373 ASN A N 1
ATOM 2957 C CA . ASN A 1 373 ? 10.687 -16.731 -4.672 1.00 95.31 373 ASN A CA 1
ATOM 2958 C C . ASN A 1 373 ? 9.971 -15.463 -5.163 1.00 95.31 373 ASN A C 1
ATOM 2960 O O . ASN A 1 373 ? 8.743 -15.402 -5.134 1.00 95.31 373 ASN A O 1
ATOM 2964 N N . LEU A 1 374 ? 10.719 -14.457 -5.628 1.00 95.81 374 LEU A N 1
ATOM 2965 C CA . LEU A 1 374 ? 10.146 -13.214 -6.127 1.00 95.81 374 LEU A CA 1
ATOM 2966 C C . LEU A 1 374 ? 9.403 -13.458 -7.445 1.00 95.81 374 LEU A C 1
ATOM 2968 O O . LEU A 1 374 ? 10.000 -13.923 -8.411 1.00 95.81 374 LEU A O 1
ATOM 2972 N N . VAL A 1 375 ? 8.121 -13.094 -7.483 1.00 96.00 375 VAL A N 1
ATOM 2973 C CA . VAL A 1 375 ? 7.226 -13.243 -8.645 1.00 96.00 375 VAL A CA 1
ATOM 2974 C C . VAL A 1 375 ? 6.929 -11.893 -9.293 1.00 96.00 375 VAL A C 1
ATOM 2976 O O . VAL A 1 375 ? 6.800 -11.810 -10.517 1.00 96.00 375 VAL A O 1
ATOM 2979 N N . TYR A 1 376 ? 6.836 -10.838 -8.480 1.00 96.19 376 TYR A N 1
ATOM 2980 C CA . TYR A 1 376 ? 6.500 -9.487 -8.913 1.00 96.19 376 TYR A CA 1
ATOM 2981 C C . TYR A 1 376 ? 7.575 -8.476 -8.511 1.00 96.19 376 TYR A C 1
ATOM 2983 O O . TYR A 1 376 ? 7.946 -8.383 -7.338 1.00 96.19 376 TYR A O 1
ATOM 2991 N N . LEU A 1 377 ? 8.025 -7.669 -9.473 1.00 95.25 377 LEU A N 1
ATOM 2992 C CA . LEU A 1 377 ? 8.999 -6.604 -9.240 1.00 95.25 377 LEU A CA 1
ATOM 2993 C C . LEU A 1 377 ? 8.520 -5.270 -9.804 1.00 95.25 377 LEU A C 1
ATOM 2995 O O . LEU A 1 377 ? 8.287 -5.131 -11.003 1.00 95.25 377 LEU A O 1
ATOM 2999 N N . ARG A 1 378 ? 8.471 -4.241 -8.964 1.00 94.19 378 ARG A N 1
ATOM 3000 C CA . ARG A 1 378 ? 8.277 -2.865 -9.411 1.00 94.19 378 ARG A CA 1
ATOM 3001 C C . ARG A 1 378 ? 9.489 -2.011 -9.103 1.00 94.19 378 ARG A C 1
ATOM 3003 O O . ARG A 1 378 ? 9.914 -1.912 -7.958 1.00 94.19 378 ARG A O 1
ATOM 3010 N N . LEU A 1 379 ? 10.007 -1.351 -10.128 1.00 91.00 379 LEU A N 1
ATOM 3011 C CA . LEU A 1 379 ? 11.141 -0.452 -10.015 1.00 91.00 379 LEU A CA 1
ATOM 3012 C C . LEU A 1 379 ? 10.787 0.924 -10.543 1.00 91.00 379 LEU A C 1
ATOM 3014 O O . LEU A 1 379 ? 10.220 1.082 -11.623 1.00 91.00 379 LEU A O 1
ATOM 3018 N N . HIS A 1 380 ? 11.169 1.919 -9.763 1.00 88.56 380 HIS A N 1
ATOM 3019 C CA . HIS A 1 380 ? 11.128 3.313 -10.136 1.00 88.56 380 HIS A CA 1
ATOM 3020 C C . HIS A 1 380 ? 12.534 3.884 -9.983 1.00 88.56 380 HIS A C 1
ATOM 3022 O O . HIS A 1 380 ? 12.996 4.080 -8.858 1.00 88.56 380 HIS A O 1
ATOM 3028 N N . CYS A 1 381 ? 13.235 4.066 -11.102 1.00 84.31 381 CYS A N 1
ATOM 3029 C CA . CYS A 1 381 ? 14.648 4.436 -11.119 1.00 84.31 381 CYS A CA 1
ATOM 3030 C C . CYS A 1 381 ? 15.068 5.081 -12.450 1.00 84.31 381 CYS A C 1
ATOM 3032 O O . CYS A 1 381 ? 14.299 5.112 -13.410 1.00 84.31 381 CYS A O 1
ATOM 3034 N N . GLY A 1 382 ? 16.298 5.597 -12.508 1.00 82.50 382 GLY A N 1
ATOM 3035 C CA . GLY A 1 382 ? 16.940 5.988 -13.766 1.00 82.50 382 GLY A CA 1
ATOM 3036 C C . GLY A 1 382 ? 17.543 4.797 -14.520 1.00 82.50 382 GLY A C 1
ATOM 3037 O O . GLY A 1 382 ? 17.839 3.765 -13.920 1.00 82.50 382 GLY A O 1
ATOM 3038 N N . VAL A 1 383 ? 17.764 4.968 -15.827 1.00 82.31 383 VAL A N 1
ATOM 3039 C CA . VAL A 1 383 ? 18.323 3.938 -16.729 1.00 82.31 383 VAL A CA 1
ATOM 3040 C C . VAL A 1 383 ? 19.788 3.603 -16.411 1.00 82.31 383 VAL A C 1
ATOM 3042 O O . VAL A 1 383 ? 20.232 2.485 -16.620 1.00 82.31 383 VAL A O 1
ATOM 3045 N N . ARG A 1 384 ? 20.535 4.538 -15.811 1.00 82.06 384 ARG A N 1
ATOM 3046 C CA . ARG A 1 384 ? 21.935 4.327 -15.386 1.00 82.06 384 ARG A CA 1
ATOM 3047 C C . ARG A 1 384 ? 22.073 3.515 -14.092 1.00 82.06 384 ARG A C 1
ATOM 3049 O O . ARG A 1 384 ? 23.162 3.421 -13.528 1.00 82.06 384 ARG A O 1
ATOM 3056 N N . ALA A 1 385 ? 20.975 2.973 -13.574 1.00 84.31 385 ALA A N 1
ATOM 3057 C CA . ALA A 1 385 ? 21.020 2.068 -12.441 1.00 84.31 385 ALA A CA 1
ATOM 3058 C C . ALA A 1 385 ? 21.622 0.720 -12.856 1.00 84.31 385 ALA A C 1
ATOM 3060 O O . ALA A 1 385 ? 21.213 0.126 -13.849 1.00 84.31 385 ALA A O 1
ATOM 3061 N N . VAL A 1 386 ? 22.557 0.204 -12.063 1.00 87.25 386 VAL A N 1
ATOM 3062 C CA . VAL A 1 386 ? 23.155 -1.117 -12.285 1.00 87.25 386 VAL A CA 1
ATOM 3063 C C . VAL A 1 386 ? 22.401 -2.127 -11.433 1.00 87.25 386 VAL A C 1
ATOM 3065 O O . VAL A 1 386 ? 22.551 -2.132 -10.214 1.00 87.25 386 VAL A O 1
ATOM 3068 N N . ILE A 1 387 ? 21.579 -2.972 -12.052 1.00 89.44 387 ILE A N 1
ATOM 3069 C CA . ILE A 1 387 ? 20.662 -3.873 -11.341 1.00 89.44 387 ILE A CA 1
ATOM 3070 C C . ILE A 1 387 ? 21.041 -5.324 -11.614 1.00 89.44 387 ILE A C 1
ATOM 3072 O O . ILE A 1 387 ? 21.093 -5.747 -12.757 1.00 89.44 387 ILE A O 1
ATOM 3076 N N . SER A 1 388 ? 21.267 -6.102 -10.557 1.00 92.06 388 SER A N 1
ATOM 3077 C CA . SER A 1 388 ? 21.487 -7.548 -10.639 1.00 92.06 388 SER A CA 1
ATOM 3078 C C . SER A 1 388 ? 20.361 -8.289 -9.925 1.00 92.06 388 SER A C 1
ATOM 3080 O O . SER A 1 388 ? 20.064 -7.995 -8.765 1.00 92.06 388 SER A O 1
ATOM 3082 N N . ILE A 1 389 ? 19.726 -9.241 -10.612 1.00 92.88 389 ILE A N 1
ATOM 3083 C CA . ILE A 1 389 ? 18.544 -9.955 -10.117 1.00 92.88 389 ILE A CA 1
ATOM 3084 C C . ILE A 1 389 ? 18.796 -11.462 -10.151 1.00 92.88 389 ILE A C 1
ATOM 3086 O O . ILE A 1 389 ? 18.994 -12.050 -11.208 1.00 92.88 389 ILE A O 1
ATOM 3090 N N . GLN A 1 390 ? 18.739 -12.093 -8.982 1.00 94.19 390 GLN A N 1
ATOM 3091 C CA . GLN A 1 390 ? 18.733 -13.541 -8.788 1.00 94.19 390 GLN A CA 1
ATOM 3092 C C . GLN A 1 390 ? 17.340 -13.951 -8.290 1.00 94.19 390 GLN A C 1
ATOM 3094 O O . GLN A 1 390 ? 17.109 -14.132 -7.093 1.00 94.19 390 GLN A O 1
ATOM 3099 N N . ALA A 1 391 ? 16.396 -14.027 -9.230 1.00 94.25 391 ALA A N 1
ATOM 3100 C CA . ALA A 1 391 ? 14.995 -14.374 -8.995 1.00 94.25 391 ALA A CA 1
ATOM 3101 C C . ALA A 1 391 ? 14.470 -15.249 -10.155 1.00 94.25 391 ALA A C 1
ATOM 3103 O O . ALA A 1 391 ? 13.920 -14.716 -11.120 1.00 94.25 391 ALA A O 1
ATOM 3104 N N . PRO A 1 392 ? 14.664 -16.582 -10.111 1.00 93.50 392 PRO A N 1
ATOM 3105 C CA . PRO A 1 392 ? 14.276 -17.485 -11.195 1.00 93.50 392 PRO A CA 1
ATOM 3106 C C . PRO A 1 392 ? 12.758 -17.541 -11.417 1.00 93.50 392 PRO A C 1
ATOM 3108 O O . PRO A 1 392 ? 12.323 -17.812 -12.530 1.00 93.50 392 PRO A O 1
ATOM 3111 N N . ASN A 1 393 ? 11.956 -17.242 -10.389 1.00 93.75 393 ASN A N 1
ATOM 3112 C CA . ASN A 1 393 ? 10.491 -17.248 -10.460 1.00 93.75 393 ASN A CA 1
ATOM 3113 C C . ASN A 1 393 ? 9.887 -15.893 -10.878 1.00 93.75 393 ASN A C 1
ATOM 3115 O O . ASN A 1 393 ? 8.665 -15.729 -10.850 1.00 93.75 393 ASN A O 1
ATOM 3119 N N . LEU A 1 394 ? 10.722 -14.918 -11.257 1.00 94.62 394 LEU A N 1
ATOM 3120 C CA . LEU A 1 394 ? 10.265 -13.575 -11.598 1.00 94.62 394 LEU A CA 1
ATOM 3121 C C . LEU A 1 394 ? 9.428 -13.599 -12.877 1.00 94.62 394 LEU A C 1
ATOM 3123 O O . LEU A 1 394 ? 9.921 -13.928 -13.954 1.00 94.62 394 LEU A O 1
ATOM 3127 N N . PHE A 1 395 ? 8.157 -13.222 -12.755 1.00 93.44 395 PHE A N 1
ATOM 3128 C CA . PHE A 1 395 ? 7.174 -13.380 -13.823 1.00 93.44 395 PHE A CA 1
ATOM 3129 C C . PHE A 1 395 ? 6.673 -12.042 -14.369 1.00 93.44 395 PHE A C 1
ATOM 3131 O O . PHE A 1 395 ? 6.639 -11.843 -15.589 1.00 93.44 395 PHE A O 1
ATOM 3138 N N . GLU A 1 396 ? 6.284 -11.131 -13.472 1.00 95.06 396 GLU A N 1
ATOM 3139 C CA . GLU A 1 396 ? 5.680 -9.843 -13.813 1.00 95.06 396 GLU A CA 1
ATOM 3140 C C . GLU A 1 396 ? 6.486 -8.674 -13.246 1.00 95.06 396 GLU A C 1
ATOM 3142 O O . GLU A 1 396 ? 6.976 -8.725 -12.115 1.00 95.06 396 GLU A O 1
ATOM 3147 N N . GLY A 1 397 ? 6.585 -7.584 -14.008 1.00 94.19 397 GLY A N 1
ATOM 3148 C CA . GLY A 1 397 ? 7.191 -6.369 -13.488 1.00 94.19 397 GLY A CA 1
ATOM 3149 C C . GLY A 1 397 ? 6.634 -5.059 -14.017 1.00 94.19 397 GLY A C 1
ATOM 3150 O O . GLY A 1 397 ? 6.048 -4.973 -15.096 1.00 94.19 397 GLY A O 1
ATOM 3151 N N . ILE A 1 398 ? 6.833 -4.008 -13.227 1.00 94.69 398 ILE A N 1
ATOM 3152 C CA . ILE A 1 398 ? 6.550 -2.627 -13.610 1.00 94.69 398 ILE A CA 1
ATOM 3153 C C . ILE A 1 398 ? 7.849 -1.835 -13.536 1.00 94.69 398 ILE A C 1
ATOM 3155 O O . ILE A 1 398 ? 8.391 -1.634 -12.453 1.00 94.69 398 ILE A O 1
ATOM 3159 N N . LEU A 1 399 ? 8.307 -1.335 -14.676 1.00 92.75 399 LEU A N 1
ATOM 3160 C CA . LEU A 1 399 ? 9.476 -0.473 -14.776 1.00 92.75 399 LEU A CA 1
ATOM 3161 C C . LEU A 1 399 ? 9.008 0.948 -15.078 1.00 92.75 399 LEU A C 1
ATOM 3163 O O . LEU A 1 399 ? 8.342 1.197 -16.079 1.00 92.75 399 LEU A O 1
ATOM 3167 N N . ASP A 1 400 ? 9.309 1.883 -14.188 1.00 89.81 400 ASP A N 1
ATOM 3168 C CA . ASP A 1 400 ? 9.009 3.303 -14.347 1.00 89.81 400 ASP A CA 1
ATOM 3169 C C . ASP A 1 400 ? 10.328 4.070 -14.433 1.00 89.81 400 ASP A C 1
ATOM 3171 O O . ASP A 1 400 ? 10.912 4.447 -13.417 1.00 89.81 400 ASP A O 1
ATOM 3175 N N . LEU A 1 401 ? 10.815 4.228 -15.666 1.00 86.81 401 LEU A N 1
ATOM 3176 C CA . LEU A 1 401 ? 12.133 4.781 -15.962 1.00 86.81 401 LEU A CA 1
ATOM 3177 C C . LEU A 1 401 ? 12.037 6.288 -16.073 1.00 86.81 401 LEU A C 1
ATOM 3179 O O . LEU A 1 401 ? 11.383 6.788 -16.985 1.00 86.81 401 LEU A O 1
ATOM 3183 N N . ARG A 1 402 ? 12.624 7.017 -15.126 1.00 77.12 402 ARG A N 1
ATOM 3184 C CA . ARG A 1 402 ? 12.589 8.483 -15.114 1.00 77.12 402 ARG A CA 1
ATOM 3185 C C . ARG A 1 402 ? 13.938 9.082 -15.472 1.00 77.12 402 ARG A C 1
ATOM 3187 O O . ARG A 1 402 ? 14.992 8.610 -15.049 1.00 77.12 402 ARG A O 1
ATOM 3194 N N . HIS A 1 403 ? 13.867 10.205 -16.173 1.00 70.56 403 HIS A N 1
ATOM 3195 C CA . HIS A 1 403 ? 15.024 11.006 -16.514 1.00 70.56 403 HIS A CA 1
ATOM 3196 C C . HIS A 1 403 ? 15.339 12.010 -15.391 1.00 70.56 403 HIS A C 1
ATOM 3198 O O . HIS A 1 403 ? 14.693 13.048 -15.273 1.00 70.56 403 HIS A O 1
ATOM 3204 N N . TYR A 1 404 ? 16.316 11.696 -14.536 1.00 61.00 404 TYR A N 1
ATOM 3205 C CA . TYR A 1 404 ? 16.757 12.581 -13.435 1.00 61.00 404 TYR A CA 1
ATOM 3206 C C . TYR A 1 404 ? 18.012 13.403 -13.771 1.00 61.00 404 TYR A C 1
ATOM 3208 O O . TYR A 1 404 ? 18.480 14.204 -12.966 1.00 61.00 404 TYR A O 1
ATOM 3216 N N . SER A 1 405 ? 18.584 13.168 -14.949 1.00 61.69 405 SER A N 1
ATOM 3217 C CA . SER A 1 405 ? 19.850 13.723 -15.428 1.00 61.69 405 SER A CA 1
ATOM 3218 C C . SER A 1 405 ? 19.599 14.907 -16.376 1.00 61.69 405 SER A C 1
ATOM 3220 O O . SER A 1 405 ? 18.535 14.998 -16.982 1.00 61.69 405 SER A O 1
ATOM 3222 N N . LYS A 1 406 ? 20.572 15.816 -16.546 1.00 57.84 406 LYS A N 1
ATOM 3223 C CA . LYS A 1 406 ? 20.543 16.808 -17.647 1.00 57.84 406 LYS A CA 1
ATOM 3224 C C . LYS A 1 406 ? 20.836 16.174 -19.016 1.00 57.84 406 LYS A C 1
ATOM 3226 O O . LYS A 1 406 ? 20.489 16.752 -20.036 1.00 57.84 406 LYS A O 1
ATOM 3231 N N . TYR A 1 407 ? 21.461 14.998 -19.026 1.00 60.16 407 TYR A N 1
ATOM 3232 C CA . TYR A 1 407 ? 21.896 14.275 -20.221 1.00 60.16 407 TYR A CA 1
ATOM 3233 C C . TYR A 1 407 ? 21.090 12.991 -20.400 1.00 60.16 407 TYR A C 1
ATOM 3235 O O . TYR A 1 407 ? 21.032 12.200 -19.451 1.00 60.16 407 TYR A O 1
ATOM 3243 N N . ALA A 1 408 ? 20.537 12.793 -21.599 1.00 66.25 408 ALA A N 1
ATOM 3244 C CA . ALA A 1 408 ? 19.899 11.548 -22.029 1.00 66.25 408 ALA A CA 1
ATOM 3245 C C . ALA A 1 408 ? 20.798 10.330 -21.725 1.00 66.25 408 ALA A C 1
ATOM 3247 O O . ALA A 1 408 ? 22.022 10.432 -21.901 1.00 66.25 408 ALA A O 1
ATOM 3248 N N . PRO A 1 409 ? 20.262 9.194 -21.235 1.00 72.75 409 PRO A N 1
ATOM 3249 C CA . PRO A 1 409 ? 20.992 7.934 -21.296 1.00 72.75 409 PRO A CA 1
ATOM 3250 C C . PRO A 1 409 ? 21.283 7.591 -22.761 1.00 72.75 409 PRO A C 1
ATOM 3252 O O . PRO A 1 409 ? 20.547 7.998 -23.662 1.00 72.75 409 PRO A O 1
ATOM 3255 N N . SER A 1 410 ? 22.367 6.857 -23.005 1.00 85.50 410 SER A N 1
ATOM 3256 C CA . SER A 1 410 ? 22.598 6.312 -24.342 1.00 85.50 410 SER A CA 1
ATOM 3257 C C . SER A 1 410 ? 21.599 5.185 -24.637 1.00 85.50 410 SER A C 1
ATOM 3259 O O . SER A 1 410 ? 20.992 4.598 -23.731 1.00 85.50 410 SER A O 1
ATOM 3261 N N . TYR A 1 411 ? 21.423 4.858 -25.917 1.00 88.00 411 TYR A N 1
ATOM 3262 C CA . TYR A 1 411 ? 20.629 3.690 -26.298 1.00 88.00 411 TYR A CA 1
ATOM 3263 C C . TYR A 1 411 ? 21.248 2.397 -25.756 1.00 88.00 411 TYR A C 1
ATOM 3265 O O . TYR A 1 411 ? 20.511 1.545 -25.264 1.00 88.00 411 TYR A O 1
ATOM 3273 N N . ASP A 1 412 ? 22.579 2.287 -25.753 1.00 88.69 412 ASP A N 1
ATOM 3274 C CA . ASP A 1 412 ? 23.315 1.168 -25.161 1.00 88.69 412 ASP A CA 1
ATOM 3275 C C . ASP A 1 412 ? 23.001 1.005 -23.668 1.00 88.69 412 ASP A C 1
ATOM 3277 O O . ASP A 1 412 ? 22.672 -0.099 -23.230 1.00 88.69 412 ASP A O 1
ATOM 3281 N N . ASP A 1 413 ? 22.994 2.101 -22.895 1.00 87.50 413 ASP A N 1
ATOM 3282 C CA . ASP A 1 413 ? 22.609 2.076 -21.473 1.00 87.50 413 ASP A CA 1
ATOM 3283 C C . ASP A 1 413 ? 21.197 1.503 -21.296 1.00 87.50 413 ASP A C 1
ATOM 3285 O O . ASP A 1 413 ? 20.944 0.705 -20.394 1.00 87.50 413 ASP A O 1
ATOM 3289 N N . THR A 1 414 ? 20.273 1.890 -22.178 1.00 89.12 414 THR A N 1
ATOM 3290 C CA . THR A 1 414 ? 18.877 1.441 -22.126 1.00 89.12 414 THR A CA 1
ATOM 3291 C C . THR A 1 414 ? 18.746 -0.040 -22.467 1.00 89.12 414 THR A C 1
ATOM 3293 O O . THR A 1 414 ? 18.055 -0.771 -21.754 1.00 89.12 414 THR A O 1
ATOM 3296 N N . VAL A 1 415 ? 19.445 -0.516 -23.501 1.00 92.25 415 VAL A N 1
ATOM 3297 C CA . VAL A 1 415 ? 19.478 -1.941 -23.865 1.00 92.25 415 VAL A CA 1
ATOM 3298 C C . VAL A 1 415 ? 20.076 -2.770 -22.727 1.00 92.25 415 VAL A C 1
ATOM 3300 O O . VAL A 1 415 ? 19.459 -3.742 -22.286 1.00 92.25 415 VAL A O 1
ATOM 3303 N N . HIS A 1 416 ? 21.232 -2.366 -22.197 1.00 90.75 416 HIS A N 1
ATOM 3304 C CA . HIS A 1 416 ? 21.882 -3.054 -21.082 1.00 90.75 416 HIS A CA 1
ATOM 3305 C C . HIS A 1 416 ? 21.019 -3.065 -19.823 1.00 90.75 416 HIS A C 1
ATOM 3307 O O . HIS A 1 416 ? 20.948 -4.085 -19.135 1.00 90.75 416 HIS A O 1
ATOM 3313 N N . PHE A 1 417 ? 20.327 -1.964 -19.530 1.00 91.06 417 PHE A N 1
ATOM 3314 C CA . PHE A 1 417 ? 19.405 -1.890 -18.407 1.00 91.06 417 PHE A CA 1
ATOM 3315 C C . PHE A 1 417 ? 18.245 -2.880 -18.569 1.00 91.06 417 PHE A C 1
ATOM 3317 O O . PHE A 1 417 ? 17.998 -3.686 -17.667 1.00 91.06 417 PHE A O 1
ATOM 3324 N N . LEU A 1 418 ? 17.558 -2.856 -19.717 1.00 92.94 418 LEU A N 1
ATOM 3325 C CA . LEU A 1 418 ? 16.409 -3.724 -19.992 1.00 92.94 418 LEU A CA 1
ATOM 3326 C C . LEU A 1 418 ? 16.794 -5.210 -20.000 1.00 92.94 418 LEU A C 1
ATOM 3328 O O . LEU A 1 418 ? 16.010 -6.040 -19.540 1.00 92.94 418 LEU A O 1
ATOM 3332 N N . ALA A 1 419 ? 18.014 -5.543 -20.431 1.00 92.75 419 ALA A N 1
ATOM 3333 C CA . ALA A 1 419 ? 18.513 -6.916 -20.464 1.00 92.75 419 ALA A CA 1
ATOM 3334 C C . ALA A 1 419 ? 18.521 -7.606 -19.085 1.00 92.75 419 ALA A C 1
ATOM 3336 O O . ALA A 1 419 ? 18.431 -8.832 -19.018 1.00 92.75 419 ALA A O 1
ATOM 3337 N N . ASN A 1 420 ? 18.546 -6.845 -17.982 1.00 91.12 420 ASN A N 1
ATOM 3338 C CA . ASN A 1 420 ? 18.452 -7.391 -16.619 1.00 91.12 420 ASN A CA 1
ATOM 3339 C C . ASN A 1 420 ? 17.072 -7.989 -16.288 1.00 91.12 420 ASN A C 1
ATOM 3341 O O . ASN A 1 420 ? 16.924 -8.666 -15.273 1.00 91.12 420 ASN A O 1
ATOM 3345 N N . PHE A 1 421 ? 16.063 -7.751 -17.130 1.00 92.25 421 PHE A N 1
ATOM 3346 C CA . PHE A 1 421 ? 14.679 -8.195 -16.934 1.00 92.25 421 PHE A CA 1
ATOM 3347 C C . PHE A 1 421 ? 14.246 -9.254 -17.955 1.00 92.25 421 PHE A C 1
ATOM 3349 O O . PHE A 1 421 ? 13.053 -9.517 -18.115 1.00 92.25 421 PHE A O 1
ATOM 3356 N N . ASN A 1 422 ? 15.210 -9.887 -18.630 1.00 89.31 422 ASN A N 1
ATOM 3357 C CA . ASN A 1 422 ? 14.971 -10.861 -19.695 1.00 89.31 422 ASN A CA 1
ATOM 3358 C C . ASN A 1 422 ? 14.218 -12.136 -19.259 1.00 89.31 422 ASN A C 1
ATOM 3360 O O . ASN A 1 422 ? 13.794 -12.902 -20.122 1.00 89.31 422 ASN A O 1
ATOM 3364 N N . SER A 1 423 ? 14.053 -12.385 -17.956 1.00 87.25 423 SER A N 1
ATOM 3365 C CA . SER A 1 423 ? 13.312 -13.533 -17.422 1.00 87.25 423 SER A CA 1
ATOM 3366 C C . SER A 1 423 ? 11.797 -13.302 -17.371 1.00 87.25 423 SER A C 1
ATOM 3368 O O . SER A 1 423 ? 11.030 -14.267 -17.378 1.00 87.25 423 SER A O 1
ATOM 3370 N N . MET A 1 424 ? 11.348 -12.041 -17.366 1.00 92.88 424 MET A N 1
ATOM 3371 C CA . MET A 1 424 ? 9.934 -11.687 -17.223 1.00 92.88 424 MET A CA 1
ATOM 3372 C C . MET A 1 424 ? 9.098 -12.118 -18.433 1.00 92.88 424 MET A C 1
ATOM 3374 O O . MET A 1 424 ? 9.524 -12.035 -19.585 1.00 92.88 424 MET A O 1
ATOM 3378 N N . LYS A 1 425 ? 7.843 -12.502 -18.175 1.00 95.25 425 LYS A N 1
ATOM 3379 C CA . LYS A 1 425 ? 6.845 -12.808 -19.215 1.00 95.25 425 LYS A CA 1
ATOM 3380 C C . LYS A 1 425 ? 5.856 -11.670 -19.434 1.00 95.25 425 LYS A C 1
ATOM 3382 O O . LYS A 1 425 ? 5.331 -11.531 -20.540 1.00 95.25 425 LYS A O 1
ATOM 3387 N N . LYS A 1 426 ? 5.631 -10.842 -18.411 1.00 97.12 426 LYS A N 1
ATOM 3388 C CA . LYS A 1 426 ? 4.704 -9.710 -18.450 1.00 97.12 426 LYS A CA 1
ATOM 3389 C C . LYS A 1 426 ? 5.353 -8.454 -17.879 1.00 97.12 426 LYS A C 1
ATOM 3391 O O . LYS A 1 426 ? 5.893 -8.479 -16.779 1.00 97.12 426 LYS A O 1
ATOM 3396 N N . MET A 1 427 ? 5.270 -7.344 -18.603 1.00 96.56 427 MET A N 1
ATOM 3397 C CA . MET A 1 427 ? 5.889 -6.088 -18.192 1.00 96.56 427 MET A CA 1
ATOM 3398 C C . MET A 1 427 ? 4.983 -4.892 -18.479 1.00 96.56 427 MET A C 1
ATOM 3400 O O . MET A 1 427 ? 4.386 -4.789 -19.549 1.00 96.56 427 MET A O 1
ATOM 3404 N N . MET A 1 428 ? 4.917 -3.951 -17.538 1.00 95.81 428 MET A N 1
ATOM 3405 C CA . MET A 1 428 ? 4.525 -2.572 -17.823 1.00 95.81 428 MET A CA 1
ATOM 3406 C C . MET A 1 428 ? 5.772 -1.692 -17.822 1.00 95.81 428 MET A C 1
ATOM 3408 O O . MET A 1 428 ? 6.413 -1.549 -16.784 1.00 95.81 428 MET A O 1
ATOM 3412 N N . LEU A 1 429 ? 6.067 -1.047 -18.946 1.00 93.81 429 LEU A N 1
ATOM 3413 C CA . LEU A 1 429 ? 7.181 -0.115 -19.079 1.00 93.81 429 LEU A CA 1
ATOM 3414 C C . LEU A 1 429 ? 6.642 1.312 -19.206 1.00 93.81 429 LEU A C 1
ATOM 3416 O O . LEU A 1 429 ? 5.832 1.595 -20.086 1.00 93.81 429 LEU A O 1
ATOM 3420 N N . ARG A 1 430 ? 7.074 2.216 -18.324 1.00 90.56 430 ARG A N 1
ATOM 3421 C CA . ARG A 1 430 ? 6.897 3.665 -18.482 1.00 90.56 430 ARG A CA 1
ATOM 3422 C C . ARG A 1 430 ? 8.241 4.280 -18.847 1.00 90.56 430 ARG A C 1
ATOM 3424 O O . ARG A 1 430 ? 9.155 4.254 -18.024 1.00 90.56 430 ARG A O 1
ATOM 3431 N N . ILE A 1 431 ? 8.342 4.829 -20.049 1.00 86.31 431 ILE A N 1
ATOM 3432 C CA . ILE A 1 431 ? 9.588 5.354 -20.618 1.00 86.31 431 ILE A CA 1
ATOM 3433 C C . ILE A 1 431 ? 9.280 6.550 -21.529 1.00 86.31 431 ILE A C 1
ATOM 3435 O O . ILE A 1 431 ? 8.130 6.746 -21.939 1.00 86.31 431 ILE A O 1
ATOM 3439 N N . ASP A 1 432 ? 10.280 7.378 -21.806 1.00 79.38 432 ASP A N 1
ATOM 3440 C CA . ASP A 1 432 ? 10.157 8.453 -22.788 1.00 79.38 432 ASP A CA 1
ATOM 3441 C C . ASP A 1 432 ? 10.353 7.889 -24.211 1.00 79.38 432 ASP A C 1
ATOM 3443 O O . ASP A 1 432 ? 11.096 6.932 -24.414 1.00 79.38 432 ASP A O 1
ATOM 3447 N N . GLU A 1 433 ? 9.667 8.459 -25.210 1.00 73.31 433 GLU A N 1
ATOM 3448 C CA . GLU A 1 433 ? 9.659 7.933 -26.591 1.00 73.31 433 GLU A CA 1
ATOM 3449 C C . GLU A 1 433 ? 11.073 7.809 -27.185 1.00 73.31 433 GLU A C 1
ATOM 3451 O O . GLU A 1 433 ? 11.429 6.788 -27.767 1.00 73.31 433 GLU A O 1
ATOM 3456 N N . GLN A 1 434 ? 11.901 8.834 -26.977 1.00 74.25 434 GLN A N 1
ATOM 3457 C CA . GLN A 1 434 ? 13.264 8.906 -27.509 1.00 74.25 434 GLN A CA 1
ATOM 3458 C C . GLN A 1 434 ? 14.200 7.837 -26.931 1.00 74.25 434 GLN A C 1
ATOM 3460 O O . GLN A 1 434 ? 15.280 7.638 -27.465 1.00 74.25 434 GLN A O 1
ATOM 3465 N N . GLU A 1 435 ? 13.811 7.156 -25.853 1.00 78.44 435 GLU A N 1
ATOM 3466 C CA . GLU A 1 435 ? 14.624 6.113 -25.220 1.00 78.44 435 GLU A CA 1
ATOM 3467 C C . GLU A 1 435 ? 14.201 4.699 -25.658 1.00 78.44 435 GLU A C 1
ATOM 3469 O O . GLU A 1 435 ? 14.929 3.744 -25.404 1.00 78.44 435 GLU A O 1
ATOM 3474 N N . ILE A 1 436 ? 13.042 4.540 -26.316 1.00 86.12 436 ILE A N 1
ATOM 3475 C CA . ILE A 1 436 ? 12.510 3.225 -26.723 1.00 86.12 436 ILE A CA 1
ATOM 3476 C C . ILE A 1 436 ? 12.536 2.991 -28.240 1.00 86.12 436 ILE A C 1
ATOM 3478 O O . ILE A 1 436 ? 12.373 1.852 -28.676 1.00 86.12 436 ILE A O 1
ATOM 3482 N N . ILE A 1 437 ? 12.754 4.030 -29.054 1.00 88.69 437 ILE A N 1
ATOM 3483 C CA . ILE A 1 437 ? 12.947 3.910 -30.509 1.00 88.69 437 ILE A CA 1
ATOM 3484 C C . ILE A 1 437 ? 14.444 3.729 -30.804 1.00 88.69 437 ILE A C 1
ATOM 3486 O O . ILE A 1 437 ? 15.190 4.694 -30.936 1.00 88.69 437 ILE A O 1
ATOM 3490 N N . PHE A 1 438 ? 14.898 2.478 -30.894 1.00 90.19 438 PHE A N 1
ATOM 3491 C CA . PHE A 1 438 ? 16.298 2.119 -31.094 1.00 90.19 438 PHE A CA 1
ATOM 3492 C C . PHE A 1 438 ? 16.718 2.286 -32.567 1.00 90.19 438 PHE A C 1
ATOM 3494 O O . PHE A 1 438 ? 16.132 1.664 -33.468 1.00 90.19 438 PHE A O 1
ATOM 3501 N N . PRO A 1 439 ? 17.765 3.080 -32.855 1.00 90.38 439 PRO A N 1
ATOM 3502 C CA . PRO A 1 439 ? 18.235 3.286 -34.219 1.00 90.38 439 PRO A CA 1
ATOM 3503 C C . PRO A 1 439 ? 18.876 2.012 -34.796 1.00 90.38 439 PRO A C 1
ATOM 3505 O O . PRO A 1 439 ? 19.292 1.107 -34.070 1.00 90.38 439 PRO A O 1
ATOM 3508 N N . ARG A 1 440 ? 18.939 1.916 -36.132 1.00 89.38 440 ARG A N 1
ATOM 3509 C CA . ARG A 1 440 ? 19.378 0.696 -36.846 1.00 89.38 440 ARG A CA 1
ATOM 3510 C C . ARG A 1 440 ? 20.773 0.222 -36.437 1.00 89.38 440 ARG A C 1
ATOM 3512 O O . ARG A 1 440 ? 20.988 -0.976 -36.326 1.00 89.38 440 ARG A O 1
ATOM 3519 N N . ASN A 1 441 ? 21.702 1.143 -36.184 1.00 92.12 441 ASN A N 1
ATOM 3520 C CA . ASN A 1 441 ? 23.047 0.799 -35.724 1.00 92.12 441 ASN A CA 1
ATOM 3521 C C . ASN A 1 441 ? 23.006 0.016 -34.402 1.00 92.12 441 ASN A C 1
ATOM 3523 O O . ASN A 1 441 ? 23.617 -1.040 -34.338 1.00 92.12 441 ASN A O 1
ATOM 3527 N N . ILE A 1 442 ? 22.216 0.464 -33.417 1.00 94.12 442 ILE A N 1
ATOM 3528 C CA . ILE A 1 442 ? 22.044 -0.233 -32.130 1.00 94.12 442 ILE A CA 1
ATOM 3529 C C . ILE A 1 442 ? 21.400 -1.603 -32.339 1.00 94.12 442 ILE A C 1
ATOM 3531 O O . ILE A 1 442 ? 21.839 -2.595 -31.764 1.00 94.12 442 ILE A O 1
ATOM 3535 N N . ARG A 1 443 ? 20.390 -1.683 -33.213 1.00 92.88 443 ARG A N 1
ATOM 3536 C CA . ARG A 1 443 ? 19.705 -2.946 -33.523 1.00 92.88 443 ARG A CA 1
ATOM 3537 C C . ARG A 1 443 ? 20.596 -3.978 -34.220 1.00 92.88 443 ARG A C 1
ATOM 3539 O O . ARG A 1 443 ? 20.348 -5.171 -34.078 1.00 92.88 443 ARG A O 1
ATOM 3546 N N . ASN A 1 444 ? 21.623 -3.516 -34.933 1.00 91.62 444 ASN A N 1
ATOM 3547 C CA . ASN A 1 444 ? 22.604 -4.361 -35.611 1.00 91.62 444 ASN A CA 1
ATOM 3548 C C . ASN A 1 444 ? 23.770 -4.772 -34.698 1.00 91.62 444 ASN A C 1
ATOM 3550 O O . ASN A 1 444 ? 24.401 -5.794 -34.952 1.00 91.62 444 ASN A O 1
ATOM 3554 N N . THR A 1 445 ? 24.083 -3.984 -33.664 1.00 93.75 445 THR A N 1
ATOM 3555 C CA . THR A 1 445 ? 25.199 -4.258 -32.742 1.00 93.75 445 THR A CA 1
ATOM 3556 C C . THR A 1 445 ? 24.770 -4.994 -31.478 1.00 93.75 445 THR A C 1
ATOM 3558 O O . THR A 1 445 ? 25.560 -5.744 -30.910 1.00 93.75 445 THR A O 1
ATOM 3561 N N . CYS A 1 446 ? 23.537 -4.789 -31.020 1.00 94.00 446 CYS A N 1
ATOM 3562 C CA . CYS A 1 446 ? 23.031 -5.349 -29.775 1.00 94.00 446 CYS A CA 1
ATOM 3563 C C . CYS A 1 446 ? 22.035 -6.486 -30.023 1.00 94.00 446 CYS A C 1
ATOM 3565 O O . CYS A 1 446 ? 21.291 -6.497 -31.000 1.00 94.00 446 CYS A O 1
ATOM 3567 N N . SER A 1 447 ? 21.975 -7.433 -29.088 1.00 94.44 447 SER A N 1
ATOM 3568 C CA . SER A 1 447 ? 20.903 -8.432 -29.059 1.00 94.44 447 SER A CA 1
ATOM 3569 C C . SER A 1 447 ? 19.622 -7.854 -28.437 1.00 94.44 447 SER A C 1
ATOM 3571 O O . SER A 1 447 ? 19.720 -6.978 -27.572 1.00 94.44 447 SER A O 1
ATOM 3573 N N . PRO A 1 448 ? 18.432 -8.372 -28.802 1.00 95.69 448 PRO A N 1
ATOM 3574 C CA . PRO A 1 448 ? 17.172 -8.043 -28.139 1.00 95.69 448 PRO A CA 1
ATOM 3575 C C . PRO A 1 448 ? 17.256 -8.193 -26.609 1.00 95.69 448 PRO A C 1
ATOM 3577 O O . PRO A 1 448 ? 17.553 -9.292 -26.133 1.00 95.69 448 PRO A O 1
ATOM 3580 N N . PRO A 1 449 ? 16.991 -7.141 -25.812 1.00 95.44 449 PRO A N 1
ATOM 3581 C CA . PRO A 1 449 ? 17.137 -7.207 -24.358 1.00 95.44 449 PRO A CA 1
ATOM 3582 C C . PRO A 1 449 ? 16.020 -7.993 -23.656 1.00 95.44 449 PRO A C 1
ATOM 3584 O O . PRO A 1 449 ? 16.224 -8.474 -22.543 1.00 95.44 449 PRO A O 1
ATOM 3587 N N . LEU A 1 450 ? 14.842 -8.155 -24.272 1.00 95.81 450 LEU A N 1
ATOM 3588 C CA . LEU A 1 450 ? 13.673 -8.799 -23.655 1.00 95.81 450 LEU A CA 1
ATOM 3589 C C . LEU A 1 450 ? 13.167 -10.003 -24.477 1.00 95.81 450 LEU A C 1
ATOM 3591 O O . LEU A 1 450 ? 11.979 -10.078 -24.802 1.00 95.81 450 LEU A O 1
ATOM 3595 N N . PRO A 1 451 ? 14.026 -10.993 -24.795 1.00 94.44 451 PRO A N 1
ATOM 3596 C CA . PRO A 1 451 ? 13.713 -12.058 -25.749 1.00 94.44 451 PRO A CA 1
ATOM 3597 C C . PRO A 1 451 ? 12.552 -12.959 -25.318 1.00 94.44 451 PRO A C 1
ATOM 3599 O O . PRO A 1 451 ? 11.887 -13.538 -26.168 1.00 94.44 451 PRO A O 1
ATOM 3602 N N . ASN A 1 452 ? 12.282 -13.075 -24.016 1.00 93.62 452 ASN A N 1
ATOM 3603 C CA . ASN A 1 452 ? 11.265 -13.972 -23.461 1.00 93.62 452 ASN A CA 1
ATOM 3604 C C . ASN A 1 452 ? 9.925 -13.295 -23.142 1.00 93.62 452 ASN A C 1
ATOM 3606 O O . ASN A 1 452 ? 9.007 -13.985 -22.677 1.00 93.62 452 ASN A O 1
ATOM 3610 N N . LEU A 1 453 ? 9.828 -11.976 -23.324 1.00 96.69 453 LEU A N 1
ATOM 3611 C CA . LEU A 1 453 ? 8.668 -11.192 -22.923 1.00 96.69 453 LEU A CA 1
ATOM 3612 C C . LEU A 1 453 ? 7.486 -11.460 -23.865 1.00 96.69 453 LEU A C 1
ATOM 3614 O O . LEU A 1 453 ? 7.614 -11.315 -25.076 1.00 96.69 453 LEU A O 1
ATOM 3618 N N . LYS A 1 454 ? 6.325 -11.815 -23.301 1.00 96.19 454 LYS A N 1
ATOM 3619 C CA . LYS A 1 454 ? 5.099 -12.140 -24.054 1.00 96.19 454 LYS A CA 1
ATOM 3620 C C . LYS A 1 454 ? 4.073 -11.013 -24.034 1.00 96.19 454 LYS A C 1
ATOM 3622 O O . LYS A 1 454 ? 3.362 -10.797 -25.013 1.00 96.19 454 LYS A O 1
ATOM 3627 N N . HIS A 1 455 ? 3.987 -10.284 -22.923 1.00 96.75 455 HIS A N 1
ATOM 3628 C CA . HIS A 1 455 ? 2.975 -9.249 -22.728 1.00 96.75 455 HIS A CA 1
ATOM 3629 C C . HIS A 1 455 ? 3.620 -7.937 -22.292 1.00 96.75 455 HIS A C 1
ATOM 3631 O O . HIS A 1 455 ? 4.161 -7.849 -21.189 1.00 96.75 455 HIS A O 1
ATOM 3637 N N . LEU A 1 456 ? 3.519 -6.907 -23.132 1.00 95.81 456 LEU A N 1
ATOM 3638 C CA . LEU A 1 456 ? 4.058 -5.581 -22.852 1.00 95.81 456 LEU A CA 1
ATOM 3639 C C . LEU A 1 456 ? 2.932 -4.552 -22.829 1.00 95.81 456 LEU A C 1
ATOM 3641 O O . LEU A 1 456 ? 2.173 -4.406 -23.786 1.00 95.81 456 LEU A O 1
ATOM 3645 N N . LYS A 1 457 ? 2.861 -3.797 -21.734 1.00 94.75 457 LYS A N 1
ATOM 3646 C CA . LYS A 1 457 ? 2.103 -2.553 -21.661 1.00 94.75 457 LYS A CA 1
ATOM 3647 C C . LYS A 1 457 ? 3.064 -1.374 -21.633 1.00 94.75 457 LYS A C 1
ATOM 3649 O O . LYS A 1 457 ? 3.719 -1.136 -20.620 1.00 94.75 457 LYS A O 1
ATOM 3654 N N . LEU A 1 458 ? 3.115 -0.621 -22.719 1.00 91.50 458 LEU A N 1
ATOM 3655 C CA . LEU A 1 458 ? 3.987 0.532 -22.861 1.00 91.50 458 LEU A CA 1
ATOM 3656 C C . LEU A 1 458 ? 3.217 1.818 -22.552 1.00 91.50 458 LEU A C 1
ATOM 3658 O O . LEU A 1 458 ? 2.150 2.070 -23.112 1.00 91.50 458 LEU A O 1
ATOM 3662 N N . LYS A 1 459 ? 3.762 2.633 -21.648 1.00 89.12 459 LYS A N 1
ATOM 3663 C CA . LYS A 1 459 ? 3.268 3.978 -21.346 1.00 89.12 459 LYS A CA 1
ATOM 3664 C C . LYS A 1 459 ? 4.310 5.011 -21.739 1.00 89.12 459 LYS A C 1
ATOM 3666 O O . LYS A 1 459 ? 5.381 5.049 -21.132 1.00 89.12 459 LYS A O 1
ATOM 3671 N N . ILE A 1 460 ? 3.970 5.869 -22.692 1.00 82.19 460 ILE A N 1
ATOM 3672 C CA . ILE A 1 460 ? 4.879 6.893 -23.217 1.00 82.19 460 ILE A CA 1
ATOM 3673 C C . ILE A 1 460 ? 4.496 8.251 -22.622 1.00 82.19 460 ILE A C 1
ATOM 3675 O O . ILE A 1 460 ? 3.317 8.612 -22.596 1.00 82.19 460 ILE A O 1
ATOM 3679 N N . ARG A 1 461 ? 5.481 8.985 -22.082 1.00 72.38 461 ARG A N 1
ATOM 3680 C CA . ARG A 1 461 ? 5.249 10.264 -21.376 1.00 72.38 461 ARG A CA 1
ATOM 3681 C C . ARG A 1 461 ? 5.151 11.492 -22.282 1.00 72.38 461 ARG A C 1
ATOM 3683 O O . ARG A 1 461 ? 4.876 12.573 -21.777 1.00 72.38 461 ARG A O 1
ATOM 3690 N N . ARG A 1 462 ? 5.425 11.374 -23.578 1.00 68.38 462 ARG A N 1
ATOM 3691 C CA . ARG A 1 462 ? 5.398 12.491 -24.534 1.00 68.38 462 ARG A CA 1
ATOM 3692 C C . ARG A 1 462 ? 4.644 12.091 -25.798 1.00 68.38 462 ARG A C 1
ATOM 3694 O O . ARG A 1 462 ? 4.295 10.925 -25.962 1.00 68.38 462 ARG A O 1
ATOM 3701 N N . GLU A 1 463 ? 4.359 13.086 -26.632 1.00 63.62 463 GLU A N 1
ATOM 3702 C CA . GLU A 1 463 ? 3.697 12.911 -27.924 1.00 63.62 463 GLU A CA 1
ATOM 3703 C C . GLU A 1 463 ? 4.455 11.908 -28.792 1.00 63.62 463 GLU A C 1
ATOM 3705 O O . GLU A 1 463 ? 5.681 11.940 -28.835 1.00 63.62 463 GLU A O 1
ATOM 3710 N N . LEU A 1 464 ? 3.706 11.018 -29.437 1.00 65.06 464 LEU A N 1
ATOM 3711 C CA . LEU A 1 464 ? 4.232 9.924 -30.238 1.00 65.06 464 LEU A CA 1
ATOM 3712 C C . LEU A 1 464 ? 4.356 10.407 -31.685 1.00 65.06 464 LEU A C 1
ATOM 3714 O O . LEU A 1 464 ? 3.342 10.651 -32.336 1.00 65.06 464 LEU A O 1
ATOM 3718 N N . LYS A 1 465 ? 5.583 10.578 -32.178 1.00 66.94 465 LYS A N 1
ATOM 3719 C CA . LYS A 1 465 ? 5.847 11.134 -33.512 1.00 66.94 465 LYS A CA 1
ATOM 3720 C C . LYS A 1 465 ? 5.664 10.097 -34.613 1.00 66.94 465 LYS A C 1
ATOM 3722 O O . LYS A 1 465 ? 5.128 10.419 -35.670 1.00 66.94 465 LYS A O 1
ATOM 3727 N N . THR A 1 466 ? 6.096 8.860 -34.372 1.00 73.00 466 THR A N 1
ATOM 3728 C CA . THR A 1 466 ? 6.153 7.809 -35.400 1.00 73.00 466 THR A CA 1
ATOM 3729 C C . THR A 1 466 ? 5.750 6.445 -34.835 1.00 73.00 466 THR A C 1
ATOM 3731 O O . THR A 1 466 ? 6.546 5.692 -34.280 1.00 73.00 466 THR A O 1
ATOM 3734 N N . LYS A 1 467 ? 4.474 6.077 -35.019 1.00 77.12 467 LYS A N 1
ATOM 3735 C CA . LYS A 1 467 ? 3.934 4.796 -34.528 1.00 77.12 467 LYS A CA 1
ATOM 3736 C C . LYS A 1 467 ? 4.639 3.571 -35.126 1.00 77.12 467 LYS A C 1
ATOM 3738 O O . LYS A 1 467 ? 4.908 2.627 -34.393 1.00 77.12 467 LYS A O 1
ATOM 3743 N N . SER A 1 468 ? 4.957 3.603 -36.422 1.00 80.06 468 SER A N 1
ATOM 3744 C CA . SER A 1 468 ? 5.609 2.482 -37.117 1.00 80.06 468 SER A CA 1
ATOM 3745 C C . SER A 1 468 ? 7.021 2.217 -36.589 1.00 80.06 468 SER A C 1
ATOM 3747 O O . SER A 1 468 ? 7.358 1.085 -36.269 1.00 80.06 468 SER A O 1
ATOM 3749 N N . GLU A 1 469 ? 7.835 3.266 -36.424 1.00 83.56 469 GLU A N 1
ATOM 3750 C CA . GLU A 1 469 ? 9.212 3.128 -35.925 1.00 83.56 469 GLU A CA 1
ATOM 3751 C C . GLU A 1 469 ? 9.247 2.613 -34.483 1.00 83.56 469 GLU A C 1
ATOM 3753 O O . GLU A 1 469 ? 10.116 1.818 -34.116 1.00 83.56 469 GLU A O 1
ATOM 3758 N N . LEU A 1 470 ? 8.279 3.041 -33.668 1.00 86.56 470 LEU A N 1
ATOM 3759 C CA . LEU A 1 470 ? 8.093 2.520 -32.322 1.00 86.56 470 LEU A CA 1
ATOM 3760 C C . LEU A 1 470 ? 7.762 1.028 -32.336 1.00 86.56 470 LEU A C 1
ATOM 3762 O O . LEU A 1 470 ? 8.357 0.278 -31.567 1.00 86.56 470 LEU A O 1
ATOM 3766 N N . GLU A 1 471 ? 6.816 0.602 -33.172 1.00 86.62 471 GLU A N 1
ATOM 3767 C CA . GLU A 1 471 ? 6.435 -0.807 -33.281 1.00 86.62 471 GLU A CA 1
ATOM 3768 C C . GLU A 1 471 ? 7.638 -1.663 -33.693 1.00 86.62 471 GLU A C 1
ATOM 3770 O O . GLU A 1 471 ? 7.978 -2.597 -32.966 1.00 86.62 471 GLU A O 1
ATOM 3775 N N . ASP A 1 472 ? 8.355 -1.290 -34.756 1.00 89.12 472 ASP A N 1
ATOM 3776 C CA . ASP A 1 472 ? 9.560 -1.997 -35.219 1.00 89.12 472 ASP A CA 1
ATOM 3777 C C . ASP A 1 472 ? 10.626 -2.115 -34.125 1.00 89.12 472 ASP A C 1
ATOM 3779 O O . ASP A 1 472 ? 11.261 -3.159 -33.944 1.00 89.12 472 ASP A O 1
ATOM 3783 N N . SER A 1 473 ? 10.834 -1.029 -33.380 1.00 92.06 473 SER A N 1
ATOM 3784 C CA . SER A 1 473 ? 11.781 -0.993 -32.271 1.00 92.06 473 SER A CA 1
ATOM 3785 C C . SER A 1 473 ? 11.349 -1.894 -31.109 1.00 92.06 473 SER A C 1
ATOM 3787 O O . SER A 1 473 ? 12.164 -2.630 -30.550 1.00 92.06 473 SER A O 1
ATOM 3789 N N . VAL A 1 474 ? 10.060 -1.882 -30.758 1.00 92.88 474 VAL A N 1
ATOM 3790 C CA . VAL A 1 474 ? 9.488 -2.723 -29.697 1.00 92.88 474 VAL A CA 1
ATOM 3791 C C . VAL A 1 474 ? 9.552 -4.203 -30.073 1.00 92.88 474 VAL A C 1
ATOM 3793 O O . VAL A 1 474 ? 9.898 -5.018 -29.218 1.00 92.88 474 VAL A O 1
ATOM 3796 N N . TYR A 1 475 ? 9.285 -4.557 -31.332 1.00 92.12 475 TYR A N 1
ATOM 3797 C CA . TYR A 1 475 ? 9.395 -5.935 -31.815 1.00 92.12 475 TYR A CA 1
ATOM 3798 C C . TYR A 1 475 ? 10.838 -6.430 -31.845 1.00 92.12 475 TYR A C 1
ATOM 3800 O O . TYR A 1 475 ? 11.093 -7.569 -31.459 1.00 92.12 475 TYR A O 1
ATOM 3808 N N . TRP A 1 476 ? 11.795 -5.577 -32.222 1.00 95.12 476 TRP A N 1
ATOM 3809 C CA . TRP A 1 476 ? 13.210 -5.908 -32.055 1.00 95.12 476 TRP A CA 1
ATOM 3810 C C . TRP A 1 476 ? 13.568 -6.094 -30.576 1.00 95.12 476 TRP A C 1
ATOM 3812 O O . TRP A 1 476 ? 14.276 -7.032 -30.233 1.00 95.12 476 TRP A O 1
ATOM 3822 N N . CYS A 1 477 ? 13.059 -5.236 -29.689 1.00 95.06 477 CYS A N 1
ATOM 3823 C CA . CYS A 1 477 ? 13.358 -5.281 -28.260 1.00 95.06 477 CYS A CA 1
ATOM 3824 C C . CYS A 1 477 ? 12.821 -6.558 -27.579 1.00 95.06 477 CYS A C 1
ATOM 3826 O O . CYS A 1 477 ? 13.511 -7.170 -26.757 1.00 95.06 477 CYS A O 1
ATOM 3828 N N . ALA A 1 478 ? 11.600 -6.965 -27.941 1.00 95.88 478 ALA A N 1
ATOM 3829 C CA . ALA A 1 478 ? 10.881 -8.117 -27.407 1.00 95.88 478 ALA A CA 1
ATOM 3830 C C . ALA A 1 478 ? 10.339 -9.015 -28.543 1.00 95.88 478 ALA A C 1
ATOM 3832 O O . ALA A 1 478 ? 9.145 -8.986 -28.844 1.00 95.88 478 ALA A O 1
ATOM 3833 N N . PRO A 1 479 ? 11.180 -9.854 -29.170 1.00 95.12 479 PRO A N 1
ATOM 3834 C CA . PRO A 1 479 ? 10.799 -10.640 -30.349 1.00 95.12 479 PRO A CA 1
ATOM 3835 C C . PRO A 1 479 ? 9.714 -11.701 -30.095 1.00 95.12 479 PRO A C 1
ATOM 3837 O O . PRO A 1 479 ? 9.024 -12.106 -31.028 1.00 95.12 479 PRO A O 1
ATOM 3840 N N . SER A 1 480 ? 9.525 -12.143 -28.847 1.00 95.44 480 SER A N 1
ATOM 3841 C CA . SER A 1 480 ? 8.506 -13.143 -28.470 1.00 95.44 480 SER A CA 1
ATOM 3842 C C . SER A 1 480 ? 7.151 -12.538 -28.074 1.00 95.44 480 SER A C 1
ATOM 3844 O O . SER A 1 480 ? 6.334 -13.215 -27.443 1.00 95.44 480 SER A O 1
ATOM 3846 N N . LEU A 1 481 ? 6.911 -11.263 -28.387 1.00 95.81 481 LEU A N 1
ATOM 3847 C CA . LEU A 1 481 ? 5.722 -10.551 -27.938 1.00 95.81 481 LEU A CA 1
ATOM 3848 C C . LEU A 1 481 ? 4.437 -11.112 -28.575 1.00 95.81 481 LEU A C 1
ATOM 3850 O O . LEU A 1 481 ? 4.316 -11.228 -29.791 1.00 95.81 481 LEU A O 1
ATOM 3854 N N . GLU A 1 482 ? 3.452 -11.424 -27.735 1.00 94.81 482 GLU A N 1
ATOM 3855 C CA . GLU A 1 482 ? 2.120 -11.903 -28.131 1.00 94.81 482 GLU A CA 1
ATOM 3856 C C . GLU A 1 482 ? 1.068 -10.784 -28.043 1.00 94.81 482 GLU A C 1
ATOM 3858 O O . GLU A 1 482 ? 0.093 -10.752 -28.805 1.00 94.81 482 GLU A O 1
ATOM 3863 N N . THR A 1 483 ? 1.243 -9.861 -27.090 1.00 93.38 483 THR A N 1
ATOM 3864 C CA . THR A 1 483 ? 0.334 -8.727 -26.888 1.00 93.38 483 THR A CA 1
ATOM 3865 C C . THR A 1 483 ? 1.089 -7.441 -26.583 1.00 93.38 483 THR A C 1
ATOM 3867 O O . THR A 1 483 ? 1.899 -7.408 -25.649 1.00 93.38 483 THR A O 1
ATOM 3870 N N . LEU A 1 484 ? 0.708 -6.367 -27.274 1.00 91.56 484 LEU A N 1
ATOM 3871 C CA . LEU A 1 484 ? 1.169 -5.005 -27.027 1.00 91.56 484 LEU A CA 1
ATOM 3872 C C . LEU A 1 484 ? -0.025 -4.109 -26.668 1.00 91.56 484 LEU A C 1
ATOM 3874 O O . LEU A 1 484 ? -1.001 -4.014 -27.416 1.00 91.56 484 LEU A O 1
ATOM 3878 N N . GLU A 1 485 ? 0.041 -3.454 -25.510 1.00 89.56 485 GLU A N 1
ATOM 3879 C CA . GLU A 1 485 ? -0.889 -2.389 -25.121 1.00 89.56 485 GLU A CA 1
ATOM 3880 C C . GLU A 1 485 ? -0.135 -1.061 -25.061 1.00 89.56 485 GLU A C 1
ATOM 3882 O O . GLU A 1 485 ? 0.795 -0.913 -24.269 1.00 89.56 485 GLU A O 1
ATOM 3887 N N . LEU A 1 486 ? -0.556 -0.095 -25.874 1.00 85.62 486 LEU A N 1
ATOM 3888 C CA . LEU A 1 486 ? 0.007 1.250 -25.919 1.00 85.62 486 LEU A CA 1
ATOM 3889 C C . LEU A 1 486 ? -0.936 2.224 -25.202 1.00 85.62 486 LEU A C 1
ATOM 3891 O O . LEU A 1 486 ? -2.140 2.260 -25.470 1.00 85.62 486 LEU A O 1
ATOM 3895 N N . ASP A 1 487 ? -0.377 3.004 -24.281 1.00 80.94 487 ASP A N 1
ATOM 3896 C CA . ASP A 1 487 ? -1.067 4.052 -23.524 1.00 80.94 487 ASP A CA 1
ATOM 3897 C C . ASP A 1 487 ? -0.225 5.333 -23.600 1.00 80.94 487 ASP A C 1
ATOM 3899 O O . ASP A 1 487 ? 0.798 5.477 -22.924 1.00 80.94 487 ASP A O 1
ATOM 3903 N N . VAL A 1 488 ? -0.621 6.234 -24.497 1.00 67.00 488 VAL A N 1
ATOM 3904 C CA . VAL A 1 488 ? 0.093 7.487 -24.768 1.00 67.00 488 VAL A CA 1
ATOM 3905 C C . VAL A 1 488 ? -0.516 8.582 -23.903 1.00 67.00 488 VAL A C 1
ATOM 3907 O O . VAL A 1 488 ? -1.719 8.841 -23.974 1.00 67.00 488 VAL A O 1
ATOM 3910 N N . MET A 1 489 ? 0.301 9.221 -23.063 1.00 57.31 489 MET A N 1
ATOM 3911 C CA . MET A 1 489 ? -0.145 10.369 -22.276 1.00 57.31 489 MET A CA 1
ATOM 3912 C C . MET A 1 489 ? 0.072 11.656 -23.081 1.00 57.31 489 MET A C 1
ATOM 3914 O O . MET A 1 489 ? 1.168 12.210 -23.082 1.00 57.31 489 MET A O 1
ATOM 3918 N N . GLU A 1 490 ? -0.972 12.149 -23.751 1.00 48.91 490 GLU A N 1
ATOM 3919 C CA . GLU A 1 490 ? -0.967 13.495 -24.336 1.00 48.91 490 GLU A CA 1
ATOM 3920 C C . GLU A 1 490 ? -1.065 14.540 -23.216 1.00 48.91 490 GLU A C 1
ATOM 3922 O O . GLU A 1 490 ? -2.094 14.684 -22.555 1.00 48.91 490 GLU A O 1
ATOM 3927 N N . TYR A 1 491 ? 0.014 15.288 -22.982 1.00 42.00 491 TYR A N 1
ATOM 3928 C CA . TYR A 1 491 ? 0.044 16.327 -21.945 1.00 42.00 491 TYR A CA 1
ATOM 3929 C C . TYR A 1 491 ? -0.761 17.592 -22.306 1.00 42.00 491 TYR A C 1
ATOM 3931 O O . TYR A 1 491 ? -0.957 18.433 -21.432 1.00 42.00 491 TYR A O 1
ATOM 3939 N N . CYS A 1 492 ? -1.287 17.718 -23.533 1.00 34.88 492 CYS A N 1
ATOM 3940 C CA . CYS A 1 492 ? -1.988 18.932 -23.978 1.00 34.88 492 CYS A CA 1
ATOM 3941 C C . CYS A 1 492 ? -3.514 18.826 -24.112 1.00 34.88 492 CYS A C 1
ATOM 3943 O O . CYS A 1 492 ? -4.152 19.851 -24.298 1.00 34.88 492 CYS A O 1
ATOM 3945 N N . ASN A 1 493 ? -4.139 17.659 -23.953 1.00 32.53 493 ASN A N 1
ATOM 3946 C CA . ASN A 1 493 ? -5.597 17.525 -23.848 1.00 32.53 493 ASN A CA 1
ATOM 3947 C C . ASN A 1 493 ? -5.888 16.217 -23.112 1.00 32.53 493 ASN A C 1
ATOM 3949 O O . ASN A 1 493 ? -5.257 15.216 -23.412 1.00 32.53 493 ASN A O 1
ATOM 3953 N N . ARG A 1 494 ? -6.821 16.185 -22.151 1.00 35.62 494 ARG A N 1
ATOM 3954 C CA . ARG A 1 494 ? -7.177 14.986 -21.354 1.00 35.62 494 ARG A CA 1
ATOM 3955 C C . ARG A 1 494 ? -7.831 13.863 -22.195 1.00 35.62 494 ARG A C 1
ATOM 3957 O O . ARG A 1 494 ? -8.938 13.427 -21.887 1.00 35.62 494 ARG A O 1
ATOM 3964 N N . LYS A 1 495 ? -7.185 13.395 -23.261 1.00 34.12 495 LYS A N 1
ATOM 3965 C CA . LYS A 1 495 ? -7.574 12.245 -24.073 1.00 34.12 495 LYS A CA 1
ATOM 3966 C C . LYS A 1 495 ? -6.574 11.124 -23.803 1.00 34.12 495 LYS A C 1
ATOM 3968 O O . LYS A 1 495 ? -5.400 11.220 -24.127 1.00 34.12 495 LYS A O 1
ATOM 3973 N N . HIS A 1 496 ? -7.050 10.062 -23.162 1.00 40.28 496 HIS A N 1
ATOM 3974 C CA . HIS A 1 496 ? -6.293 8.823 -23.017 1.00 40.28 496 HIS A CA 1
ATOM 3975 C C . HIS A 1 496 ? -6.556 7.955 -24.249 1.00 40.28 496 HIS A C 1
ATOM 3977 O O . HIS A 1 496 ? -7.652 7.412 -24.386 1.00 40.28 496 HIS A O 1
ATOM 3983 N N . LEU A 1 497 ? -5.573 7.811 -25.139 1.00 41.31 497 LEU A N 1
ATOM 3984 C CA . LEU A 1 497 ? -5.634 6.807 -26.200 1.00 41.31 497 LEU A CA 1
ATOM 3985 C C . LEU A 1 497 ? -5.088 5.484 -25.663 1.00 41.31 497 LEU A C 1
ATOM 3987 O O . LEU A 1 497 ? -3.893 5.337 -25.415 1.00 41.31 497 LEU A O 1
ATOM 3991 N N . LYS A 1 498 ? -5.991 4.517 -25.479 1.00 42.34 498 LYS A N 1
ATOM 3992 C CA . LYS A 1 498 ? -5.656 3.141 -25.116 1.00 42.34 498 LYS A CA 1
ATOM 3993 C C . LYS A 1 498 ? -5.825 2.262 -26.347 1.00 42.34 498 LYS A C 1
ATOM 3995 O O . LYS A 1 498 ? -6.950 2.004 -26.766 1.00 42.34 498 LYS A O 1
ATOM 4000 N N . VAL A 1 499 ? -4.718 1.788 -26.906 1.00 48.66 499 VAL A N 1
ATOM 4001 C CA . VAL A 1 499 ? -4.725 0.890 -28.066 1.00 48.66 499 VAL A CA 1
ATOM 4002 C C . VAL A 1 499 ? -4.236 -0.480 -27.611 1.00 48.66 499 VAL A C 1
ATOM 4004 O O . VAL A 1 499 ? -3.151 -0.602 -27.047 1.00 48.66 499 VAL A O 1
ATOM 4007 N N . LYS A 1 500 ? -5.048 -1.520 -27.819 1.00 40.22 500 LYS A N 1
ATOM 4008 C CA . LYS A 1 500 ? -4.695 -2.911 -27.505 1.00 40.22 500 LYS A CA 1
ATOM 4009 C C . LYS A 1 500 ? -4.600 -3.695 -28.805 1.00 40.22 500 LYS A C 1
ATOM 4011 O O . LYS A 1 500 ? -5.577 -3.744 -29.544 1.00 40.22 500 LYS A O 1
ATOM 4016 N N . MET A 1 501 ? -3.449 -4.304 -29.066 1.00 44.53 501 MET A N 1
ATOM 4017 C CA . MET A 1 501 ? -3.179 -5.037 -30.305 1.00 44.53 501 MET A CA 1
ATOM 4018 C C . MET A 1 501 ? -2.854 -6.503 -29.985 1.00 44.53 501 MET A C 1
ATOM 4020 O O . MET A 1 501 ? -2.174 -6.797 -28.997 1.00 44.53 501 MET A O 1
ATOM 4024 N N . ARG A 1 502 ? -3.366 -7.438 -30.798 1.00 37.88 502 ARG A N 1
ATOM 4025 C CA . ARG A 1 502 ? -2.994 -8.865 -30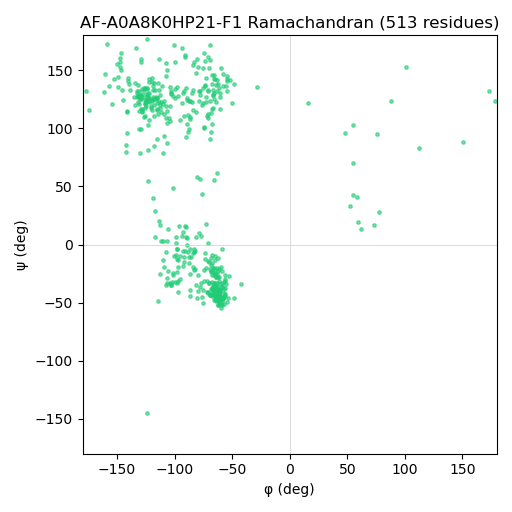.764 1.00 37.88 502 ARG A CA 1
ATOM 4026 C C . ARG A 1 502 ? -1.990 -9.135 -31.885 1.00 37.88 502 ARG A C 1
ATOM 4028 O O . ARG A 1 502 ? -2.281 -8.844 -33.040 1.00 37.88 502 ARG A O 1
ATOM 4035 N N . CYS A 1 503 ? -0.832 -9.715 -31.564 1.00 37.59 503 CYS A N 1
ATOM 4036 C CA . CYS A 1 503 ? 0.278 -9.830 -32.519 1.00 37.59 503 CYS A CA 1
ATOM 4037 C C . CYS A 1 503 ? -0.014 -10.736 -33.736 1.00 37.59 503 CYS A C 1
ATOM 4039 O O . CYS A 1 503 ? 0.597 -10.551 -34.786 1.00 37.59 503 CYS A O 1
ATOM 4041 N N . ASN A 1 504 ? -0.997 -11.643 -33.661 1.00 38.62 504 ASN A N 1
ATOM 4042 C CA . ASN A 1 504 ? -1.382 -12.498 -34.796 1.00 38.62 504 ASN A CA 1
ATOM 4043 C C . ASN A 1 504 ? -2.022 -11.732 -35.974 1.00 38.62 504 ASN A C 1
ATOM 4045 O O . ASN A 1 504 ? -2.087 -12.272 -37.074 1.00 38.62 504 ASN A O 1
ATOM 4049 N N . GLU A 1 505 ? -2.473 -10.489 -35.777 1.00 35.16 505 GLU A N 1
ATOM 4050 C CA . GLU A 1 505 ? -3.073 -9.668 -36.841 1.00 35.16 505 GLU A CA 1
ATOM 4051 C C . GLU A 1 505 ? -2.037 -8.851 -37.640 1.00 35.16 505 GLU A C 1
ATOM 4053 O O . GLU A 1 505 ? -2.343 -8.407 -38.743 1.00 35.16 505 GLU A O 1
ATOM 4058 N N . LEU A 1 506 ? -0.803 -8.685 -37.134 1.00 36.88 506 LEU A N 1
ATOM 4059 C CA . LEU A 1 506 ? 0.238 -7.855 -37.766 1.00 36.88 506 LEU A CA 1
ATOM 4060 C C . LEU A 1 506 ? 1.268 -8.645 -38.584 1.00 36.88 506 LEU A C 1
ATOM 4062 O O . LEU A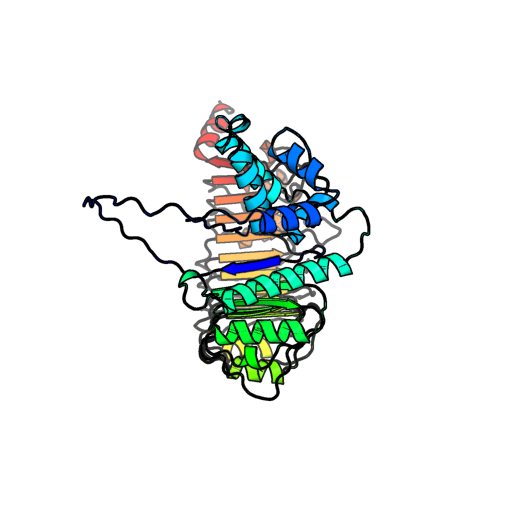 1 506 ? 1.703 -8.140 -39.614 1.00 36.88 506 LEU A O 1
ATOM 4066 N N . LYS A 1 507 ? 1.603 -9.892 -38.207 1.00 34.88 507 LYS A N 1
ATOM 4067 C CA . LYS A 1 507 ? 2.505 -10.742 -39.021 1.00 34.88 507 LYS A CA 1
ATOM 4068 C C . LYS A 1 507 ? 1.990 -10.943 -40.451 1.00 34.88 507 LYS A C 1
ATOM 4070 O O . LYS A 1 507 ? 2.775 -10.985 -41.385 1.00 34.88 507 LYS A O 1
ATOM 4075 N N . ARG A 1 508 ? 0.663 -10.964 -40.631 1.00 35.28 508 ARG A N 1
ATOM 4076 C CA . ARG A 1 508 ? 0.040 -11.029 -41.962 1.00 35.28 508 ARG A CA 1
ATOM 4077 C C . ARG A 1 508 ? 0.214 -9.757 -42.795 1.00 35.28 508 ARG A C 1
ATOM 4079 O O . ARG A 1 508 ? 0.059 -9.850 -43.999 1.00 35.28 508 ARG A O 1
ATOM 4086 N N . LYS A 1 509 ? 0.498 -8.591 -42.201 1.00 33.66 509 LYS A N 1
ATOM 4087 C CA . LYS A 1 509 ? 0.710 -7.345 -42.958 1.00 33.66 509 LYS A CA 1
ATOM 4088 C C . LYS A 1 509 ? 2.153 -7.172 -43.425 1.00 33.66 509 LYS A C 1
ATOM 4090 O O . LYS A 1 509 ? 2.338 -6.761 -44.559 1.00 33.66 509 LYS A O 1
ATOM 4095 N N . SER A 1 510 ? 3.149 -7.534 -42.612 1.00 32.41 510 SER A N 1
ATOM 4096 C CA . SER A 1 510 ? 4.557 -7.432 -43.032 1.00 32.41 510 SER A CA 1
ATOM 4097 C C . SER A 1 510 ? 4.923 -8.452 -44.115 1.00 32.41 510 SER A C 1
ATOM 4099 O O . SER A 1 510 ? 5.700 -8.142 -45.001 1.00 32.41 510 SER A O 1
ATOM 4101 N N . GLU A 1 511 ? 4.321 -9.648 -44.098 1.00 34.81 511 GLU A N 1
ATOM 4102 C CA . GLU A 1 511 ? 4.540 -10.664 -45.145 1.00 34.81 511 GLU A CA 1
ATOM 4103 C C . GLU A 1 511 ? 3.852 -10.327 -46.485 1.00 34.81 511 GLU A C 1
ATOM 4105 O O . GLU A 1 511 ? 4.154 -10.960 -47.489 1.00 34.81 511 GLU A O 1
ATOM 4110 N N . LEU A 1 512 ? 2.948 -9.338 -46.515 1.00 34.94 512 LEU A N 1
ATOM 4111 C CA . LEU A 1 512 ? 2.255 -8.869 -47.726 1.00 34.94 512 LEU A CA 1
ATOM 4112 C C . LEU A 1 512 ? 2.875 -7.595 -48.332 1.00 34.94 512 LEU A C 1
ATOM 4114 O O . LEU A 1 512 ? 2.467 -7.199 -49.418 1.00 34.94 512 LEU A O 1
ATOM 4118 N N . GLU A 1 513 ? 3.826 -6.948 -47.647 1.00 33.84 513 GLU A N 1
ATOM 4119 C CA . GLU A 1 513 ? 4.551 -5.767 -48.156 1.00 33.84 513 GLU A CA 1
ATOM 4120 C C . GLU A 1 513 ? 5.957 -6.111 -48.696 1.00 33.84 513 GLU A C 1
ATOM 4122 O O . GLU A 1 513 ? 6.557 -5.282 -49.376 1.00 33.84 513 GLU A O 1
ATOM 4127 N N . ASP A 1 514 ? 6.437 -7.344 -48.474 1.00 34.41 514 ASP A N 1
ATOM 4128 C CA . ASP A 1 514 ? 7.698 -7.891 -49.015 1.00 34.41 514 ASP A CA 1
ATOM 4129 C C . ASP A 1 514 ? 7.487 -8.916 -50.166 1.00 34.41 514 ASP A C 1
ATOM 4131 O O . ASP A 1 514 ? 8.423 -9.624 -50.553 1.00 34.41 514 ASP A O 1
ATOM 4135 N N . SER A 1 515 ? 6.275 -8.999 -50.738 1.00 32.34 515 SER A N 1
ATOM 4136 C CA . SER A 1 515 ? 5.943 -9.762 -51.963 1.00 32.34 515 SER A CA 1
ATOM 4137 C C . SER A 1 515 ? 5.414 -8.843 -53.052 1.00 32.34 515 SER A C 1
ATOM 4139 O O . SER A 1 515 ? 5.809 -9.019 -54.225 1.00 32.34 515 SER A O 1
#

Organism: NCBI:txid2594499

Solvent-accessible surface area (backbone atoms only — not comparable to full-atom values): 28140 Å² total; per-residue (Å²): 142,90,85,81,88,87,82,90,80,89,89,78,84,90,82,85,93,83,76,76,51,77,49,78,42,56,89,85,80,90,81,84,87,84,85,90,81,91,81,85,88,75,86,75,81,81,80,80,80,82,57,68,68,60,48,52,56,38,53,63,64,32,62,89,35,47,63,42,48,44,36,31,29,78,55,88,45,71,64,51,70,72,39,49,51,42,50,60,75,65,28,68,70,42,53,54,50,48,52,54,57,58,40,67,38,80,91,33,62,89,45,42,73,59,35,52,53,31,40,50,44,59,76,63,57,58,73,67,80,72,59,78,80,77,65,98,65,68,67,71,61,59,52,53,52,53,51,50,50,54,52,48,55,54,49,51,46,65,72,49,68,89,46,82,83,55,49,44,39,31,45,33,42,35,45,82,62,75,75,66,67,65,58,51,56,51,51,53,53,42,53,78,56,51,27,28,32,41,37,41,32,31,45,84,41,68,61,58,69,68,67,45,46,29,49,52,24,33,34,43,34,41,27,40,25,30,47,79,50,95,58,67,30,44,22,56,48,22,30,37,42,35,35,36,49,49,50,63,52,48,64,26,53,38,26,41,48,61,18,20,76,55,27,30,34,43,37,39,36,32,91,61,77,46,86,68,80,66,69,65,49,68,35,59,49,30,28,35,44,36,43,27,30,43,75,50,44,44,70,57,53,44,52,49,49,69,36,25,70,46,27,30,34,42,35,40,34,57,38,44,80,66,46,62,46,63,47,88,45,81,42,34,29,33,43,38,42,30,28,73,50,85,50,66,50,39,37,40,40,26,74,34,29,32,32,43,35,44,36,42,71,33,45,59,28,36,41,37,39,45,21,53,50,21,31,36,44,35,42,30,33,22,57,65,34,46,66,46,72,48,37,87,51,30,36,38,36,37,42,40,48,46,87,75,60,100,62,82,78,53,68,65,46,41,44,60,42,47,39,61,52,32,71,26,37,34,37,36,41,33,39,50,60,86,71,55,48,64,53,69,68,55,63,73,73,47,78,52,26,25,52,55,24,29,35,42,37,43,34,30,71,45,80,83,88,52,72,66,59,39,50,57,23,45,43,53,34,22,69,49,48,49,34,47,33,44,38,44,43,45,91,86,52,102,55,81,53,77,48,78,49,60,44,84,70,51,61,66,53,61,65,63,74,80,109

Foldseek 3Di:
DDDDDDDDDDDDDDDDDDDKDKDWDADDDDDDDDDDDDDDDDDDDDDDQDDPVLLVVLCVLQPPQNVQLCCQLVHVHDGDPVSLVSNVLSHDCNLVNNLVVVCPPPVNVVCSVVSVVSSVCSNVVCPVVPPVPPDPPDPVVVQVSVLVVVLVLLVVLVVPVVDNRSQGQEIATADEDDDQVSVVVSLVSNLVSLHAEYAYEYAEAEDDLSNLARCSYQYYHYANEEFDDPAAGQVANHAYYHAHQYHDAQNRVLSSLLNHQQHAYYHHEHPAQDAHDHDNLSHQNYQEYADYNYEDEQVSVQVNLVSHQQHQEYAEEQYPHYAEHERPHQRHAYYHYAHADDDAEHEYADARYQEYAYHYLHQEHEYEYRYQNHAEYEYHYALNYHYAYNHLNHEEYEYAHDDNDPDDDDLVSNLNSLLNVQNYQEYEYEDAQVNQLDDPVCLVVDQQSRANYAYYEYEHAEDDDDPVSNVVSVCRNHVNYQKYWYWYDYPPDPDTDIDIDGVVVCVVVVVVVVD

pLDDT: mean 73.03, std 21.71, range [19.92, 97.5]